Protein 3LYB (pdb70)

Radius of gyration: 28.48 Å; Cα contacts (8 Å, |Δi|>4): 962; chains: 4; bounding box: 72×68×69 Å

Foldseek 3Di:
DQWDDDPQKIWGDKDWAAPPVVRHHQAFPVSDDDVVCVLLPPDPDDPVRNVLGGLLVGLCRQLVVVQVVQVVVVHALQFAEKEKEFQDCVNVVSSVSVLCVRPVDRDHHYDYDYDNPPPHRSTGMIMITMGRHD/DDQWDDDVQKIWGDWFWQADPPPRDHQAFDVPDDVVVCVVLPPDPDDVVRNVLGGLLRGLLSQLVVVQVVCVVVPDHVQFAEKEKEFLDCVSVVSNVSNQCVRCVDDHHHYHYDYDNPPPHRSTGMIMITMGRGD/DWDDDPQKIWDDWFFQADCVRDHQAFPVVDDPVCCVVLVNDPDDVVRNVLGRLLSGLLSRVVVVQVVQVVVPDGVQFAEKEKEFCDCVNVVSNVSSQCVRVVDDHHHYHYDYDHPVPHRSTGMIMITMGGGD/DDQWDDDPQKIWGDKFWQFDVRDRQAFPVVDDPVVCVVLPPDPDDVVRNVLGRLLRGLLRQLVSVQVSQVVVPDHVQWAEKEKEFCDCVSVVSSVSNQCVRPVDDDHHYHYDYDHDVPHRSTGMIMITMGRGD

Solvent-accessible surface area: 26318 Å² total

Secondary structure (DSSP, 8-state):
--EEEETTEEEEPPB--EETTTTEE--SGGGS-HHHHHHHT--S-HHHHHHHHHHHHHHHHHHHHHHHHHHTTT----EEEEEEEES-GGGHHHHHHHHHHH-SS-PPEEEEEE------TT--EEEEEEEE--/--SEEEETTEEEEPPB-SB-TTT-PBP-SGGGS-HHHHHHHT--S-HHHHHHHHHHHHHHHHHHHHHHHHHHTTT----EEEEEEEES-GGGHHHHHHHHHTT-SSSPPEEEEEE------TT--EEEEEEEE--/-EEEETTEEEEPPB-SB-----B--SGGGS-HHHHHHHT--S-HHHHHHHHHHHHHHHHHHHHHHHHHHTTT----EEEEEEEES-GGGHHHHHHHHHHH-SSSPPEEEEEE------TT--EEEEEEEE--/--SEEEETTEEEEPPB-SB----B--SGGGS-HHHHHHHT--S-HHHHHHHHHHHHHHHHHHHHHHHHHHTTT----EEEEEEEES-GGGHHHHHHHHHTT-SSSPPEEEEEE------TT--EEEEEEEE--

Structure (mmCIF, N/CA/C/O backbone):
data_3LYB
#
_entry.id   3LYB
#
_cell.length_a   166.557
_cell.length_b   166.557
_cell.length_c   166.557
_cell.angle_alpha   90.000
_cell.angle_beta   90.000
_cell.angle_gamma   90.000
#
_symmetry.space_group_name_H-M   'I 2 3'
#
loop_
_entity.id
_entity.type
_entity.pdbx_description
1 polymer 'Putative endoribonuclease'
2 non-polymer 'CALCIUM ION'
3 water water
#
loop_
_atom_site.group_PDB
_atom_site.id
_atom_site.type_symbol
_atom_site.label_atom_id
_atom_site.label_alt_id
_atom_site.label_comp_id
_atom_site.label_asym_id
_atom_site.label_entity_id
_atom_site.label_seq_id
_atom_site.pdbx_PDB_ins_code
_atom_site.Cartn_x
_atom_site.Cartn_y
_atom_site.Cartn_z
_atom_site.occupancy
_atom_site.B_iso_or_equiv
_atom_site.auth_seq_id
_atom_site.auth_comp_id
_atom_site.auth_asym_id
_atom_site.auth_atom_id
_atom_site.pdbx_PDB_model_num
ATOM 1 N N . ALA A 1 15 ? 52.421 18.219 15.587 1.00 60.79 15 ALA A N 1
ATOM 2 C CA . ALA A 1 15 ? 52.902 16.832 15.872 1.00 61.11 15 ALA A CA 1
ATOM 3 C C . ALA A 1 15 ? 52.583 16.422 17.308 1.00 60.96 15 ALA A C 1
ATOM 4 O O . ALA A 1 15 ? 53.046 17.051 18.256 1.00 61.21 15 ALA A O 1
ATOM 6 N N . ALA A 1 16 ? 51.779 15.368 17.442 1.00 60.80 16 ALA A N 1
ATOM 7 C CA . ALA A 1 16 ? 51.300 14.866 18.734 1.00 60.61 16 ALA A CA 1
ATOM 8 C C . ALA A 1 16 ? 52.308 13.930 19.406 1.00 60.24 16 ALA A C 1
ATOM 9 O O . ALA A 1 16 ? 52.281 13.767 20.643 1.00 60.05 16 ALA A O 1
ATOM 11 N N . TRP A 1 17 ? 53.153 13.298 18.581 1.00 59.57 17 TRP A N 1
ATOM 12 C CA . TRP A 1 17 ? 54.324 12.543 19.043 1.00 59.22 17 TRP A CA 1
ATOM 13 C C . TRP A 1 17 ? 55.408 12.354 17.999 1.00 58.28 17 TRP A C 1
ATOM 14 O O . TRP A 1 17 ? 55.168 12.453 16.805 1.00 58.26 17 TRP A O 1
ATOM 25 N N . ARG A 1 18 ? 56.612 12.084 18.481 1.00 57.49 18 ARG A N 1
ATOM 26 C CA . ARG A 1 18 ? 57.779 11.941 17.641 1.00 56.75 18 ARG A CA 1
ATOM 27 C C . ARG A 1 18 ? 58.751 10.987 18.314 1.00 55.65 18 ARG A C 1
ATOM 28 O O . ARG A 1 18 ? 59.093 11.172 19.491 1.00 55.30 18 ARG A O 1
ATOM 36 N N . ARG A 1 19 ? 59.165 9.947 17.579 1.00 54.72 19 ARG A N 1
ATOM 37 C CA . ARG A 1 19 ? 60.229 9.041 18.044 1.00 53.34 19 ARG A CA 1
ATOM 38 C C . ARG A 1 19 ? 61.601 9.631 17.743 1.00 52.65 19 ARG A C 1
ATOM 39 O O . ARG A 1 19 ? 61.857 10.069 16.628 1.00 52.82 19 ARG A O 1
ATOM 47 N N . ALA A 1 20 ? 62.467 9.653 18.746 1.00 51.68 20 ALA A N 1
ATOM 48 C CA . ALA A 1 20 ? 63.865 9.955 18.549 1.00 51.00 20 ALA A CA 1
ATOM 49 C C . ALA A 1 20 ? 64.601 8.856 19.271 1.00 50.75 20 ALA A C 1
ATOM 50 O O . ALA A 1 20 ? 64.535 8.764 20.501 1.00 51.17 20 ALA A O 1
ATOM 52 N N . GLY A 1 21 ? 65.271 7.998 18.512 1.00 50.11 21 GLY A N 1
ATOM 53 C CA . GLY A 1 21 ? 65.983 6.859 19.082 1.00 49.27 21 GLY A CA 1
ATOM 54 C C . GLY A 1 21 ? 65.037 5.929 19.808 1.00 48.93 21 GLY A C 1
ATOM 55 O O . GLY A 1 21 ? 64.069 5.430 19.226 1.00 48.76 21 GLY A O 1
ATOM 56 N N . ASP A 1 22 ? 65.317 5.722 21.094 1.00 48.78 22 ASP A N 1
ATOM 57 C CA . ASP A 1 22 ? 64.513 4.861 21.957 1.00 48.08 22 ASP A CA 1
ATOM 58 C C . ASP A 1 22 ? 63.346 5.618 22.594 1.00 47.09 22 ASP A C 1
ATOM 59 O O . ASP A 1 22 ? 62.345 5.017 23.007 1.00 46.63 22 ASP A O 1
ATOM 64 N N . PHE A 1 23 ? 63.478 6.939 22.690 1.00 45.81 23 PHE A N 1
ATOM 65 C CA . PHE A 1 23 ? 62.427 7.739 23.299 1.00 44.61 23 PHE A CA 1
ATOM 66 C C . PHE A 1 23 ? 61.370 8.145 22.293 1.00 44.16 23 PHE A C 1
ATOM 67 O O . PHE A 1 23 ? 61.660 8.371 21.115 1.00 44.12 23 PHE A O 1
ATOM 75 N N . ILE A 1 24 ? 60.133 8.209 22.769 1.00 43.40 24 ILE A N 1
ATOM 76 C CA . ILE A 1 24 ? 59.069 8.899 22.055 1.00 42.94 24 ILE A CA 1
ATOM 77 C C . ILE A 1 24 ? 58.616 10.111 22.875 1.00 42.13 24 ILE A C 1
ATOM 78 O O . ILE A 1 24 ? 58.453 10.040 24.107 1.00 41.85 24 ILE A O 1
ATOM 83 N N . PHE A 1 25 ? 58.452 11.232 22.187 1.00 41.09 25 PHE A N 1
ATOM 84 C CA . PHE A 1 25 ? 58.059 12.479 22.854 1.00 40.00 25 PHE A CA 1
ATOM 85 C C . PHE A 1 25 ? 56.665 12.856 22.449 1.00 38.42 25 PHE A C 1
ATOM 86 O O . PHE A 1 25 ? 56.339 12.863 21.263 1.00 37.65 25 PHE A O 1
ATOM 94 N N . LEU A 1 26 ? 55.843 13.150 23.452 1.00 37.33 26 LEU A N 1
ATOM 95 C CA . LEU A 1 26 ? 54.470 13.607 23.238 1.00 35.79 26 LEU A CA 1
ATOM 96 C C . LEU A 1 26 ? 54.338 15.116 23.461 1.00 34.83 26 LEU A C 1
ATOM 97 O O . LEU A 1 26 ? 54.901 15.673 24.404 1.00 34.21 26 LEU A O 1
ATOM 102 N N . SER A 1 27 ? 53.619 15.775 22.556 1.00 33.94 27 SER A N 1
ATOM 103 C CA . SER A 1 27 ? 53.101 17.114 22.802 1.00 32.79 27 SER A CA 1
ATOM 104 C C . SER A 1 27 ? 52.312 17.095 24.099 1.00 31.87 27 SER A C 1
ATOM 105 O O . SER A 1 27 ? 51.763 16.044 24.473 1.00 31.39 27 SER A O 1
ATOM 108 N N . GLY A 1 28 ? 52.278 18.238 24.796 1.00 30.85 28 GLY A N 1
ATOM 109 C CA . GLY A 1 28 ? 51.454 18.373 25.991 1.00 29.77 28 GLY A CA 1
ATOM 110 C C . GLY A 1 28 ? 50.011 18.023 25.662 1.00 29.33 28 GLY A C 1
ATOM 111 O O . GLY A 1 28 ? 49.518 18.338 24.575 1.00 28.09 28 GLY A O 1
ATOM 112 N N . ILE A 1 29 ? 49.325 17.337 26.569 1.00 29.19 29 ILE A N 1
ATOM 113 C CA . ILE A 1 29 ? 47.964 16.934 26.245 1.00 29.05 29 ILE A CA 1
ATOM 114 C C . ILE A 1 29 ? 46.916 17.608 27.111 1.00 29.17 29 ILE A C 1
ATOM 115 O O . ILE A 1 29 ? 47.010 17.613 28.342 1.00 28.60 29 ILE A O 1
ATOM 120 N N . ILE A 1 30 ? 45.907 18.156 26.446 1.00 30.09 30 ILE A N 1
ATOM 121 C CA . ILE A 1 30 ? 44.791 18.829 27.121 1.00 31.24 30 ILE A CA 1
ATOM 122 C C . ILE A 1 30 ? 43.486 18.016 27.011 1.00 32.54 30 ILE A C 1
ATOM 123 O O . ILE A 1 30 ? 43.392 17.133 26.187 1.00 32.54 30 ILE A O 1
ATOM 128 N N . PRO A 1 31 ? 42.469 18.310 27.847 1.00 34.46 31 PRO A N 1
ATOM 129 C CA . PRO A 1 31 ? 41.193 17.586 27.753 1.00 35.71 31 PRO A CA 1
ATOM 130 C C . PRO A 1 31 ? 40.181 18.119 26.737 1.00 38.40 31 PRO A C 1
ATOM 131 O O . PRO A 1 31 ? 39.250 18.823 27.107 1.00 38.56 31 PRO A O 1
ATOM 135 N N . VAL A 1 32 ? 40.343 17.750 25.473 1.00 41.88 32 VAL A N 1
ATOM 136 C CA . VAL A 1 32 ? 39.417 18.142 24.416 1.00 45.69 32 VAL A CA 1
ATOM 137 C C . VAL A 1 32 ? 38.558 16.976 24.007 1.00 48.11 32 VAL A C 1
ATOM 138 O O . VAL A 1 32 ? 39.074 15.902 23.730 1.00 48.66 32 VAL A O 1
ATOM 142 N N . ASN A 1 33 ? 37.245 17.185 23.955 1.00 51.48 33 ASN A N 1
ATOM 143 C CA . ASN A 1 33 ? 36.354 16.203 23.349 1.00 54.49 33 ASN A CA 1
ATOM 144 C C . ASN A 1 33 ? 36.689 16.168 21.860 1.00 56.18 33 ASN A C 1
ATOM 145 O O . ASN A 1 33 ? 36.333 17.103 21.120 1.00 56.35 33 ASN A O 1
ATOM 150 N N . PRO A 1 34 ? 37.398 15.098 21.427 1.00 57.79 34 PRO A N 1
ATOM 151 C CA . PRO A 1 34 ? 38.139 15.107 20.156 1.00 58.84 34 PRO A CA 1
ATOM 152 C C . PRO A 1 34 ? 37.180 15.000 18.995 1.00 59.84 34 PRO A C 1
ATOM 153 O O . PRO A 1 34 ? 37.549 15.332 17.856 1.00 60.28 34 PRO A O 1
ATOM 157 N N . LEU A 1 35 ? 35.957 14.558 19.308 1.00 60.24 35 LEU A N 1
ATOM 158 C CA . LEU A 1 35 ? 34.889 14.448 18.329 1.00 60.77 35 LEU A CA 1
ATOM 159 C C . LEU A 1 35 ? 33.819 15.575 18.384 1.00 60.60 35 LEU A C 1
ATOM 160 O O . LEU A 1 35 ? 32.969 15.661 17.482 1.00 61.32 35 LEU A O 1
ATOM 165 N N . THR A 1 36 ? 33.859 16.453 19.395 1.00 59.74 36 THR A N 1
ATOM 166 C CA . THR A 1 36 ? 33.036 17.698 19.337 1.00 58.51 36 THR A CA 1
ATOM 167 C C . THR A 1 36 ? 33.847 19.016 19.409 1.00 57.36 36 THR A C 1
ATOM 168 O O . THR A 1 36 ? 33.270 20.111 19.420 1.00 57.40 36 THR A O 1
ATOM 172 N N . GLY A 1 37 ? 35.177 18.897 19.452 1.00 55.82 37 GLY A N 1
ATOM 173 C CA . GLY A 1 37 ? 36.073 20.054 19.529 1.00 53.23 37 GLY A CA 1
ATOM 174 C C . GLY A 1 37 ? 35.926 20.939 20.760 1.00 51.57 37 GLY A C 1
ATOM 175 O O . GLY A 1 37 ? 36.362 22.080 20.738 1.00 51.73 37 GLY A O 1
ATOM 176 N N . THR A 1 38 ? 35.313 20.438 21.835 1.00 49.43 38 THR A N 1
ATOM 177 C CA . THR A 1 38 ? 35.130 21.251 23.049 1.00 46.92 38 THR A CA 1
ATOM 178 C C . THR A 1 38 ? 35.791 20.679 24.291 1.00 44.46 38 THR A C 1
ATOM 179 O O . THR A 1 38 ? 36.195 19.523 24.327 1.00 43.51 38 THR A O 1
ATOM 183 N N . ILE A 1 39 ? 35.890 21.511 25.312 1.00 42.16 39 ILE A N 1
ATOM 184 C CA . ILE A 1 39 ? 36.608 21.149 26.502 1.00 40.42 39 ILE A CA 1
ATOM 185 C C . ILE A 1 39 ? 35.740 20.307 27.424 1.00 40.27 39 ILE A C 1
ATOM 186 O O . ILE A 1 39 ? 34.597 20.642 27.749 1.00 40.49 39 ILE A O 1
ATOM 191 N N . VAL A 1 40 ? 36.305 19.181 27.821 1.00 39.44 40 VAL A N 1
ATOM 192 C CA . VAL A 1 40 ? 35.668 18.284 28.745 1.00 38.46 40 VAL A CA 1
ATOM 193 C C . VAL A 1 40 ? 35.315 19.059 29.993 1.00 38.23 40 VAL A C 1
ATOM 194 O O . VAL A 1 40 ? 36.107 19.862 30.483 1.00 37.85 40 VAL A O 1
ATOM 198 N N . ASN A 1 41 ? 34.114 18.845 30.500 1.00 38.40 41 ASN A N 1
ATOM 199 C CA . ASN A 1 41 ? 33.631 19.719 31.560 1.00 39.01 41 ASN A CA 1
ATOM 200 C C . ASN A 1 41 ? 32.982 19.045 32.747 1.00 38.11 41 ASN A C 1
ATOM 201 O O . ASN A 1 41 ? 32.708 19.692 33.768 1.00 37.79 41 ASN A O 1
ATOM 206 N N . GLY A 1 42 ? 32.772 17.736 32.636 1.00 37.32 42 GLY A N 1
ATOM 207 C CA . GLY A 1 42 ? 32.274 16.990 33.768 1.00 36.51 42 GLY A CA 1
ATOM 208 C C . GLY A 1 42 ? 32.009 15.544 33.482 1.00 36.21 42 GLY A C 1
ATOM 209 O O . GLY A 1 42 ? 32.318 15.052 32.406 1.00 35.96 42 GLY A O 1
ATOM 210 N N . PHE A 1 43 ? 31.419 14.875 34.466 1.00 36.32 43 PHE A N 1
ATOM 211 C CA . PHE A 1 43 ? 31.116 13.455 34.386 1.00 37.08 43 PHE A CA 1
ATOM 212 C C . PHE A 1 43 ? 30.290 13.062 33.167 1.00 38.15 43 PHE A C 1
ATOM 213 O O . PHE A 1 43 ? 30.410 11.944 32.681 1.00 38.85 43 PHE A O 1
ATOM 221 N N . GLN A 1 44 ? 29.450 13.961 32.678 1.00 39.18 44 GLN A N 1
ATOM 222 C CA . GLN A 1 44 ? 28.684 13.670 31.480 1.00 41.21 44 GLN A CA 1
ATOM 223 C C . GLN A 1 44 ? 29.580 13.330 30.274 1.00 41.87 44 GLN A C 1
ATOM 224 O O . GLN A 1 44 ? 29.153 12.594 29.383 1.00 42.26 44 GLN A O 1
ATOM 230 N N . ASP A 1 45 ? 30.812 13.852 30.252 1.00 42.42 45 ASP A N 1
ATOM 231 C CA . ASP A 1 45 ? 31.749 13.569 29.160 1.00 42.81 45 ASP A CA 1
ATOM 232 C C . ASP A 1 45 ? 32.422 12.188 29.290 1.00 42.85 45 ASP A C 1
ATOM 233 O O . ASP A 1 45 ? 33.203 11.805 28.417 1.00 42.58 45 ASP A O 1
ATOM 238 N N . VAL A 1 46 ? 32.150 11.450 30.365 1.00 43.08 46 VAL A N 1
ATOM 239 C CA . VAL A 1 46 ? 32.743 10.114 30.506 1.00 44.02 46 VAL A CA 1
ATOM 240 C C . VAL A 1 46 ? 31.696 9.017 30.597 1.00 44.72 46 VAL A C 1
ATOM 241 O O . VAL A 1 46 ? 30.573 9.270 31.052 1.00 44.95 46 VAL A O 1
ATOM 245 N N . PRO A 1 47 ? 32.055 7.793 30.151 1.00 45.14 47 PRO A N 1
ATOM 246 C CA . PRO A 1 47 ? 31.116 6.683 30.181 1.00 44.97 47 PRO A CA 1
ATOM 247 C C . PRO A 1 47 ? 30.746 6.358 31.608 1.00 45.42 47 PRO A C 1
ATOM 248 O O . PRO A 1 47 ? 31.564 6.527 32.529 1.00 45.67 47 PRO A O 1
ATOM 252 N N . GLU A 1 48 ? 29.519 5.880 31.769 1.00 45.63 48 GLU A N 1
ATOM 253 C CA . GLU A 1 48 ? 28.888 5.685 33.066 1.00 46.11 48 GLU A CA 1
ATOM 254 C C . GLU A 1 48 ? 29.720 4.825 34.027 1.00 45.33 48 GLU A C 1
ATOM 255 O O . GLU A 1 48 ? 29.856 5.168 35.216 1.00 44.91 48 GLU A O 1
ATOM 261 N N . PRO A 1 49 ? 30.283 3.694 33.536 1.00 44.96 49 PRO A N 1
ATOM 262 C CA . PRO A 1 49 ? 31.031 2.898 34.539 1.00 44.08 49 PRO A CA 1
ATOM 263 C C . PRO A 1 49 ? 32.374 3.541 34.956 1.00 43.35 49 PRO A C 1
ATOM 264 O O . PRO A 1 49 ? 32.871 3.260 36.059 1.00 43.65 49 PRO A O 1
ATOM 268 N N . VAL A 1 50 ? 32.925 4.414 34.104 1.00 41.88 50 VAL A N 1
ATOM 269 C CA . VAL A 1 50 ? 34.145 5.139 34.428 1.00 40.72 50 VAL A CA 1
ATOM 270 C C . VAL A 1 50 ? 33.900 6.199 35.506 1.00 40.50 50 VAL A C 1
ATOM 271 O O . VAL A 1 50 ? 34.790 6.488 36.311 1.00 39.69 50 VAL A O 1
ATOM 275 N N . ARG A 1 51 ? 32.688 6.758 35.519 1.00 40.37 51 ARG A N 1
ATOM 276 C CA . ARG A 1 51 ? 32.263 7.707 36.549 1.00 40.50 51 ARG A CA 1
ATOM 277 C C . ARG A 1 51 ? 32.388 7.132 37.966 1.00 41.04 51 ARG A C 1
ATOM 278 O O . ARG A 1 51 ? 32.926 7.794 38.875 1.00 41.00 51 ARG A O 1
ATOM 286 N N . GLU A 1 52 ? 31.881 5.911 38.162 1.00 41.40 52 GLU A N 1
ATOM 287 C CA . GLU A 1 52 ? 32.027 5.240 39.452 1.00 41.95 52 GLU A CA 1
ATOM 288 C C . GLU A 1 52 ? 33.533 5.146 39.786 1.00 40.46 52 GLU A C 1
ATOM 289 O O . GLU A 1 52 ? 33.953 5.483 40.893 1.00 39.45 52 GLU A O 1
ATOM 295 N N . LEU A 1 53 ? 34.333 4.750 38.792 1.00 39.30 53 LEU A N 1
ATOM 296 C CA . LEU A 1 53 ? 35.776 4.582 38.980 1.00 38.40 53 LEU A CA 1
ATOM 297 C C . LEU A 1 53 ? 36.474 5.869 39.420 1.00 37.71 53 LEU A C 1
ATOM 298 O O . LEU A 1 53 ? 37.336 5.832 40.301 1.00 37.41 53 LEU A O 1
ATOM 303 N N . LEU A 1 54 ? 36.097 6.990 38.798 1.00 36.36 54 LEU A N 1
ATOM 304 C CA . LEU A 1 54 ? 36.627 8.295 39.148 1.00 35.30 54 LEU A CA 1
ATOM 305 C C . LEU A 1 54 ? 36.177 8.801 40.531 1.00 35.32 54 LEU A C 1
ATOM 306 O O . LEU A 1 54 ? 36.768 9.736 41.088 1.00 35.35 54 LEU A O 1
ATOM 311 N N . GLY A 1 55 ? 35.120 8.209 41.077 1.00 35.24 55 GLY A N 1
ATOM 312 C CA . GLY A 1 55 ? 34.667 8.559 42.417 1.00 34.92 55 GLY A CA 1
ATOM 313 C C . GLY A 1 55 ? 33.370 9.344 42.483 1.00 35.34 55 GLY A C 1
ATOM 314 O O . GLY A 1 55 ? 33.057 9.918 43.517 1.00 35.19 55 GLY A O 1
ATOM 315 N N . ALA A 1 56 ? 32.607 9.370 41.395 1.00 35.55 56 ALA A N 1
ATOM 316 C CA . ALA A 1 56 ? 31.280 10.009 41.408 1.00 36.68 56 ALA A CA 1
ATOM 317 C C . ALA A 1 56 ? 30.415 9.479 42.557 1.00 37.32 56 ALA A C 1
ATOM 318 O O . ALA A 1 56 ? 30.445 8.281 42.852 1.00 37.50 56 ALA A O 1
ATOM 320 N N . THR A 1 57 ? 29.670 10.369 43.214 1.00 37.78 57 THR A N 1
ATOM 321 C CA . THR A 1 57 ? 28.942 9.993 44.422 1.00 38.31 57 THR A CA 1
ATOM 322 C C . THR A 1 57 ? 27.436 9.973 44.230 1.00 38.49 57 THR A C 1
ATOM 323 O O . THR A 1 57 ? 26.721 9.443 45.074 1.00 38.46 57 THR A O 1
ATOM 327 N N . GLY A 1 58 ? 26.945 10.568 43.150 1.00 39.06 58 GLY A N 1
ATOM 328 C CA . GLY A 1 58 ? 25.495 10.676 42.932 1.00 40.02 58 GLY A CA 1
ATOM 329 C C . GLY A 1 58 ? 24.815 11.921 43.495 1.00 40.93 58 GLY A C 1
ATOM 330 O O . GLY A 1 58 ? 23.694 12.250 43.097 1.00 40.98 58 GLY A O 1
ATOM 331 N N . GLU A 1 59 ? 25.491 12.612 44.418 1.00 41.43 59 GLU A N 1
ATOM 332 C CA . GLU A 1 59 ? 24.997 13.848 45.013 1.00 41.79 59 GLU A CA 1
ATOM 333 C C . GLU A 1 59 ? 25.315 15.008 44.078 1.00 41.09 59 GLU A C 1
ATOM 334 O O . GLU A 1 59 ? 26.469 15.232 43.696 1.00 41.56 59 GLU A O 1
ATOM 340 N N . PHE A 1 60 ? 24.281 15.743 43.710 1.00 39.90 60 PHE A N 1
ATOM 341 C CA . PHE A 1 60 ? 24.399 16.873 42.818 1.00 38.54 60 PHE A CA 1
ATOM 342 C C . PHE A 1 60 ? 25.655 17.763 43.018 1.00 38.08 60 PHE A C 1
ATOM 343 O O . PHE A 1 60 ? 26.418 17.977 42.072 1.00 38.22 60 PHE A O 1
ATOM 351 N N . SER A 1 61 ? 25.866 18.288 44.225 1.00 37.06 61 SER A N 1
ATOM 352 C CA . SER A 1 61 ? 26.894 19.314 44.426 1.00 36.06 61 SER A CA 1
ATOM 353 C C . SER A 1 61 ? 28.321 18.787 44.497 1.00 35.73 61 SER A C 1
ATOM 354 O O . SER A 1 61 ? 29.243 19.438 43.983 1.00 35.20 61 SER A O 1
ATOM 357 N N . THR A 1 62 ? 28.496 17.625 45.138 1.00 34.81 62 THR A N 1
ATOM 358 C CA . THR A 1 62 ? 29.775 16.952 45.164 1.00 34.47 62 THR A CA 1
ATOM 359 C C . THR A 1 62 ? 30.245 16.702 43.732 1.00 34.43 62 THR A C 1
ATOM 360 O O . THR A 1 62 ? 31.413 16.936 43.385 1.00 34.58 62 THR A O 1
ATOM 364 N N . ASP A 1 63 ? 29.318 16.268 42.891 1.00 33.70 63 ASP A N 1
ATOM 365 C CA . ASP A 1 63 ? 29.660 15.896 41.535 1.00 33.26 63 ASP A CA 1
ATOM 366 C C . ASP A 1 63 ? 29.895 17.102 40.629 1.00 32.54 63 ASP A C 1
ATOM 367 O O . ASP A 1 63 ? 30.828 17.112 39.815 1.00 32.10 63 ASP A O 1
ATOM 372 N N . ALA A 1 64 ? 29.061 18.121 40.786 1.00 31.65 64 ALA A N 1
ATOM 373 C CA . ALA A 1 64 ? 29.292 19.378 40.117 1.00 30.95 64 ALA A CA 1
ATOM 374 C C . ALA A 1 64 ? 30.724 19.856 40.389 1.00 30.61 64 ALA A C 1
ATOM 375 O O . ALA A 1 64 ? 31.375 20.305 39.469 1.00 30.26 64 ALA A O 1
ATOM 377 N N . LYS A 1 65 ? 31.210 19.712 41.630 1.00 30.02 65 LYS A N 1
ATOM 378 C CA . LYS A 1 65 ? 32.538 20.203 42.040 1.00 29.98 65 LYS A CA 1
ATOM 379 C C . LYS A 1 65 ? 33.727 19.316 41.642 1.00 29.94 65 LYS A C 1
ATOM 380 O O . LYS A 1 65 ? 34.805 19.843 41.349 1.00 30.11 65 LYS A O 1
ATOM 386 N N . GLN A 1 66 ? 33.579 17.988 41.672 1.00 28.93 66 GLN A N 1
ATOM 387 C CA . GLN A 1 66 ? 34.714 17.143 41.330 1.00 28.12 66 GLN A CA 1
ATOM 388 C C . GLN A 1 66 ? 34.717 16.746 39.894 1.00 27.75 66 GLN A C 1
ATOM 389 O O . GLN A 1 66 ? 35.764 16.446 39.316 1.00 28.34 66 GLN A O 1
ATOM 395 N N . GLY A 1 67 ? 33.541 16.744 39.295 1.00 26.96 67 GLY A N 1
ATOM 396 C CA . GLY A 1 67 ? 33.421 16.233 37.937 1.00 25.78 67 GLY A CA 1
ATOM 397 C C . GLY A 1 67 ? 34.379 16.813 36.926 1.00 25.14 67 GLY A C 1
ATOM 398 O O . GLY A 1 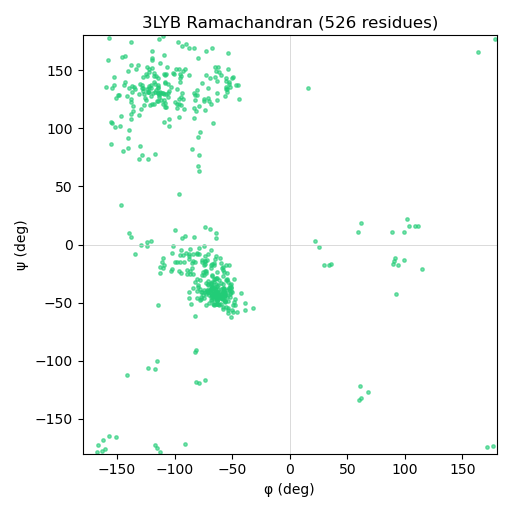67 ? 34.933 16.067 36.120 1.00 25.29 67 GLY A O 1
ATOM 399 N N . PRO A 1 68 ? 34.550 18.156 36.922 1.00 24.75 68 PRO A N 1
ATOM 400 C CA . PRO A 1 68 ? 35.440 18.715 35.894 1.00 24.05 68 PRO A CA 1
ATOM 401 C C . PRO A 1 68 ? 36.879 18.208 35.984 1.00 24.18 68 PRO A C 1
ATOM 402 O O . PRO A 1 68 ? 37.419 17.743 34.986 1.00 24.77 68 PRO A O 1
ATOM 406 N N . ILE A 1 69 ? 37.501 18.277 37.156 1.00 24.19 69 ILE A N 1
ATOM 407 C CA . ILE A 1 69 ? 38.902 17.902 37.238 1.00 23.64 69 ILE A CA 1
ATOM 408 C C . ILE A 1 69 ? 39.038 16.397 37.000 1.00 24.11 69 ILE A C 1
ATOM 409 O O . ILE A 1 69 ? 39.973 15.956 36.293 1.00 24.49 69 ILE A O 1
ATOM 414 N N . LEU A 1 70 ? 38.102 15.611 37.542 1.00 23.43 70 LEU A N 1
ATOM 415 C CA . LEU A 1 70 ? 38.216 14.164 37.378 1.00 23.26 70 LEU A CA 1
ATOM 416 C C . LEU A 1 70 ? 38.040 13.773 35.933 1.00 23.35 70 LEU A C 1
ATOM 417 O O . LEU A 1 70 ? 38.822 12.977 35.403 1.00 24.25 70 LEU A O 1
ATOM 422 N N . ALA A 1 71 ? 37.064 14.365 35.269 1.00 23.21 71 ALA A N 1
ATOM 423 C CA . ALA A 1 71 ? 36.817 14.019 33.880 1.00 23.74 71 ALA A CA 1
ATOM 424 C C . ALA A 1 71 ? 37.974 14.500 33.015 1.00 24.18 71 ALA A C 1
ATOM 425 O O . ALA A 1 71 ? 38.379 13.805 32.061 1.00 24.32 71 ALA A O 1
ATOM 427 N N . GLN A 1 72 ? 38.510 15.679 33.341 1.00 24.48 72 GLN A N 1
ATOM 428 C CA . GLN A 1 72 ? 39.598 16.240 32.538 1.00 25.43 72 GLN A CA 1
ATOM 429 C C . GLN A 1 72 ? 40.826 15.378 32.740 1.00 26.11 72 GLN A C 1
ATOM 430 O O . GLN A 1 72 ? 41.549 15.093 31.788 1.00 25.79 72 GLN A O 1
ATOM 436 N N . SER A 1 73 ? 41.020 14.900 33.967 1.00 27.16 73 SER A N 1
ATOM 437 C CA . SER A 1 73 ? 42.181 14.077 34.228 1.00 28.52 73 SER A CA 1
ATOM 438 C C . SER A 1 73 ? 42.082 12.770 33.467 1.00 29.07 73 SER A C 1
ATOM 439 O O . SER A 1 73 ? 43.085 12.302 32.935 1.00 29.01 73 SER A O 1
ATOM 442 N N . TRP A 1 74 ? 40.874 12.211 33.372 1.00 29.87 74 TRP A N 1
ATOM 443 C CA . TRP A 1 74 ? 40.679 10.957 32.660 1.00 30.88 74 TRP A CA 1
ATOM 444 C C . TRP A 1 74 ? 40.993 11.138 31.193 1.00 31.33 74 TRP A C 1
ATOM 445 O O . TRP A 1 74 ? 41.673 10.304 30.607 1.00 31.95 74 TRP A O 1
ATOM 456 N N . TYR A 1 75 ? 40.522 12.226 30.589 1.00 31.11 75 TYR A N 1
ATOM 457 C CA . TYR A 1 75 ? 40.757 12.412 29.152 1.00 30.99 75 TYR A CA 1
ATOM 458 C C . TYR A 1 75 ? 42.216 12.568 28.777 1.00 30.36 75 TYR A C 1
ATOM 459 O O . TYR A 1 75 ? 42.626 12.180 27.692 1.00 30.90 75 TYR A O 1
ATOM 468 N N . VAL A 1 76 ? 42.976 13.188 29.661 1.00 29.17 76 VAL A N 1
ATOM 469 C CA . VAL A 1 76 ? 44.366 13.456 29.420 1.00 28.28 76 VAL A CA 1
ATOM 470 C C . VAL A 1 76 ? 45.148 12.154 29.526 1.00 28.55 76 VAL A C 1
ATOM 471 O O . VAL A 1 76 ? 45.918 11.782 28.623 1.00 28.24 76 VAL A O 1
ATOM 475 N N . LEU A 1 77 ? 44.942 11.460 30.638 1.00 28.46 77 LEU A N 1
ATOM 476 C CA . LEU A 1 77 ? 45.664 10.244 30.897 1.00 28.31 77 LEU A CA 1
ATOM 477 C C . LEU A 1 77 ? 45.292 9.139 29.918 1.00 28.56 77 LEU A C 1
ATOM 478 O O . LEU A 1 77 ? 46.165 8.398 29.475 1.00 28.11 77 LEU A O 1
ATOM 483 N N . GLU A 1 78 ? 44.013 9.055 29.564 1.00 28.94 78 GLU A N 1
ATOM 484 C CA . GLU A 1 78 ? 43.545 8.052 28.617 1.00 30.34 78 GLU A CA 1
ATOM 485 C C . GLU A 1 78 ? 43.993 8.402 27.198 1.00 31.20 78 GLU A C 1
ATOM 486 O O . GLU A 1 78 ? 44.144 7.514 26.342 1.00 31.69 78 GLU A O 1
ATOM 492 N N . SER A 1 79 ? 44.236 9.686 26.946 1.00 31.57 79 SER A N 1
ATOM 493 C CA . SER A 1 79 ? 44.783 10.075 25.653 1.00 31.92 79 SER A CA 1
ATOM 494 C C . SER A 1 79 ? 46.207 9.599 25.547 1.00 32.41 79 SER A C 1
ATOM 495 O O . SER A 1 79 ? 46.623 9.109 24.486 1.00 32.72 79 SER A O 1
ATOM 498 N N . ILE A 1 80 ? 46.937 9.734 26.653 1.00 32.61 80 ILE A N 1
ATOM 499 C CA . ILE A 1 80 ? 48.328 9.320 26.721 1.00 33.00 80 ILE A CA 1
ATOM 500 C C . ILE A 1 80 ? 48.408 7.798 26.585 1.00 34.35 80 ILE A C 1
ATOM 501 O O . ILE A 1 80 ? 49.212 7.294 25.802 1.00 34.79 80 ILE A O 1
ATOM 506 N N . ARG A 1 81 ? 47.564 7.079 27.329 1.00 35.09 81 ARG A N 1
ATOM 507 C CA . ARG A 1 81 ? 47.545 5.633 27.269 1.00 36.01 81 ARG A CA 1
ATOM 508 C C . ARG A 1 81 ? 47.317 5.141 25.859 1.00 37.30 81 ARG A C 1
ATOM 509 O O . ARG A 1 81 ? 48.052 4.273 25.393 1.00 38.03 81 ARG A O 1
ATOM 517 N N . ARG A 1 82 ? 46.314 5.697 25.188 1.00 38.48 82 ARG A N 1
ATOM 518 C CA . ARG A 1 82 ? 45.982 5.302 23.827 1.00 40.17 82 ARG A CA 1
ATOM 519 C C . ARG A 1 82 ? 47.066 5.701 22.851 1.00 41.00 82 ARG A C 1
ATOM 520 O O . ARG A 1 82 ? 47.320 5.000 21.876 1.00 41.12 82 ARG A O 1
ATOM 528 N N . THR A 1 83 ? 47.691 6.842 23.084 1.00 42.18 83 THR A N 1
ATOM 529 C CA . THR A 1 83 ? 48.708 7.275 22.150 1.00 43.79 83 THR A CA 1
ATOM 530 C C . THR A 1 83 ? 49.881 6.296 22.243 1.00 44.98 83 THR A C 1
ATOM 531 O O . THR A 1 83 ? 50.391 5.846 21.212 1.00 45.29 83 THR A O 1
ATOM 535 N N . VAL A 1 84 ? 50.239 5.920 23.474 1.00 46.08 84 VAL A N 1
ATOM 536 C CA . VAL A 1 84 ? 51.311 4.963 23.736 1.00 47.33 84 VAL A CA 1
ATOM 537 C C . VAL A 1 84 ? 50.951 3.523 23.334 1.00 48.75 84 VAL A C 1
ATOM 538 O O . VAL A 1 84 ? 51.811 2.804 22.801 1.00 49.27 84 VAL A O 1
ATOM 542 N N . ALA A 1 85 ? 49.702 3.104 23.574 1.00 49.88 85 ALA A N 1
ATOM 543 C CA . ALA A 1 85 ? 49.239 1.755 23.184 1.00 50.94 85 ALA A CA 1
ATOM 544 C C . ALA A 1 85 ? 49.421 1.519 21.681 1.00 52.10 85 ALA A C 1
ATOM 545 O O . ALA A 1 85 ? 49.889 0.451 21.249 1.00 52.47 85 ALA A O 1
ATOM 547 N N . SER A 1 86 ? 49.074 2.543 20.902 1.00 52.95 86 SER A N 1
ATOM 548 C CA . SER A 1 86 ? 49.062 2.491 19.441 1.00 53.72 86 SER A CA 1
ATOM 549 C C . SER A 1 86 ? 50.471 2.373 18.857 1.00 53.85 86 SER A C 1
ATOM 550 O O . SER A 1 86 ? 50.638 1.949 17.706 1.00 54.22 86 SER A O 1
ATOM 553 N N . ALA A 1 87 ? 51.468 2.756 19.655 1.00 53.61 87 ALA A N 1
ATOM 554 C CA . ALA A 1 87 ? 52.864 2.699 19.247 1.00 53.06 87 ALA A CA 1
ATOM 555 C C . ALA A 1 87 ? 53.562 1.447 19.813 1.00 53.00 87 ALA A C 1
ATOM 556 O O . ALA A 1 87 ? 54.787 1.341 19.763 1.00 53.08 87 ALA A O 1
ATOM 558 N N . GLY A 1 88 ? 52.780 0.502 20.342 1.00 52.84 88 GLY A N 1
ATOM 559 C CA . GLY A 1 88 ? 53.321 -0.747 20.898 1.00 52.06 88 GLY A CA 1
ATOM 560 C C . GLY A 1 88 ? 53.640 -0.722 22.385 1.00 51.82 88 GLY A C 1
ATOM 561 O O . GLY A 1 88 ? 53.886 -1.764 22.987 1.00 51.94 88 GLY A O 1
ATOM 562 N N . GLY A 1 89 ? 53.626 0.459 22.993 1.00 51.63 89 GLY A N 1
ATOM 563 C CA . GLY A 1 89 ? 54.065 0.612 24.392 1.00 50.97 89 GLY A CA 1
ATOM 564 C C . GLY A 1 89 ? 53.000 0.483 25.468 1.00 50.32 89 GLY A C 1
ATOM 565 O O . GLY A 1 89 ? 51.866 0.141 25.197 1.00 50.95 89 GLY A O 1
ATOM 566 N N . GLN A 1 90 ? 53.373 0.782 26.702 1.00 49.65 90 GLN A N 1
ATOM 567 C CA . GLN A 1 90 ? 52.459 0.694 27.840 1.00 48.73 90 GLN A CA 1
ATOM 568 C C . GLN A 1 90 ? 52.682 1.846 28.833 1.00 47.42 90 GLN A C 1
ATOM 569 O O . GLN A 1 90 ? 53.668 2.583 28.708 1.00 46.49 90 GLN A O 1
ATOM 583 N N . SER A 1 92 ? 53.791 1.690 31.744 1.00 43.93 92 SER A N 1
ATOM 584 C CA . SER A 1 92 ? 55.099 1.511 32.395 1.00 43.60 92 SER A CA 1
ATOM 585 C C . SER A 1 92 ? 56.269 2.051 31.562 1.00 42.60 92 SER A C 1
ATOM 586 O O . SER A 1 92 ? 57.366 2.282 32.084 1.00 42.92 92 SER A O 1
ATOM 589 N N . ASP A 1 93 ? 56.021 2.260 30.277 1.00 41.32 93 ASP A N 1
ATOM 590 C CA . ASP A 1 93 ? 57.004 2.830 29.375 1.00 40.56 93 ASP A CA 1
ATOM 591 C C . ASP A 1 93 ? 56.994 4.361 29.428 1.00 40.01 93 ASP A C 1
ATOM 592 O O . ASP A 1 93 ? 57.963 5.031 29.024 1.00 39.53 93 ASP A O 1
ATOM 597 N N . VAL A 1 94 ? 55.882 4.910 29.913 1.00 39.25 94 VAL A N 1
ATOM 598 C CA . VAL A 1 94 ? 55.757 6.339 30.085 1.00 38.69 94 VAL A CA 1
ATOM 599 C C . VAL A 1 94 ? 56.480 6.669 31.380 1.00 37.95 94 VAL A C 1
ATOM 600 O O . VAL A 1 94 ? 55.899 6.608 32.454 1.00 38.29 94 VAL A O 1
ATOM 604 N N . ILE A 1 95 ? 57.751 7.015 31.263 1.00 37.09 95 ILE A N 1
ATOM 605 C CA . ILE A 1 95 ? 58.619 7.160 32.418 1.00 36.85 95 ILE A CA 1
ATOM 606 C C . ILE A 1 95 ? 58.492 8.496 33.179 1.00 36.15 95 ILE A C 1
ATOM 607 O O . ILE A 1 95 ? 58.690 8.528 34.407 1.00 35.73 95 ILE A O 1
ATOM 612 N N . LYS A 1 96 ? 58.136 9.566 32.450 1.00 34.50 96 LYS A N 1
ATOM 613 C CA . LYS A 1 96 ? 58.160 10.941 32.963 1.00 32.62 96 LYS A CA 1
ATOM 614 C C . LYS A 1 96 ? 56.906 11.752 32.620 1.00 31.32 96 LYS A C 1
ATOM 615 O O . LYS A 1 96 ? 56.428 11.776 31.464 1.00 30.78 96 LYS A O 1
ATOM 621 N N . LEU A 1 97 ? 56.382 12.439 33.625 1.00 28.95 97 LEU A N 1
ATOM 622 C CA . LEU A 1 97 ? 55.243 13.298 33.392 1.00 26.81 97 LEU A CA 1
ATOM 623 C C . LEU A 1 97 ? 55.535 14.690 33.917 1.00 25.98 97 LEU A C 1
ATOM 624 O O . LEU A 1 97 ? 56.097 14.852 35.017 1.00 25.32 97 LEU A O 1
ATOM 629 N N . VAL A 1 98 ? 55.197 15.695 33.113 1.00 24.99 98 VAL A N 1
ATOM 630 C CA . VAL A 1 98 ? 55.185 17.069 33.610 1.00 25.02 98 VAL A CA 1
ATOM 631 C C . VAL A 1 98 ? 53.726 17.497 33.587 1.00 25.18 98 VAL A C 1
ATOM 632 O O . VAL A 1 98 ? 53.013 17.287 32.587 1.00 25.26 98 VAL A O 1
ATOM 636 N N . GLN A 1 99 ? 53.268 18.008 34.724 1.00 24.95 99 GLN A N 1
ATOM 637 C CA . GLN A 1 99 ? 51.838 18.195 34.986 1.00 25.15 99 GLN A CA 1
ATOM 638 C C . GLN A 1 99 ? 51.571 19.618 35.461 1.00 25.40 99 GLN A C 1
ATOM 639 O O . GLN A 1 99 ? 52.083 20.048 36.530 1.00 25.69 99 GLN A O 1
ATOM 645 N N . TYR A 1 100 ? 50.799 20.339 34.646 1.00 24.92 100 TYR A N 1
ATOM 646 C CA . TYR A 1 100 ? 50.490 21.752 34.851 1.00 24.73 100 TYR A CA 1
ATOM 647 C C . TYR A 1 100 ? 49.050 21.920 35.248 1.00 24.68 100 TYR A C 1
ATOM 648 O O . TYR A 1 100 ? 48.158 21.408 34.574 1.00 24.49 100 TYR A O 1
ATOM 657 N N . PHE A 1 101 ? 48.842 22.665 36.335 1.00 24.90 101 PHE A N 1
ATOM 658 C CA . PHE A 1 101 ? 47.532 22.893 36.928 1.00 24.31 101 PHE A CA 1
ATOM 659 C C . PHE A 1 101 ? 47.261 24.373 36.984 1.00 24.77 101 PHE A C 1
ATOM 660 O O . PHE A 1 101 ? 48.213 25.168 37.110 1.00 24.53 101 PHE A O 1
ATOM 668 N N . ARG A 1 102 ? 45.981 24.748 36.911 1.00 24.28 102 ARG A N 1
ATOM 669 C CA . ARG A 1 102 ? 45.581 26.116 37.230 1.00 24.78 102 ARG A CA 1
ATOM 670 C C . ARG A 1 102 ? 45.429 26.284 38.743 1.00 25.17 102 ARG A C 1
ATOM 671 O O . ARG A 1 102 ? 45.708 27.347 39.303 1.00 25.21 102 ARG A O 1
ATOM 679 N N . ASN A 1 103 ? 45.014 25.211 39.400 1.00 25.53 103 ASN A N 1
ATOM 680 C CA . ASN A 1 103 ? 44.798 25.217 40.823 1.00 25.99 103 ASN A CA 1
ATOM 681 C C . ASN A 1 103 ? 45.332 23.922 41.483 1.00 26.44 103 ASN A C 1
ATOM 682 O O . ASN A 1 103 ? 44.739 22.841 41.351 1.00 25.96 103 ASN A O 1
ATOM 687 N N . LEU A 1 104 ? 46.436 24.035 42.213 1.00 26.61 104 LEU A N 1
ATOM 688 C CA . LEU A 1 104 ? 46.995 22.866 42.839 1.00 27.59 104 LEU A CA 1
ATOM 689 C C . LEU A 1 104 ? 46.010 22.181 43.775 1.00 28.68 104 LEU A C 1
ATOM 690 O O . LEU A 1 104 ? 46.147 20.992 44.078 1.00 28.91 104 LEU A O 1
ATOM 695 N N . ASP A 1 105 ? 44.982 22.900 44.205 1.00 30.07 105 ASP A N 1
ATOM 696 C CA . ASP A 1 105 ? 43.946 22.244 45.022 1.00 31.38 105 ASP A CA 1
ATOM 697 C C . ASP A 1 105 ? 43.255 21.095 44.262 1.00 30.73 105 ASP A C 1
ATOM 698 O O . ASP A 1 105 ? 42.549 20.293 44.857 1.00 31.63 105 ASP A O 1
ATOM 703 N N . HIS A 1 106 ? 43.487 21.000 42.958 1.00 29.45 106 HIS A N 1
ATOM 704 C CA . HIS A 1 106 ? 42.915 19.934 42.178 1.00 28.25 106 HIS A CA 1
ATOM 705 C C . HIS A 1 106 ? 43.807 18.713 42.192 1.00 27.60 106 HIS A C 1
ATOM 706 O O . HIS A 1 106 ? 43.409 17.651 41.708 1.00 27.46 106 HIS A O 1
ATOM 713 N N . PHE A 1 107 ? 45.022 18.865 42.719 1.00 26.88 107 PHE A N 1
ATOM 714 C CA . PHE A 1 107 ? 45.975 17.757 42.748 1.00 26.08 107 PHE A CA 1
ATOM 715 C C . PHE A 1 107 ? 45.411 16.420 43.311 1.00 25.74 107 PHE A C 1
ATOM 716 O O . PHE A 1 107 ? 45.529 15.395 42.647 1.00 25.01 107 PHE A O 1
ATOM 724 N N . PRO A 1 108 ? 44.783 16.431 44.514 1.00 25.87 108 PRO A N 1
ATOM 725 C CA . PRO A 1 108 ? 44.245 15.156 45.032 1.00 26.11 108 PRO A CA 1
ATOM 726 C C . PRO A 1 108 ? 43.331 14.456 44.030 1.00 26.71 108 PRO A C 1
ATOM 727 O O . PRO A 1 108 ? 43.380 13.224 43.900 1.00 27.52 108 PRO A O 1
ATOM 731 N N . TYR A 1 109 ? 42.536 15.229 43.300 1.00 26.64 109 TYR A N 1
ATOM 732 C CA . TYR A 1 109 ? 41.666 14.633 42.308 1.00 26.88 109 TYR A CA 1
ATOM 733 C C . TYR A 1 109 ? 42.479 14.019 41.188 1.00 26.92 109 TYR A C 1
ATOM 734 O O . TYR A 1 109 ? 42.284 12.832 40.853 1.00 27.13 109 TYR A O 1
ATOM 743 N N . TYR A 1 110 ? 43.395 14.819 40.632 1.00 26.23 110 TYR A N 1
ATOM 744 C CA . TYR A 1 110 ? 44.227 14.343 39.568 1.00 26.28 110 TYR A CA 1
ATOM 745 C C . TYR A 1 110 ? 45.000 13.086 40.001 1.00 27.01 110 TYR A C 1
ATOM 746 O O . TYR A 1 110 ? 45.159 12.145 39.228 1.00 26.39 110 TYR A O 1
ATOM 755 N N . SER A 1 111 ? 45.479 13.086 41.238 1.00 27.95 111 SER A N 1
ATOM 756 C CA . SER A 1 111 ? 46.334 12.024 41.725 1.00 28.78 111 SER A CA 1
ATOM 757 C C . SER A 1 111 ? 45.543 10.729 41.928 1.00 29.34 111 SER A C 1
ATOM 758 O O . SER A 1 111 ? 46.064 9.637 41.712 1.00 29.56 111 SER A O 1
ATOM 761 N N . ARG A 1 112 ? 44.280 10.858 42.326 1.00 29.16 112 ARG A N 1
ATOM 762 C CA . ARG A 1 112 ? 43.382 9.718 42.338 1.00 28.75 112 ARG A CA 1
ATOM 763 C C . ARG A 1 112 ? 43.296 9.088 40.932 1.00 28.95 112 ARG A C 1
ATOM 764 O O . ARG A 1 112 ? 43.333 7.854 40.818 1.00 29.53 112 ARG A O 1
ATOM 772 N N . VAL A 1 113 ? 43.177 9.902 39.877 1.00 27.86 113 VAL A N 1
ATOM 773 C CA . VAL A 1 113 ? 43.087 9.339 38.530 1.00 27.75 113 VAL A CA 1
ATOM 774 C C . VAL A 1 113 ? 44.431 8.751 38.020 1.00 28.47 113 VAL A C 1
ATOM 775 O O . VAL A 1 113 ? 44.466 7.684 37.401 1.00 28.34 113 VAL A O 1
ATOM 779 N N . ARG A 1 114 ? 45.533 9.439 38.291 1.00 29.55 114 ARG A N 1
ATOM 780 C CA . ARG A 1 114 ? 46.848 8.984 37.836 1.00 30.98 114 ARG A CA 1
ATOM 781 C C . ARG A 1 114 ? 47.188 7.596 38.392 1.00 31.94 114 ARG A C 1
ATOM 782 O O . ARG A 1 114 ? 47.823 6.804 37.694 1.00 32.11 114 ARG A O 1
ATOM 790 N N . LYS A 1 115 ? 46.724 7.300 39.612 1.00 33.06 115 LYS A N 1
ATOM 791 C CA . LYS A 1 115 ? 46.922 5.992 40.263 1.00 34.77 115 LYS A CA 1
ATOM 792 C C . LYS A 1 115 ? 46.318 4.869 39.454 1.00 34.97 115 LYS A C 1
ATOM 793 O O . LYS A 1 115 ? 46.899 3.803 39.338 1.00 35.39 115 LYS A O 1
ATOM 799 N N . LEU A 1 116 ? 45.127 5.118 38.933 1.00 35.53 116 LEU A N 1
ATOM 800 C CA . LEU A 1 116 ? 44.484 4.246 37.976 1.00 36.19 116 LEU A CA 1
ATOM 801 C C . LEU A 1 116 ? 45.390 3.905 36.782 1.00 36.18 116 LEU A C 1
ATOM 802 O O . LEU A 1 116 ? 45.312 2.818 36.251 1.00 37.42 116 LEU A O 1
ATOM 807 N N . PHE A 1 117 ? 46.225 4.812 36.318 1.00 36.05 117 PHE A N 1
ATOM 808 C CA . PHE A 1 117 ? 46.942 4.503 35.076 1.00 36.56 117 PHE A CA 1
ATOM 809 C C . PHE A 1 117 ? 48.294 3.840 35.300 1.00 37.59 117 PHE A C 1
ATOM 810 O O . PHE A 1 117 ? 48.869 3.270 34.392 1.00 37.16 117 PHE A O 1
ATOM 818 N N . TYR A 1 118 ? 48.776 3.905 36.532 1.00 39.80 118 TYR A N 1
ATOM 819 C CA . TYR A 1 118 ? 50.084 3.388 36.891 1.00 42.18 118 TYR A CA 1
ATOM 820 C C . TYR A 1 118 ? 50.041 2.348 38.015 1.00 43.53 118 TYR A C 1
ATOM 821 O O . TYR A 1 118 ? 50.431 2.641 39.140 1.00 43.75 118 TYR A O 1
ATOM 830 N N . PRO A 1 119 ? 49.575 1.121 37.710 1.00 45.69 119 PRO A N 1
ATOM 831 C CA . PRO A 1 119 ? 49.396 0.087 38.779 1.00 46.77 119 PRO A CA 1
ATOM 832 C C . PRO A 1 119 ? 50.702 -0.528 39.324 1.00 47.61 119 PRO A C 1
ATOM 833 O O . PRO A 1 119 ? 50.766 -0.835 40.520 1.00 48.01 119 PRO A O 1
ATOM 837 N N . ASP A 1 120 ? 51.723 -0.664 38.465 1.00 48.67 120 ASP A N 1
ATOM 838 C CA . ASP A 1 120 ? 53.014 -1.318 38.826 1.00 49.91 120 ASP A CA 1
ATOM 839 C C . ASP A 1 120 ? 54.264 -0.393 38.820 1.00 50.01 120 ASP A C 1
ATOM 840 O O . ASP A 1 120 ? 55.001 -0.373 39.800 1.00 50.15 120 ASP A O 1
ATOM 845 N N . GLN A 1 121 ? 54.499 0.346 37.727 1.00 50.17 121 GLN A N 1
ATOM 846 C CA . GLN A 1 121 ? 55.699 1.221 37.583 1.00 50.41 121 GLN A CA 1
ATOM 847 C C . GLN A 1 121 ? 55.389 2.729 37.439 1.00 49.20 121 GLN A C 1
ATOM 848 O O . GLN A 1 121 ? 55.439 3.253 36.333 1.00 49.23 121 GLN A O 1
ATOM 854 N N . PRO A 1 122 ? 55.067 3.431 38.553 1.00 48.38 122 PRO A N 1
ATOM 855 C CA . PRO A 1 122 ? 54.901 4.911 38.519 1.00 47.02 122 PRO A CA 1
ATOM 856 C C . PRO A 1 122 ? 56.045 5.709 37.848 1.00 45.42 122 PRO A C 1
ATOM 857 O O . PRO A 1 122 ? 57.225 5.346 37.993 1.00 45.13 122 PRO A O 1
ATOM 861 N N . PRO A 1 123 ? 55.687 6.803 37.122 1.00 43.93 123 PRO A N 1
ATOM 862 C CA . PRO A 1 123 ? 56.673 7.611 36.406 1.00 41.93 123 PRO A CA 1
ATOM 863 C C . PRO A 1 123 ? 57.334 8.630 37.328 1.00 40.24 123 PRO A C 1
ATOM 864 O O . PRO A 1 123 ? 56.896 8.829 38.471 1.00 40.56 123 PRO A O 1
ATOM 868 N N . VAL A 1 124 ? 58.394 9.249 36.837 1.00 37.93 124 VAL A N 1
ATOM 869 C CA . VAL A 1 124 ? 58.999 10.389 37.477 1.00 36.11 124 VAL A CA 1
ATOM 870 C C . VAL A 1 124 ? 58.062 11.591 37.263 1.00 34.85 124 VAL A C 1
ATOM 871 O O . VAL A 1 124 ? 57.395 11.685 36.239 1.00 34.12 124 VAL A O 1
ATOM 875 N N . SER A 1 125 ? 57.989 12.491 38.240 1.00 33.75 125 SER A N 1
ATOM 876 C CA . SER A 1 125 ? 56.919 13.491 38.271 1.00 32.92 125 SER A CA 1
ATOM 877 C C . SER A 1 125 ? 57.355 14.934 38.600 1.00 31.98 125 SER A C 1
ATOM 878 O O . SER A 1 125 ? 58.141 15.163 39.509 1.00 31.87 125 SER A O 1
ATOM 881 N N . THR A 1 126 ? 56.834 15.899 37.851 1.00 30.75 126 THR A N 1
ATOM 882 C CA . THR A 1 126 ? 56.954 17.319 38.203 1.00 29.58 126 THR A CA 1
ATOM 883 C C . THR A 1 126 ? 55.562 17.911 38.127 1.00 28.25 126 THR A C 1
ATOM 884 O O . THR A 1 126 ? 54.821 17.617 37.210 1.00 28.57 126 THR A O 1
ATOM 888 N N . VAL A 1 127 ? 55.222 18.749 39.085 1.00 27.42 127 VAL A N 1
ATOM 889 C CA . VAL A 1 127 ? 53.895 19.304 39.228 1.00 27.35 127 VAL A CA 1
ATOM 890 C C . VAL A 1 127 ? 54.003 20.786 39.584 1.00 28.03 127 VAL A C 1
ATOM 891 O O . VAL A 1 127 ? 54.617 21.158 40.597 1.00 28.56 127 VAL A O 1
ATOM 895 N N . VAL A 1 128 ? 53.391 21.632 38.766 1.00 27.99 128 VAL A N 1
ATOM 896 C CA . VAL A 1 128 ? 53.364 23.063 39.031 1.00 27.79 128 VAL A CA 1
ATOM 897 C C . VAL A 1 128 ? 52.012 23.663 38.754 1.00 27.42 128 VAL A C 1
ATOM 898 O O . VAL A 1 128 ? 51.243 23.144 37.943 1.00 27.37 128 VAL A O 1
ATOM 902 N N . GLN A 1 129 ? 51.745 24.771 39.438 1.00 27.14 129 GLN A N 1
ATOM 903 C CA . GLN A 1 129 ? 50.612 25.612 39.130 1.00 26.63 129 GLN A CA 1
ATOM 904 C C . GLN A 1 129 ? 51.091 26.727 38.238 1.00 26.59 129 GLN A C 1
ATOM 905 O O . GLN A 1 129 ? 51.982 27.484 38.605 1.00 27.57 129 GLN A O 1
ATOM 911 N N . VAL A 1 130 ? 50.513 26.809 37.051 1.00 26.66 130 VAL A N 1
ATOM 912 C CA . VAL A 1 130 ? 50.756 27.917 36.121 1.00 26.44 130 VAL A CA 1
ATOM 913 C C . VAL A 1 130 ? 49.453 28.726 35.995 1.00 26.33 130 VAL A C 1
ATOM 914 O O . VAL A 1 130 ? 48.455 28.383 36.627 1.00 26.33 130 VAL A O 1
ATOM 918 N N . SER A 1 131 ? 49.431 29.769 35.174 1.00 26.84 131 SER A N 1
ATOM 919 C CA . SER A 1 131 ? 48.237 30.631 35.097 1.00 27.23 131 SER A CA 1
ATOM 920 C C . SER A 1 131 ? 47.180 30.032 34.220 1.00 27.71 131 SER A C 1
ATOM 921 O O . SER A 1 131 ? 45.984 30.100 34.512 1.00 28.45 131 SER A O 1
ATOM 924 N N . GLU A 1 132 ? 47.621 29.452 33.118 1.00 28.43 132 GLU A N 1
ATOM 925 C CA . GLU A 1 132 ? 46.699 29.117 32.053 1.00 28.66 132 GLU A CA 1
ATOM 926 C C . GLU A 1 132 ? 47.346 28.182 31.055 1.00 27.92 132 GLU A C 1
ATOM 927 O O . GLU A 1 132 ? 48.570 28.136 30.929 1.00 27.45 132 GLU A O 1
ATOM 941 N N . LEU A 1 134 ? 46.244 26.380 26.848 1.00 27.80 134 LEU A N 1
ATOM 942 C CA . LEU A 1 134 ? 45.414 26.429 25.661 1.00 28.01 134 LEU A CA 1
ATOM 943 C C . LEU A 1 134 ? 44.251 25.468 25.774 1.00 28.84 134 LEU A C 1
ATOM 944 O O . LEU A 1 134 ? 44.392 24.421 26.406 1.00 29.62 134 LEU A O 1
ATOM 949 N N . PRO A 1 135 ? 43.118 25.769 25.117 1.00 29.41 135 PRO A N 1
ATOM 950 C CA . PRO A 1 135 ? 42.848 26.948 24.295 1.00 29.89 135 PRO A CA 1
ATOM 951 C C . PRO A 1 135 ? 42.320 28.119 25.125 1.00 30.76 135 PRO A C 1
ATOM 952 O O . PRO A 1 135 ? 42.280 29.241 24.609 1.00 31.44 135 PRO A O 1
ATOM 956 N N . ASP A 1 136 ? 41.927 27.865 26.382 1.00 30.77 136 ASP A N 1
ATOM 957 C CA . ASP A 1 136 ? 41.375 28.908 27.279 1.00 30.75 136 ASP A CA 1
ATOM 958 C C . ASP A 1 136 ? 41.456 28.497 28.748 1.00 29.96 136 ASP A C 1
ATOM 959 O O . ASP A 1 136 ? 41.953 27.413 29.062 1.00 29.88 136 ASP A O 1
ATOM 964 N N . ALA A 1 137 ? 40.909 29.337 29.621 1.00 28.82 137 ALA A N 1
ATOM 965 C CA . ALA A 1 137 ? 41.058 29.159 31.057 1.00 28.54 137 ALA A CA 1
ATOM 966 C C . ALA A 1 137 ? 40.225 28.029 31.653 1.00 28.05 137 ALA A C 1
ATOM 967 O O . ALA A 1 137 ? 40.326 27.782 32.864 1.00 28.28 137 ALA A O 1
ATOM 969 N N . THR A 1 138 ? 39.423 27.332 30.851 1.00 26.98 138 THR A N 1
ATOM 970 C CA . THR A 1 138 ? 38.644 26.215 31.424 1.00 27.07 138 THR A CA 1
ATOM 971 C C . THR A 1 138 ? 39.385 24.878 31.433 1.00 26.52 138 THR A C 1
ATOM 972 O O . THR A 1 138 ? 38.864 23.893 31.963 1.00 26.38 138 THR A O 1
ATOM 976 N N . VAL A 1 139 ? 40.553 24.833 30.788 1.00 24.84 139 VAL A N 1
ATOM 977 C CA . VAL A 1 139 ? 41.433 23.714 30.900 1.00 23.30 139 VAL A CA 1
ATOM 978 C C . VAL A 1 139 ? 42.097 23.784 32.269 1.00 23.58 139 VAL A C 1
ATOM 979 O O . VAL A 1 139 ? 42.744 24.783 32.593 1.00 22.97 139 VAL A O 1
ATOM 983 N N . LEU A 1 140 ? 41.952 22.708 33.051 1.00 23.51 140 LEU A N 1
ATOM 984 C CA . LEU A 1 140 ? 42.386 22.684 34.445 1.00 23.56 140 LEU A CA 1
ATOM 985 C C . LEU A 1 140 ? 43.674 21.939 34.647 1.00 24.23 140 LEU A C 1
ATOM 986 O O . LEU A 1 140 ? 44.370 22.174 35.632 1.00 24.85 140 LEU A O 1
ATOM 991 N N . ILE A 1 141 ? 43.980 21.043 33.713 1.00 24.62 141 ILE A N 1
ATOM 992 C CA . ILE A 1 141 ? 45.066 20.091 33.848 1.00 24.78 141 ILE A CA 1
ATOM 993 C C . ILE A 1 141 ? 45.705 19.907 32.456 1.00 25.46 141 ILE A C 1
ATOM 994 O O . ILE A 1 141 ? 44.992 19.847 31.442 1.00 25.26 141 ILE A O 1
ATOM 999 N N . GLU A 1 142 ? 47.036 19.878 32.399 1.00 25.87 142 GLU A N 1
ATOM 1000 C CA . GLU A 1 142 ? 47.738 19.510 31.163 1.00 27.13 142 GLU A CA 1
ATOM 1001 C C . GLU A 1 142 ? 48.919 18.636 31.500 1.00 26.66 142 GLU A C 1
ATOM 1002 O O . GLU A 1 142 ? 49.653 18.937 32.423 1.00 27.23 142 GLU A O 1
ATOM 1008 N N . VAL A 1 143 ? 49.104 17.558 30.761 1.00 26.79 143 VAL A N 1
ATOM 1009 C CA . VAL A 1 143 ? 50.193 16.630 31.055 1.00 27.53 143 VAL A CA 1
ATOM 1010 C C . VAL A 1 143 ? 51.092 16.395 29.855 1.00 27.94 143 VAL A C 1
ATOM 1011 O O . VAL A 1 143 ? 50.585 16.020 28.793 1.00 28.68 143 VAL A O 1
ATOM 1015 N N . GLU A 1 144 ? 52.396 16.631 30.022 1.00 28.06 144 GLU A N 1
ATOM 1016 C CA . GLU A 1 144 ? 53.413 16.320 29.008 1.00 29.03 144 GLU A CA 1
ATOM 1017 C C . GLU A 1 144 ? 54.042 14.987 29.366 1.00 29.69 144 GLU A C 1
ATOM 1018 O O . GLU A 1 144 ? 54.606 14.839 30.446 1.00 29.51 144 GLU A O 1
ATOM 1024 N N . ALA A 1 145 ? 53.951 14.024 28.452 1.00 30.75 145 ALA A N 1
ATOM 1025 C CA . ALA A 1 145 ? 54.450 12.693 28.713 1.00 32.30 145 ALA A CA 1
ATOM 1026 C C . ALA A 1 145 ? 55.728 12.386 27.916 1.00 33.73 145 ALA A C 1
ATOM 1027 O O . ALA A 1 145 ? 55.868 12.772 26.750 1.00 34.15 145 ALA A O 1
ATOM 1029 N N . THR A 1 146 ? 56.666 11.710 28.566 1.00 35.09 146 THR A N 1
ATOM 1030 C CA . THR A 1 146 ? 57.860 11.195 27.895 1.00 36.91 146 THR A CA 1
ATOM 1031 C C . THR A 1 146 ? 57.959 9.648 28.018 1.00 37.28 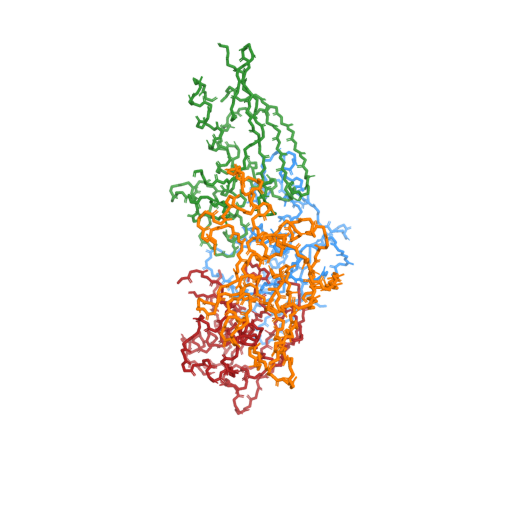146 THR A C 1
ATOM 1032 O O . THR A 1 146 ? 57.895 9.087 29.130 1.00 36.73 146 THR A O 1
ATOM 1036 N N . VAL A 1 147 ? 58.127 8.995 26.864 1.00 38.40 147 VAL A N 1
ATOM 1037 C CA . VAL A 1 147 ? 58.126 7.522 26.754 1.00 39.72 147 VAL A CA 1
ATOM 1038 C C . VAL A 1 147 ? 59.505 6.971 26.359 1.00 40.48 147 VAL A C 1
ATOM 1039 O O . VAL A 1 147 ? 60.120 7.461 25.404 1.00 40.44 147 VAL A O 1
ATOM 1043 N N . TRP A 1 148 ? 59.983 5.973 27.099 1.00 41.37 148 TRP A N 1
ATOM 1044 C CA . TRP A 1 148 ? 61.139 5.168 26.671 1.00 43.15 148 TRP A CA 1
ATOM 1045 C C . TRP A 1 148 ? 60.681 3.790 26.171 1.00 43.24 148 TRP A C 1
ATOM 1046 O O . TRP A 1 148 ? 60.259 2.938 26.961 1.00 42.64 148 TRP A O 1
ATOM 1057 N N . LEU A 1 149 ? 60.758 3.600 24.854 1.00 43.87 149 LEU A N 1
ATOM 1058 C CA . LEU A 1 149 ? 60.298 2.371 24.203 1.00 44.51 149 LEU A CA 1
ATOM 1059 C C . LEU A 1 149 ? 61.226 1.915 23.051 1.00 45.32 149 LEU A C 1
ATOM 1060 O O . LEU A 1 149 ? 60.962 2.209 21.864 1.00 44.93 149 LEU A O 1
ATOM 1065 N N . PRO A 1 150 ? 62.327 1.204 23.395 1.00 46.28 150 PRO A N 1
ATOM 1066 C CA . PRO A 1 150 ? 63.241 0.546 22.388 1.00 46.68 150 PRO A CA 1
ATOM 1067 C C . PRO A 1 150 ? 62.557 -0.488 21.472 1.00 46.52 150 PRO A C 1
ATOM 1068 O O . PRO A 1 150 ? 62.242 -0.182 20.312 1.00 46.92 150 PRO A O 1
ATOM 1072 N N . TYR B 1 14 ? 73.232 48.402 63.181 1.00 68.94 14 TYR B N 1
ATOM 1073 C CA . TYR B 1 14 ? 72.259 49.199 63.981 1.00 68.72 14 TYR B CA 1
ATOM 1074 C C . TYR B 1 14 ? 72.791 49.439 65.400 1.00 68.40 14 TYR B C 1
ATOM 1075 O O . TYR B 1 14 ? 73.399 48.547 66.012 1.00 68.52 14 TYR B O 1
ATOM 1077 N N . ALA B 1 15 ? 72.572 50.656 65.897 1.00 67.48 15 ALA B N 1
ATOM 1078 C CA . ALA B 1 15 ? 72.859 51.016 67.282 1.00 66.51 15 ALA B CA 1
ATOM 1079 C C . ALA B 1 15 ? 71.542 51.199 68.059 1.00 65.74 15 ALA B C 1
ATOM 1080 O O . ALA B 1 15 ? 70.708 52.036 67.684 1.00 65.67 15 ALA B O 1
ATOM 1082 N N . ALA B 1 16 ? 71.355 50.429 69.133 1.00 64.56 16 ALA B N 1
ATOM 1083 C CA . ALA B 1 16 ? 70.121 50.499 69.920 1.00 63.58 16 ALA B CA 1
ATOM 1084 C C . ALA B 1 16 ? 69.722 51.957 70.190 1.00 62.87 16 ALA B C 1
ATOM 1085 O O . ALA B 1 16 ? 68.624 52.380 69.815 1.00 62.69 16 ALA B O 1
ATOM 1087 N N . TRP B 1 17 ? 70.630 52.708 70.828 1.00 62.25 17 TRP B N 1
ATOM 1088 C CA . TRP B 1 17 ? 70.510 54.164 71.023 1.00 61.38 17 TRP B CA 1
ATOM 1089 C C . TRP B 1 17 ? 71.822 54.910 70.784 1.00 60.73 17 TRP B C 1
ATOM 1090 O O . TRP B 1 17 ? 72.871 54.310 70.567 1.00 60.44 17 TRP B O 1
ATOM 1101 N N . ARG B 1 18 ? 71.738 56.234 70.824 1.00 60.31 18 ARG B N 1
ATOM 1102 C CA . ARG B 1 18 ? 72.866 57.114 70.540 1.00 59.76 18 ARG B CA 1
ATOM 1103 C C . ARG B 1 18 ? 72.605 58.479 71.147 1.00 58.72 18 ARG B C 1
ATOM 1104 O O . ARG B 1 18 ? 71.492 59.009 71.034 1.00 58.22 18 ARG B O 1
ATOM 1112 N N . ARG B 1 19 ? 73.639 59.030 71.790 1.00 57.77 19 ARG B N 1
ATOM 1113 C CA . ARG B 1 19 ? 73.599 60.375 72.364 1.00 56.55 19 ARG B CA 1
ATOM 1114 C C . ARG B 1 19 ? 74.180 61.404 71.397 1.00 56.25 19 ARG B C 1
ATOM 1115 O O . ARG B 1 19 ? 75.117 61.113 70.653 1.00 55.91 19 ARG B O 1
ATOM 1123 N N . ALA B 1 20 ? 73.579 62.592 71.400 1.00 55.90 20 ALA B N 1
ATOM 1124 C CA . ALA B 1 20 ? 74.021 63.720 70.592 1.00 55.86 20 ALA B CA 1
ATOM 1125 C C . ALA B 1 20 ? 73.568 64.998 71.285 1.00 55.75 20 ALA B C 1
ATOM 1126 O O . ALA B 1 20 ? 72.375 65.350 71.253 1.00 55.58 20 ALA B O 1
ATOM 1128 N N . GLY B 1 21 ? 74.519 65.681 71.925 1.00 55.38 21 GLY B N 1
ATOM 1129 C CA . GLY B 1 21 ? 74.193 66.791 72.811 1.00 54.58 21 GLY B CA 1
ATOM 1130 C C . GLY B 1 21 ? 73.310 66.260 73.926 1.00 54.33 21 GLY B C 1
ATOM 1131 O O . GLY B 1 21 ? 73.578 65.192 74.498 1.00 54.11 21 GLY B O 1
ATOM 1132 N N . ASP B 1 22 ? 72.236 66.990 74.206 1.00 54.01 22 ASP B N 1
ATOM 1133 C CA . ASP B 1 22 ? 71.322 66.641 75.289 1.00 53.75 22 ASP B CA 1
ATOM 1134 C C . ASP B 1 22 ? 70.285 65.594 74.852 1.00 53.32 22 ASP B C 1
ATOM 1135 O O . ASP B 1 22 ? 69.355 65.238 75.609 1.00 53.49 22 ASP B O 1
ATOM 1140 N N . PHE B 1 23 ? 70.468 65.084 73.636 1.00 52.07 23 PHE B N 1
ATOM 1141 C CA . PHE B 1 23 ? 69.491 64.217 73.011 1.00 50.84 23 PHE B CA 1
ATOM 1142 C C . PHE B 1 23 ? 69.966 62.781 72.918 1.00 49.79 23 PHE B C 1
ATOM 1143 O O . PHE B 1 23 ? 71.153 62.509 72.733 1.00 49.93 23 PHE B O 1
ATOM 1151 N N . ILE B 1 24 ? 69.014 61.871 73.032 1.00 48.13 24 ILE B N 1
ATOM 1152 C CA . ILE B 1 24 ? 69.248 60.471 72.793 1.00 46.89 24 ILE B CA 1
ATOM 1153 C C . ILE B 1 24 ? 68.240 60.004 71.761 1.00 46.35 24 ILE B C 1
ATOM 1154 O O . ILE B 1 24 ? 67.027 60.208 71.919 1.00 45.86 24 ILE B O 1
ATOM 1159 N N . PHE B 1 25 ? 68.759 59.396 70.698 1.00 45.45 25 PHE B N 1
ATOM 1160 C CA . PHE B 1 25 ? 67.944 58.886 69.611 1.00 44.82 25 PHE B CA 1
ATOM 1161 C C . PHE B 1 25 ? 67.869 57.375 69.662 1.00 43.85 25 PHE B C 1
ATOM 1162 O O . PHE B 1 25 ? 68.893 56.712 69.716 1.00 43.67 25 PHE B O 1
ATOM 1170 N N . LEU B 1 26 ? 66.655 56.832 69.661 1.00 43.24 26 LEU B N 1
ATOM 1171 C CA . LEU B 1 26 ? 66.490 55.383 69.567 1.00 42.39 26 LEU B CA 1
ATOM 1172 C C . LEU B 1 26 ? 66.285 54.963 68.132 1.00 42.14 26 LEU B C 1
ATOM 1173 O O . LEU B 1 26 ? 65.690 55.681 67.345 1.00 42.65 26 LEU B O 1
ATOM 1178 N N . SER B 1 27 ? 66.815 53.801 67.790 1.00 41.67 27 SER B N 1
ATOM 1179 C CA . SER B 1 27 ? 66.381 53.100 66.603 1.00 41.18 27 SER B CA 1
ATOM 1180 C C . SER B 1 27 ? 64.903 52.774 66.744 1.00 40.50 27 SER B C 1
ATOM 1181 O O . SER B 1 27 ? 64.427 52.565 67.869 1.00 40.59 27 SER B O 1
ATOM 1184 N N . GLY B 1 28 ? 64.176 52.744 65.618 1.00 39.60 28 GLY B N 1
ATOM 1185 C CA . GLY B 1 28 ? 62.767 52.294 65.615 1.00 37.65 28 GLY B CA 1
ATOM 1186 C C . GLY B 1 28 ? 62.704 50.920 66.235 1.00 36.49 28 GLY B C 1
ATOM 1187 O O . GLY B 1 28 ? 63.530 50.059 65.945 1.00 36.44 28 GLY B O 1
ATOM 1188 N N . ILE B 1 29 ? 61.764 50.714 67.137 1.00 36.06 29 ILE B N 1
ATOM 1189 C CA . ILE B 1 29 ? 61.697 49.427 67.842 1.00 35.44 29 ILE B CA 1
ATOM 1190 C C . ILE B 1 29 ? 60.500 48.585 67.398 1.00 34.96 29 ILE B C 1
ATOM 1191 O O . ILE B 1 29 ? 59.413 49.095 67.177 1.00 33.94 29 ILE B O 1
ATOM 1196 N N . ILE B 1 30 ? 60.737 47.294 67.243 1.00 35.59 30 ILE B N 1
ATOM 1197 C CA . ILE B 1 30 ? 59.703 46.357 66.854 1.00 37.06 30 ILE B CA 1
ATOM 1198 C C . ILE B 1 30 ? 59.504 45.281 67.939 1.00 38.40 30 ILE B C 1
ATOM 1199 O O . ILE B 1 30 ? 60.397 45.041 68.745 1.00 38.48 30 ILE B O 1
ATOM 1204 N N . PRO B 1 31 ? 58.334 44.616 67.963 1.00 40.06 31 PRO B N 1
ATOM 1205 C CA . PRO B 1 31 ? 58.073 43.643 69.036 1.00 41.26 31 PRO B CA 1
ATOM 1206 C C . PRO B 1 31 ? 58.734 42.278 68.826 1.00 43.20 31 PRO B C 1
ATOM 1207 O O . PRO B 1 31 ? 58.045 41.283 68.614 1.00 43.00 31 PRO B O 1
ATOM 1211 N N . VAL B 1 32 ? 60.062 42.236 68.884 1.00 45.70 32 VAL B N 1
ATOM 1212 C CA . VAL B 1 32 ? 60.778 40.980 68.799 1.00 48.96 32 VAL B CA 1
ATOM 1213 C C . VAL B 1 32 ? 61.488 40.685 70.096 1.00 51.51 32 VAL B C 1
ATOM 1214 O O . VAL B 1 32 ? 62.013 41.596 70.757 1.00 51.61 32 VAL B O 1
ATOM 1218 N N . ASN B 1 33 ? 61.514 39.402 70.453 1.00 54.72 33 ASN B N 1
ATOM 1219 C CA . ASN B 1 33 ? 62.311 38.953 71.583 1.00 57.62 33 ASN B CA 1
ATOM 1220 C C . ASN B 1 33 ? 63.800 39.091 71.238 1.00 59.16 33 ASN B C 1
ATOM 1221 O O . ASN B 1 33 ? 64.247 38.522 70.237 1.00 59.58 33 ASN B O 1
ATOM 1226 N N . PRO B 1 34 ? 64.567 39.877 72.031 1.00 60.54 34 PRO B N 1
ATOM 1227 C CA . PRO B 1 34 ? 66.020 39.897 71.765 1.00 61.45 34 PRO B CA 1
ATOM 1228 C C . PRO B 1 34 ? 66.637 38.510 71.992 1.00 62.06 34 PRO B C 1
ATOM 1229 O O . PRO B 1 34 ? 67.672 38.186 71.412 1.00 61.76 34 PRO B O 1
ATOM 1233 N N . LEU B 1 35 ? 65.970 37.702 72.820 1.00 62.97 35 LEU B N 1
ATOM 1234 C CA . LEU B 1 35 ? 66.406 36.332 73.108 1.00 63.56 35 LEU B CA 1
ATOM 1235 C C . LEU B 1 35 ? 65.949 35.385 71.995 1.00 63.49 35 LEU B C 1
ATOM 1236 O O . LEU B 1 35 ? 66.653 35.214 70.992 1.00 63.80 35 LEU B O 1
ATOM 1238 N N . THR B 1 36 ? 64.761 34.805 72.165 1.00 63.16 36 THR B N 1
ATOM 1239 C CA . THR B 1 36 ? 64.210 33.819 71.228 1.00 62.46 36 THR B CA 1
ATOM 1240 C C . THR B 1 36 ? 64.412 34.186 69.753 1.00 61.90 36 THR B C 1
ATOM 1241 O O . THR B 1 36 ? 64.781 33.338 68.936 1.00 62.37 36 THR B O 1
ATOM 1243 N N . GLY B 1 37 ? 64.214 35.461 69.427 1.00 60.98 37 GLY B N 1
ATOM 1244 C CA . GLY B 1 37 ? 64.101 35.896 68.032 1.00 59.10 37 GLY B CA 1
ATOM 1245 C C . GLY B 1 37 ? 62.641 35.814 67.603 1.00 57.77 37 GLY B C 1
ATOM 1246 O O . GLY B 1 37 ? 62.324 35.946 66.416 1.00 57.69 37 GLY B O 1
ATOM 1247 N N . THR B 1 38 ? 61.760 35.600 68.585 1.00 56.16 38 THR B N 1
ATOM 1248 C CA . THR B 1 38 ? 60.325 35.486 68.355 1.00 54.42 38 THR B CA 1
ATOM 1249 C C . THR B 1 38 ? 59.695 36.860 68.120 1.00 52.71 38 THR B C 1
ATOM 1250 O O . THR B 1 38 ? 60.063 37.838 68.777 1.00 52.07 38 THR B O 1
ATOM 1254 N N . ILE B 1 39 ? 58.767 36.910 67.160 1.00 50.71 39 ILE B N 1
ATOM 1255 C CA . ILE B 1 39 ? 57.842 38.016 66.987 1.00 48.77 39 ILE B CA 1
ATOM 1256 C C . ILE B 1 39 ? 56.720 37.806 67.988 1.00 47.42 39 ILE B C 1
ATOM 1257 O O . ILE B 1 39 ? 56.130 36.730 68.032 1.00 47.77 39 ILE B O 1
ATOM 1262 N N . VAL B 1 40 ? 56.421 38.839 68.768 1.00 45.39 40 VAL B N 1
ATOM 1263 C CA . VAL B 1 40 ? 55.317 38.837 69.718 1.00 43.73 40 VAL B CA 1
ATOM 1264 C C . VAL B 1 40 ? 53.985 38.699 68.991 1.00 42.91 40 VAL B C 1
ATOM 1265 O O . VAL B 1 40 ? 53.686 39.493 68.109 1.00 43.09 40 VAL B O 1
ATOM 1269 N N . ASN B 1 41 ? 53.181 37.706 69.347 1.00 41.83 41 ASN B N 1
ATOM 1270 C CA . ASN B 1 41 ? 51.972 37.444 68.545 1.00 41.83 41 ASN B CA 1
ATOM 1271 C C . ASN B 1 41 ? 50.626 37.456 69.272 1.00 40.44 41 ASN B C 1
ATOM 1272 O O . ASN B 1 41 ? 49.577 37.304 68.654 1.00 40.23 41 ASN B O 1
ATOM 1277 N N . GLY B 1 42 ? 50.653 37.672 70.576 1.00 39.29 42 GLY B N 1
ATOM 1278 C CA . GLY B 1 42 ? 49.425 37.718 71.346 1.00 38.13 42 GLY B CA 1
ATOM 1279 C C . GLY B 1 42 ? 49.729 37.755 72.821 1.00 37.40 42 GLY B C 1
ATOM 1280 O O . GLY B 1 42 ? 50.900 37.855 73.207 1.00 36.54 42 GLY B O 1
ATOM 1281 N N . PHE B 1 43 ? 48.669 37.674 73.627 1.00 36.93 43 PHE B N 1
ATOM 1282 C CA . PHE B 1 43 ? 48.751 37.760 75.099 1.00 37.25 43 PHE B CA 1
ATOM 1283 C C . PHE B 1 43 ? 49.740 36.809 75.776 1.00 38.08 43 PHE B C 1
ATOM 1284 O O . PHE B 1 43 ? 50.423 37.186 76.743 1.00 38.17 43 PHE B O 1
ATOM 1292 N N . GLN B 1 44 ? 49.804 35.585 75.263 1.00 38.75 44 GLN B N 1
ATOM 1293 C CA . GLN B 1 44 ? 50.709 34.571 75.781 1.00 39.66 44 GLN B CA 1
ATOM 1294 C C . GLN B 1 44 ? 52.170 35.019 75.814 1.00 39.58 44 GLN B C 1
ATOM 1295 O O . GLN B 1 44 ? 52.977 34.449 76.541 1.00 40.05 44 GLN B O 1
ATOM 1301 N N . ASP B 1 45 ? 52.513 36.062 75.073 1.00 39.70 45 ASP B N 1
ATOM 1302 C CA . ASP B 1 45 ? 53.898 36.558 75.091 1.00 40.13 45 ASP B CA 1
ATOM 1303 C C . ASP B 1 45 ? 54.146 37.691 76.091 1.00 39.97 45 ASP B C 1
ATOM 1304 O O . ASP B 1 45 ? 55.233 38.256 76.139 1.00 40.52 45 ASP B O 1
ATOM 1309 N N . VAL B 1 46 ? 53.148 38.026 76.890 1.00 39.81 46 VAL B N 1
ATOM 1310 C CA . VAL B 1 46 ? 53.336 39.078 77.868 1.00 40.05 46 VAL B CA 1
ATOM 1311 C C . VAL B 1 46 ? 53.030 38.626 79.296 1.00 40.12 46 VAL B C 1
ATOM 1312 O O . VAL B 1 46 ? 52.248 37.686 79.515 1.00 40.04 46 VAL B O 1
ATOM 1316 N N . PRO B 1 47 ? 53.675 39.278 80.275 1.00 40.19 47 PRO B N 1
ATOM 1317 C CA . PRO B 1 47 ? 53.425 39.004 81.686 1.00 40.02 47 PRO B CA 1
ATOM 1318 C C . PRO B 1 47 ? 51.934 38.896 81.989 1.00 39.09 47 PRO B C 1
ATOM 1319 O O . PRO B 1 47 ? 51.131 39.697 81.486 1.00 39.51 47 PRO B O 1
ATOM 1323 N N . GLU B 1 48 ? 51.571 37.908 82.797 1.00 37.71 48 GLU B N 1
ATOM 1324 C CA . GLU B 1 48 ? 50.167 37.615 83.052 1.00 36.43 48 GLU B CA 1
ATOM 1325 C C . GLU B 1 48 ? 49.332 38.817 83.533 1.00 36.09 48 GLU B C 1
ATOM 1326 O O . GLU B 1 48 ? 48.268 39.077 82.988 1.00 35.81 48 GLU B O 1
ATOM 1332 N N . PRO B 1 49 ? 49.816 39.573 84.535 1.00 35.66 49 PRO B N 1
ATOM 1333 C CA . PRO B 1 49 ? 48.908 40.627 84.949 1.00 35.38 49 PRO B CA 1
ATOM 1334 C C . PRO B 1 49 ? 48.893 41.781 83.962 1.00 35.75 49 PRO B C 1
ATOM 1335 O O . PRO B 1 49 ? 47.965 42.615 84.004 1.00 35.78 49 PRO B O 1
ATOM 1339 N N . VAL B 1 50 ? 49.888 41.826 83.069 1.00 36.10 50 VAL B N 1
ATOM 1340 C CA . VAL B 1 50 ? 49.895 42.836 82.001 1.00 36.68 50 VAL B CA 1
ATOM 1341 C C . VAL B 1 50 ? 48.751 42.575 81.006 1.00 37.27 50 VAL B C 1
ATOM 1342 O O . VAL B 1 50 ? 48.218 43.493 80.410 1.00 37.29 50 VAL B O 1
ATOM 1346 N N . ARG B 1 51 ? 48.328 41.328 80.886 1.00 37.64 51 ARG B N 1
ATOM 1347 C CA . ARG B 1 51 ? 47.220 41.023 80.016 1.00 38.14 51 ARG B CA 1
ATOM 1348 C C . ARG B 1 51 ? 45.956 41.775 80.381 1.00 38.74 51 ARG B C 1
ATOM 1349 O O . ARG B 1 51 ? 45.385 42.481 79.521 1.00 38.24 51 ARG B O 1
ATOM 1357 N N . GLU B 1 52 ? 45.500 41.635 81.634 1.00 39.60 52 GLU B N 1
ATOM 1358 C CA . GLU B 1 52 ? 44.218 42.298 81.999 1.00 40.16 52 GLU B CA 1
ATOM 1359 C C . GLU B 1 52 ? 44.468 43.798 82.113 1.00 39.10 52 GLU B C 1
ATOM 1360 O O . GLU B 1 52 ? 43.563 44.589 81.961 1.00 39.41 52 GLU B O 1
ATOM 1366 N N . LEU B 1 53 ? 45.729 44.177 82.231 1.00 38.82 53 LEU B N 1
ATOM 1367 C CA . LEU B 1 53 ? 46.10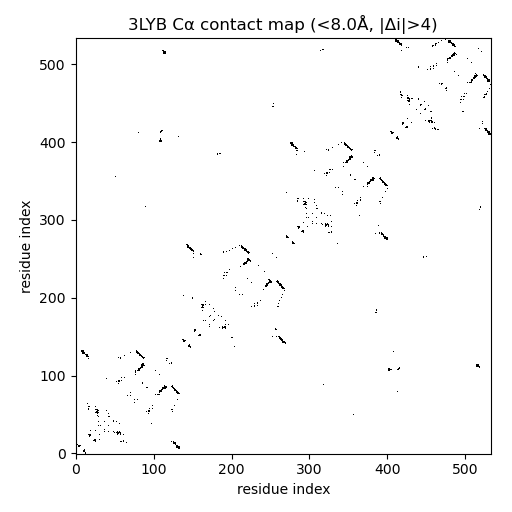7 45.588 82.133 1.00 39.07 53 LEU B CA 1
ATOM 1368 C C . LEU B 1 53 ? 46.055 46.161 80.700 1.00 39.14 53 LEU B C 1
ATOM 1369 O O . LEU B 1 53 ? 45.966 47.385 80.520 1.00 39.35 53 LEU B O 1
ATOM 1374 N N . LEU B 1 54 ? 46.142 45.294 79.689 1.00 38.49 54 LEU B N 1
ATOM 1375 C CA . LEU B 1 54 ? 45.933 45.727 78.306 1.00 37.72 54 LEU B CA 1
ATOM 1376 C C . LEU B 1 54 ? 44.455 45.605 77.922 1.00 37.83 54 LEU B C 1
ATOM 1377 O O . LEU B 1 54 ? 44.052 46.052 76.859 1.00 38.09 54 LEU B O 1
ATOM 1382 N N . GLY B 1 55 ? 43.651 45.014 78.795 1.00 37.70 55 GLY B N 1
ATOM 1383 C CA . GLY B 1 55 ? 42.217 44.944 78.565 1.00 37.84 55 GLY B CA 1
ATOM 1384 C C . GLY B 1 55 ? 41.756 43.586 78.069 1.00 38.32 55 GLY B C 1
ATOM 1385 O O . GLY B 1 55 ? 40.692 43.479 77.454 1.00 37.94 55 GLY B O 1
ATOM 1386 N N . ALA B 1 56 ? 42.545 42.543 78.326 1.00 38.57 56 ALA B N 1
ATOM 1387 C CA . ALA B 1 56 ? 42.103 41.185 78.019 1.00 39.28 56 ALA B CA 1
ATOM 1388 C C . ALA B 1 56 ? 40.761 40.891 78.702 1.00 40.14 56 ALA B C 1
ATOM 1389 O O . ALA B 1 56 ? 40.508 41.348 79.818 1.00 40.41 56 ALA B O 1
ATOM 1391 N N . THR B 1 57 ? 39.883 40.149 78.032 1.00 41.28 57 THR B N 1
ATOM 1392 C CA . THR B 1 57 ? 38.535 39.926 78.568 1.00 41.70 57 THR B CA 1
ATOM 1393 C C . THR B 1 57 ? 38.346 38.492 79.038 1.00 42.47 57 THR B C 1
ATOM 1394 O O . THR B 1 57 ? 37.405 38.198 79.767 1.00 42.78 57 THR B O 1
ATOM 1398 N N . GLY B 1 58 ? 39.223 37.598 78.594 1.00 43.25 58 GLY B N 1
ATOM 1399 C CA . GLY B 1 58 ? 39.099 36.191 78.930 1.00 43.87 58 GLY B CA 1
ATOM 1400 C C . GLY B 1 58 ? 38.348 35.425 77.874 1.00 44.63 58 GLY B C 1
ATOM 1401 O O . GLY B 1 58 ? 38.417 34.195 77.848 1.00 44.75 58 GLY B O 1
ATOM 1402 N N . GLU B 1 59 ? 37.618 36.152 77.016 1.00 45.43 59 GLU B N 1
ATOM 1403 C CA . GLU B 1 59 ? 36.896 35.568 75.869 1.00 45.84 59 GLU B CA 1
ATOM 1404 C C . GLU B 1 59 ? 37.885 35.126 74.823 1.00 44.94 59 GLU B C 1
ATOM 1405 O O . GLU B 1 59 ? 38.793 35.869 74.458 1.00 45.36 59 GLU B O 1
ATOM 1411 N N . PHE B 1 60 ? 37.688 33.933 74.302 1.00 43.78 60 PHE B N 1
ATOM 1412 C CA . PHE B 1 60 ? 38.644 33.384 73.384 1.00 42.95 60 PHE B CA 1
ATOM 1413 C C . PHE B 1 60 ? 38.786 34.236 72.111 1.00 42.39 60 PHE B C 1
ATOM 1414 O O . PHE B 1 60 ? 39.894 34.611 71.730 1.00 42.60 60 PHE B O 1
ATOM 1422 N N . SER B 1 61 ? 37.657 34.534 71.476 1.00 41.46 61 SER B N 1
ATOM 1423 C CA . SER B 1 61 ? 37.621 35.175 70.179 1.00 40.29 61 SER B CA 1
ATOM 1424 C C . SER B 1 61 ? 38.022 36.627 70.244 1.00 39.71 61 SER B C 1
ATOM 1425 O O . SER B 1 61 ? 38.704 37.122 69.345 1.00 39.54 61 SER B O 1
ATOM 1428 N N . THR B 1 62 ? 37.586 37.314 71.298 1.00 38.69 62 THR B N 1
ATOM 1429 C CA . THR B 1 62 ? 37.942 38.712 71.483 1.00 37.50 62 THR B CA 1
ATOM 1430 C C . THR B 1 62 ? 39.450 38.821 71.702 1.00 36.51 62 THR B C 1
ATOM 1431 O O . THR B 1 62 ? 40.121 39.681 71.101 1.00 35.51 62 THR B O 1
ATOM 1435 N N . ASP B 1 63 ? 39.972 37.925 72.542 1.00 35.23 63 ASP B N 1
ATOM 1436 C CA . ASP B 1 63 ? 41.374 37.979 72.916 1.00 34.52 63 ASP B CA 1
ATOM 1437 C C . ASP B 1 63 ? 42.257 37.628 71.729 1.00 33.45 63 ASP B C 1
ATOM 1438 O O . ASP B 1 63 ? 43.332 38.198 71.569 1.00 32.92 63 ASP B O 1
ATOM 1443 N N . ALA B 1 64 ? 41.791 36.723 70.877 1.00 32.48 64 ALA B N 1
ATOM 1444 C CA . ALA B 1 64 ? 42.516 36.411 69.644 1.00 32.16 64 ALA B CA 1
ATOM 1445 C C . ALA B 1 64 ? 42.616 37.618 68.719 1.00 32.06 64 ALA B C 1
ATOM 1446 O O . ALA B 1 64 ? 43.660 37.852 68.136 1.00 32.40 64 ALA B O 1
ATOM 1448 N N . LYS B 1 65 ? 41.531 38.382 68.600 1.00 31.74 65 LYS B N 1
ATOM 1449 C CA . LYS B 1 65 ? 41.506 39.587 67.774 1.00 31.78 65 LYS B CA 1
ATOM 1450 C C . LYS B 1 65 ? 42.290 40.783 68.342 1.00 31.97 65 LYS B C 1
ATOM 1451 O O . LYS B 1 65 ? 42.999 41.448 67.582 1.00 32.33 65 LYS B O 1
ATOM 1457 N N . GLN B 1 66 ? 42.179 41.053 69.652 1.00 31.21 66 GLN B N 1
ATOM 1458 C CA . GLN B 1 66 ? 42.874 42.199 70.270 1.00 30.11 66 GLN B CA 1
ATOM 1459 C C . GLN B 1 66 ? 44.282 41.890 70.776 1.00 29.14 66 GLN B C 1
ATOM 1460 O O . GLN B 1 66 ? 45.145 42.775 70.856 1.00 28.56 66 GLN B O 1
ATOM 1466 N N . GLY B 1 67 ? 44.516 40.623 71.086 1.00 28.55 67 GLY B N 1
ATOM 1467 C CA . GLY B 1 67 ? 45.788 40.174 71.645 1.00 27.45 67 GLY B CA 1
ATOM 1468 C C . GLY B 1 67 ? 47.022 40.648 70.919 1.00 27.32 67 GLY B C 1
ATOM 1469 O O . GLY B 1 67 ? 47.959 41.149 71.557 1.00 28.17 67 GLY B O 1
ATOM 1470 N N . PRO B 1 68 ? 47.058 40.495 69.581 1.00 26.91 68 PRO B N 1
ATOM 1471 C CA . PRO B 1 68 ? 48.356 40.755 68.933 1.00 26.32 68 PRO B CA 1
ATOM 1472 C C . PRO B 1 68 ? 48.798 42.227 68.923 1.00 26.39 68 PRO B C 1
ATOM 1473 O O . PRO B 1 68 ? 49.976 42.528 69.209 1.00 26.72 68 PRO B O 1
ATOM 1477 N N . ILE B 1 69 ? 47.876 43.139 68.628 1.00 25.82 69 ILE B N 1
ATOM 1478 C CA . ILE B 1 69 ? 48.212 44.558 68.630 1.00 25.47 69 ILE B CA 1
ATOM 1479 C C . ILE B 1 69 ? 48.538 45.064 70.054 1.00 25.96 69 ILE B C 1
ATOM 1480 O O . ILE B 1 69 ? 49.468 45.871 70.228 1.00 26.12 69 ILE B O 1
ATOM 1485 N N . LEU B 1 70 ? 47.785 44.586 71.055 1.00 25.56 70 LEU B N 1
ATOM 1486 C CA . LEU B 1 70 ? 47.985 45.004 72.445 1.00 25.04 70 LEU B CA 1
ATOM 1487 C C . LEU B 1 70 ? 49.342 44.513 72.911 1.00 25.44 70 LEU B C 1
ATOM 1488 O O . LEU B 1 70 ? 50.175 45.289 73.371 1.00 25.51 70 LEU B O 1
ATOM 1493 N N . ALA B 1 71 ? 49.583 43.226 72.714 1.00 26.12 71 ALA B N 1
ATOM 1494 C CA . ALA B 1 71 ? 50.845 42.624 73.099 1.00 27.06 71 ALA B CA 1
ATOM 1495 C C . ALA B 1 71 ? 52.033 43.275 72.419 1.00 27.67 71 ALA B C 1
ATOM 1496 O O . ALA B 1 71 ? 53.018 43.571 73.072 1.00 28.49 71 ALA B O 1
ATOM 1498 N N . GLN B 1 72 ? 51.951 43.502 71.111 1.00 28.66 72 GLN B N 1
ATOM 1499 C CA . GLN B 1 72 ? 53.062 44.119 70.380 1.00 29.10 72 GLN B CA 1
ATOM 1500 C C . GLN B 1 72 ? 53.283 45.570 70.823 1.00 29.76 72 GLN B C 1
ATOM 1501 O O . GLN B 1 72 ? 54.428 46.020 70.982 1.00 29.95 72 GLN B O 1
ATOM 1507 N N . SER B 1 73 ? 52.200 46.300 71.053 1.00 29.94 73 SER B N 1
ATOM 1508 C CA . SER B 1 73 ? 52.348 47.674 71.473 1.00 30.95 73 SER B CA 1
ATOM 1509 C C . SER B 1 73 ? 53.047 47.705 72.816 1.00 31.83 73 SER B C 1
ATOM 1510 O O . SER B 1 73 ? 53.996 48.485 73.037 1.00 31.47 73 SER B O 1
ATOM 1513 N N . TRP B 1 74 ? 52.588 46.832 73.711 1.00 32.95 74 TRP B N 1
ATOM 1514 C CA . TRP B 1 74 ? 53.080 46.875 75.057 1.00 33.85 74 TRP B CA 1
ATOM 1515 C C . TRP B 1 74 ? 54.569 46.552 74.984 1.00 34.43 74 TRP B C 1
ATOM 1516 O O . TRP B 1 74 ? 55.414 47.304 75.485 1.00 34.99 74 TRP B O 1
ATOM 1527 N N . TYR B 1 75 ? 54.882 45.456 74.308 1.00 34.47 75 TYR B N 1
ATOM 1528 C CA . TYR B 1 75 ? 56.249 44.999 74.169 1.00 34.89 75 TYR B CA 1
ATOM 1529 C C . TYR B 1 75 ? 57.180 46.080 73.635 1.00 34.42 75 TYR B C 1
ATOM 1530 O O . TYR B 1 75 ? 58.325 46.184 74.035 1.00 34.55 75 TYR B O 1
ATOM 1539 N N . VAL B 1 76 ? 56.683 46.894 72.723 1.00 34.60 76 VAL B N 1
ATOM 1540 C CA . VAL B 1 76 ? 57.515 47.902 72.104 1.00 34.42 76 VAL B CA 1
ATOM 1541 C C . VAL B 1 76 ? 57.708 49.062 73.054 1.00 34.92 76 VAL B C 1
ATOM 1542 O O . VAL B 1 76 ? 58.823 49.563 73.219 1.00 34.27 76 VAL B O 1
ATOM 1546 N N . LEU B 1 77 ? 56.598 49.500 73.643 1.00 35.90 77 LEU B N 1
ATOM 1547 C CA . LEU B 1 77 ? 56.616 50.611 74.578 1.00 37.03 77 LEU B CA 1
ATOM 1548 C C . LEU B 1 77 ? 57.487 50.331 75.800 1.00 38.13 77 LEU B C 1
ATOM 1549 O O . LEU B 1 77 ? 58.295 51.174 76.192 1.00 38.53 77 LEU B O 1
ATOM 1554 N N . GLU B 1 78 ? 57.357 49.128 76.356 1.00 39.45 78 GLU B N 1
ATOM 1555 C CA . GLU B 1 78 ? 58.201 48.682 77.462 1.00 40.80 78 GLU B CA 1
ATOM 1556 C C . GLU B 1 78 ? 59.677 48.582 77.075 1.00 41.13 78 GLU B C 1
ATOM 1557 O O . GLU B 1 78 ? 60.546 48.872 77.895 1.00 41.84 78 GLU B O 1
ATOM 1563 N N . SER B 1 79 ? 59.965 48.182 75.840 1.00 41.52 79 SER B N 1
ATOM 1564 C CA . SER B 1 79 ? 61.346 48.189 75.344 1.00 41.98 79 SER B CA 1
ATOM 1565 C C . SER B 1 79 ? 61.913 49.591 75.412 1.00 42.11 79 SER B C 1
ATOM 1566 O O . SER B 1 79 ? 63.034 49.795 75.864 1.00 42.00 79 SER B O 1
ATOM 1569 N N . ILE B 1 80 ? 61.120 50.556 74.959 1.00 42.63 80 ILE B N 1
ATOM 1570 C CA . ILE B 1 80 ? 61.531 51.941 74.968 1.00 43.05 80 ILE B CA 1
ATOM 1571 C C . ILE B 1 80 ? 61.854 52.294 76.393 1.00 43.95 80 ILE B C 1
ATOM 1572 O O . ILE B 1 80 ? 62.964 52.714 76.667 1.00 44.44 80 ILE B O 1
ATOM 1577 N N . ARG B 1 81 ? 60.923 52.051 77.304 1.00 45.18 81 ARG B N 1
ATOM 1578 C CA . ARG B 1 81 ? 61.176 52.298 78.720 1.00 46.56 81 ARG B CA 1
ATOM 1579 C C . ARG B 1 81 ? 62.495 51.693 79.175 1.00 47.48 81 ARG B C 1
ATOM 1580 O O . ARG B 1 81 ? 63.368 52.418 79.634 1.00 48.30 81 ARG B O 1
ATOM 1588 N N . ARG B 1 82 ? 62.667 50.387 79.017 1.00 48.51 82 ARG B N 1
ATOM 1589 C CA . ARG B 1 82 ? 63.895 49.750 79.483 1.00 49.99 82 ARG B CA 1
ATOM 1590 C C . ARG B 1 82 ? 65.161 50.317 78.862 1.00 50.88 82 ARG B C 1
ATOM 1591 O O . ARG B 1 82 ? 66.183 50.434 79.537 1.00 51.48 82 ARG B O 1
ATOM 1599 N N . THR B 1 83 ? 65.096 50.663 77.580 1.00 51.86 83 THR B N 1
ATOM 1600 C CA . THR B 1 83 ? 66.231 51.248 76.885 1.00 52.43 83 THR B CA 1
ATOM 1601 C C . THR B 1 83 ? 66.524 52.614 77.497 1.00 53.26 83 THR B C 1
ATO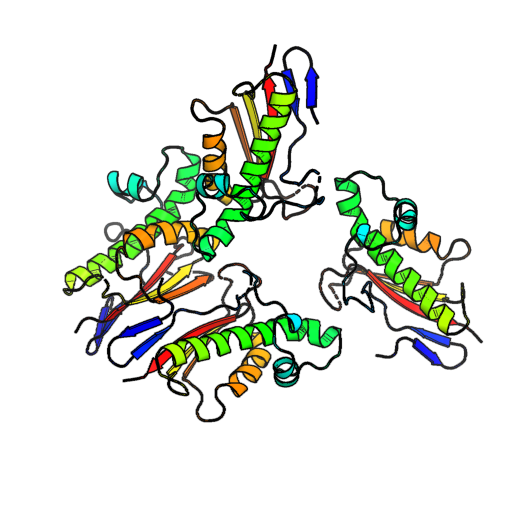M 1602 O O . THR B 1 83 ? 67.647 52.891 77.926 1.00 53.70 83 THR B O 1
ATOM 1606 N N . VAL B 1 84 ? 65.499 53.451 77.580 1.00 54.01 84 VAL B N 1
ATOM 1607 C CA . VAL B 1 84 ? 65.636 54.779 78.162 1.00 55.02 84 VAL B CA 1
ATOM 1608 C C . VAL B 1 84 ? 66.234 54.722 79.577 1.00 55.69 84 VAL B C 1
ATOM 1609 O O . VAL B 1 84 ? 66.928 55.641 80.008 1.00 55.74 84 VAL B O 1
ATOM 1613 N N . ALA B 1 85 ? 65.967 53.629 80.279 1.00 56.41 85 ALA B N 1
ATOM 1614 C CA . ALA B 1 85 ? 66.490 53.425 81.615 1.00 57.25 85 ALA B CA 1
ATOM 1615 C C . ALA B 1 85 ? 67.989 53.162 81.554 1.00 57.84 85 ALA B C 1
ATOM 1616 O O . ALA B 1 85 ? 68.738 53.702 82.355 1.00 57.98 85 ALA B O 1
ATOM 1618 N N . SER B 1 86 ? 68.426 52.372 80.576 1.00 58.83 86 SER B N 1
ATOM 1619 C CA . SER B 1 86 ? 69.843 52.009 80.423 1.00 59.88 86 SER B CA 1
ATOM 1620 C C . SER B 1 86 ? 70.721 53.201 79.987 1.00 60.68 86 SER B C 1
ATOM 1621 O O . SER B 1 86 ? 71.879 53.030 79.570 1.00 61.05 86 SER B O 1
ATOM 1624 N N . ALA B 1 87 ? 70.159 54.404 80.080 1.00 61.19 87 ALA B N 1
ATOM 1625 C CA . ALA B 1 87 ? 70.875 55.629 79.754 1.00 61.22 87 ALA B CA 1
ATOM 1626 C C . ALA B 1 87 ? 70.549 56.701 80.801 1.00 61.44 87 ALA B C 1
ATOM 1627 O O . ALA B 1 87 ? 70.944 57.868 80.667 1.00 61.68 87 ALA B O 1
ATOM 1629 N N . GLY B 1 88 ? 69.817 56.291 81.841 1.00 61.28 88 GLY B N 1
ATOM 1630 C CA . GLY B 1 88 ? 69.554 57.145 82.996 1.00 61.11 88 GLY B CA 1
ATOM 1631 C C . GLY B 1 88 ? 68.214 57.863 83.039 1.00 61.08 88 GLY B C 1
ATOM 1632 O O . GLY B 1 88 ? 67.838 58.390 84.090 1.00 61.12 88 GLY B O 1
ATOM 1633 N N . GLY B 1 89 ? 67.487 57.882 81.917 1.00 60.75 89 GLY B N 1
ATOM 1634 C CA . GLY B 1 89 ? 66.227 58.635 81.809 1.00 60.02 89 GLY B CA 1
ATOM 1635 C C . GLY B 1 89 ? 64.985 57.822 82.105 1.00 59.78 89 GLY B C 1
ATOM 1636 O O . GLY B 1 89 ? 65.066 56.600 82.234 1.00 60.17 89 GLY B O 1
ATOM 1637 N N . GLN B 1 90 ? 63.842 58.506 82.197 1.00 59.17 90 GLN B N 1
ATOM 1638 C CA . GLN B 1 90 ? 62.541 57.885 82.471 1.00 58.84 90 GLN B CA 1
ATOM 1639 C C . GLN B 1 90 ? 61.579 58.090 81.296 1.00 58.43 90 GLN B C 1
ATOM 1640 O O . GLN B 1 90 ? 61.863 58.875 80.380 1.00 58.40 90 GLN B O 1
ATOM 1654 N N . SER B 1 92 ? 59.137 59.864 80.899 1.00 54.39 92 SER B N 1
ATOM 1655 C CA . SER B 1 92 ? 58.731 61.254 80.667 1.00 53.08 92 SER B CA 1
ATOM 1656 C C . SER B 1 92 ? 59.786 62.144 79.990 1.00 51.98 92 SER B C 1
ATOM 1657 O O . SER B 1 92 ? 59.513 63.304 79.722 1.00 51.99 92 SER B O 1
ATOM 1660 N N . ASP B 1 93 ? 60.976 61.605 79.718 1.00 50.83 93 ASP B N 1
ATOM 1661 C CA . ASP B 1 93 ? 62.017 62.312 78.949 1.00 49.62 93 ASP B CA 1
ATOM 1662 C C . ASP B 1 93 ? 61.966 61.937 77.468 1.00 49.01 93 ASP B C 1
ATOM 1663 O O . ASP B 1 93 ? 62.661 62.529 76.638 1.00 48.92 93 ASP B O 1
ATOM 1668 N N . VAL B 1 94 ? 61.166 60.929 77.137 1.00 48.13 94 VAL B N 1
ATOM 1669 C CA . VAL B 1 94 ? 60.889 60.603 75.748 1.00 47.36 94 VAL B CA 1
ATOM 1670 C C . VAL B 1 94 ? 59.876 61.597 75.219 1.00 46.54 94 VAL B C 1
ATOM 1671 O O . VAL B 1 94 ? 58.682 61.406 75.432 1.00 47.33 94 VAL B O 1
ATOM 1675 N N . ILE B 1 95 ? 60.339 62.648 74.545 1.00 44.91 95 ILE B N 1
ATOM 1676 C CA . ILE B 1 95 ? 59.446 63.725 74.097 1.00 44.09 95 ILE B CA 1
ATOM 1677 C C . ILE B 1 95 ? 58.804 63.553 72.702 1.00 42.63 95 ILE B C 1
ATOM 1678 O O . ILE B 1 95 ? 57.775 64.177 72.401 1.00 42.79 95 ILE B O 1
ATOM 1683 N N . LYS B 1 96 ? 59.414 62.738 71.848 1.00 40.43 96 LYS B N 1
ATOM 1684 C CA . LYS B 1 96 ? 58.920 62.554 70.487 1.00 37.96 96 LYS B CA 1
ATOM 1685 C C . LYS B 1 96 ? 58.746 61.074 70.223 1.00 36.18 96 LYS B C 1
ATOM 1686 O O . LYS B 1 96 ? 59.622 60.261 70.534 1.00 35.55 96 LYS B O 1
ATOM 1692 N N . LEU B 1 97 ? 57.596 60.715 69.678 1.00 34.37 97 LEU B N 1
ATOM 1693 C CA . LEU B 1 97 ? 57.413 59.355 69.148 1.00 32.62 97 LEU B CA 1
ATOM 1694 C C . LEU B 1 97 ? 56.984 59.400 67.691 1.00 31.67 97 LEU B C 1
ATOM 1695 O O . LEU B 1 97 ? 56.093 60.184 67.319 1.00 31.56 97 LEU B O 1
ATOM 1700 N N . VAL B 1 98 ? 57.623 58.578 66.863 1.00 30.36 98 VAL B N 1
ATOM 1701 C CA . VAL B 1 98 ? 57.099 58.320 65.515 1.00 29.20 98 VAL B CA 1
ATOM 1702 C C . VAL B 1 98 ? 56.550 56.884 65.493 1.00 28.96 98 VAL B C 1
ATOM 1703 O O . VAL B 1 98 ? 57.285 55.928 65.741 1.00 28.41 98 VAL B O 1
ATOM 1707 N N . GLN B 1 99 ? 55.251 56.757 65.233 1.00 28.44 99 GLN B N 1
ATOM 1708 C CA . GLN B 1 99 ? 54.582 55.464 65.281 1.00 28.51 99 GLN B CA 1
ATOM 1709 C C . GLN B 1 99 ? 54.046 55.006 63.926 1.00 28.13 99 GLN B C 1
ATOM 1710 O O . GLN B 1 99 ? 53.240 55.686 63.302 1.00 28.61 99 GLN B O 1
ATOM 1716 N N . TYR B 1 100 ? 54.487 53.824 63.507 1.00 27.91 100 TYR B N 1
ATOM 1717 C CA . TYR B 1 100 ? 54.199 53.253 62.204 1.00 27.06 100 TYR B CA 1
ATOM 1718 C C . TYR B 1 100 ? 53.288 52.039 62.325 1.00 26.61 100 TYR B C 1
ATOM 1719 O O . TYR B 1 100 ? 53.610 51.085 63.021 1.00 26.04 100 TYR B O 1
ATOM 1728 N N . PHE B 1 101 ? 52.160 52.070 61.627 1.00 26.69 101 PHE B N 1
ATOM 1729 C CA . PHE B 1 101 ? 51.198 50.974 61.661 1.00 27.09 101 PHE B CA 1
ATOM 1730 C C . PHE B 1 101 ? 51.019 50.336 60.311 1.00 27.33 101 PHE B C 1
ATOM 1731 O O . PHE B 1 101 ? 51.064 51.018 59.284 1.00 28.26 101 PHE B O 1
ATOM 1739 N N . ARG B 1 102 ? 50.752 49.040 60.317 1.00 27.12 102 ARG B N 1
ATOM 1740 C CA . ARG B 1 102 ? 50.227 48.364 59.142 1.00 27.07 102 ARG B CA 1
ATOM 1741 C C . ARG B 1 102 ? 48.753 48.678 58.933 1.00 27.18 102 ARG B C 1
ATOM 1742 O O . ARG B 1 102 ? 48.246 48.563 57.831 1.00 27.66 102 ARG B O 1
ATOM 1750 N N . ASN B 1 103 ? 48.061 49.058 60.000 1.00 27.43 103 ASN B N 1
ATOM 1751 C CA . ASN B 1 103 ? 46.612 49.250 59.953 1.00 27.15 103 ASN B CA 1
ATOM 1752 C C . ASN B 1 103 ? 46.124 50.214 61.029 1.00 27.15 103 ASN B C 1
ATOM 1753 O O . ASN B 1 103 ? 46.032 49.840 62.202 1.00 26.36 103 ASN B O 1
ATOM 1758 N N . LEU B 1 104 ? 45.782 51.434 60.634 1.00 27.35 104 LEU B N 1
ATOM 1759 C CA . LEU B 1 104 ? 45.353 52.422 61.624 1.00 28.86 104 LEU B CA 1
ATOM 1760 C C . LEU B 1 104 ? 44.052 52.066 62.375 1.00 29.23 104 LEU B C 1
ATOM 1761 O O . LEU B 1 104 ? 43.705 52.726 63.366 1.00 29.39 104 LEU B O 1
ATOM 1766 N N . ASP B 1 105 ? 43.346 51.029 61.930 1.00 29.51 105 ASP B N 1
ATOM 1767 C CA . ASP B 1 105 ? 42.189 50.597 62.672 1.00 30.95 105 ASP B CA 1
ATOM 1768 C C . ASP B 1 105 ? 42.634 50.063 64.033 1.00 31.01 105 ASP B C 1
ATOM 1769 O O . ASP B 1 105 ? 41.830 49.957 64.953 1.00 32.00 105 ASP B O 1
ATOM 1774 N N . HIS B 1 106 ? 43.927 49.779 64.147 1.00 30.88 106 HIS B N 1
ATOM 1775 C CA . HIS B 1 106 ? 44.575 49.313 65.357 1.00 31.09 106 HIS B CA 1
ATOM 1776 C C . HIS B 1 106 ? 44.904 50.460 66.335 1.00 31.03 106 HIS B C 1
ATOM 1777 O O . HIS B 1 106 ? 45.360 50.228 67.456 1.00 29.87 106 HIS B O 1
ATOM 1784 N N . PHE B 1 107 ? 44.696 51.697 65.902 1.00 31.34 107 PHE B N 1
ATOM 1785 C CA . PHE B 1 107 ? 45.072 52.838 66.711 1.00 31.70 107 PHE B CA 1
ATOM 1786 C C . PHE B 1 107 ? 44.474 52.919 68.122 1.00 32.26 107 PHE B C 1
ATOM 1787 O O . PHE B 1 107 ? 45.209 53.158 69.081 1.00 31.92 107 PHE B O 1
ATOM 1795 N N . PRO B 1 108 ? 43.143 52.750 68.253 1.00 32.71 108 PRO B N 1
ATOM 1796 C CA . PRO B 1 108 ? 42.528 52.707 69.582 1.00 33.09 108 PRO B CA 1
ATOM 1797 C C . PRO B 1 108 ? 43.204 51.727 70.546 1.00 33.13 108 PRO B C 1
ATOM 1798 O O . PRO B 1 108 ? 43.298 52.011 71.734 1.00 34.00 108 PRO B O 1
ATOM 1802 N N . TYR B 1 109 ? 43.663 50.588 70.051 1.00 33.04 109 TYR B N 1
ATOM 1803 C CA . TYR B 1 109 ? 44.369 49.628 70.900 1.00 33.00 109 TYR B CA 1
ATOM 1804 C C . TYR B 1 109 ? 45.707 50.184 71.354 1.00 33.31 109 TYR B C 1
ATOM 1805 O O . TYR B 1 109 ? 46.053 50.115 72.538 1.00 34.30 109 TYR B O 1
ATOM 1814 N N . TYR B 1 110 ? 46.464 50.720 70.416 1.00 32.87 110 TYR B N 1
ATOM 1815 C CA . TYR B 1 110 ? 47.761 51.264 70.741 1.00 33.40 110 TYR B CA 1
ATOM 1816 C C . TYR B 1 110 ? 47.647 52.436 71.749 1.00 34.43 110 TYR B C 1
ATOM 1817 O O . TYR B 1 110 ? 48.404 52.532 72.723 1.00 34.58 110 TYR B O 1
ATOM 1826 N N . SE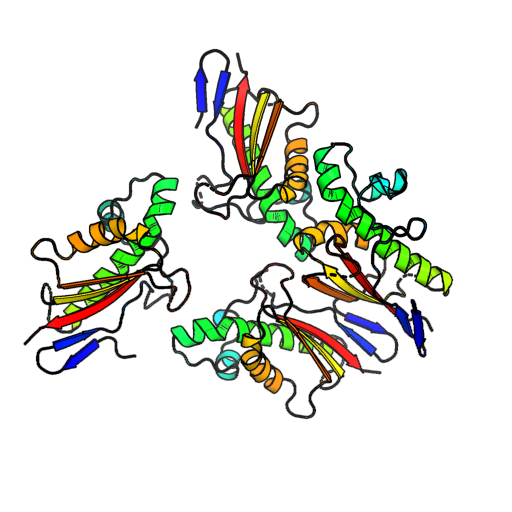R B 1 111 ? 46.692 53.321 71.475 1.00 35.14 111 SER B N 1
ATOM 1827 C CA . SER B 1 111 ? 46.383 54.467 72.307 1.00 35.72 111 SER B CA 1
ATOM 1828 C C . SER B 1 111 ? 46.032 54.062 73.746 1.00 35.74 111 SER B C 1
ATOM 1829 O O . SER B 1 111 ? 46.450 54.720 74.672 1.00 35.83 111 SER B O 1
ATOM 1832 N N . ARG B 1 112 ? 45.269 52.985 73.925 1.00 35.96 112 ARG B N 1
ATOM 1833 C CA . ARG B 1 112 ? 44.992 52.474 75.267 1.00 35.85 112 ARG B CA 1
ATOM 1834 C C . ARG B 1 112 ? 46.337 52.226 75.956 1.00 36.13 112 ARG B C 1
ATOM 1835 O O . ARG B 1 112 ? 46.605 52.772 77.032 1.00 36.30 112 ARG B O 1
ATOM 1843 N N . VAL B 1 113 ? 47.190 51.446 75.299 1.00 35.94 113 VAL B N 1
ATOM 1844 C CA . VAL B 1 113 ? 48.487 51.076 75.849 1.00 35.97 113 VAL B CA 1
ATOM 1845 C C . VAL B 1 113 ? 49.390 52.279 76.122 1.00 36.62 113 VAL B C 1
ATOM 1846 O O . VAL B 1 113 ? 50.066 52.333 77.158 1.00 36.44 113 VAL B O 1
ATOM 1850 N N . ARG B 1 114 ? 49.397 53.244 75.210 1.00 37.22 114 ARG B N 1
ATOM 1851 C CA . ARG B 1 114 ? 50.299 54.377 75.363 1.00 38.13 114 ARG B CA 1
ATOM 1852 C C . ARG B 1 114 ? 49.956 55.184 76.606 1.00 38.99 114 ARG B C 1
ATOM 1853 O O . ARG B 1 114 ? 50.850 55.640 77.302 1.00 39.33 114 ARG B O 1
ATOM 1861 N N . LYS B 1 115 ? 48.671 55.339 76.888 1.00 40.03 115 LYS B N 1
ATOM 1862 C CA . LYS B 1 115 ? 48.220 55.962 78.130 1.00 41.71 115 LYS B CA 1
ATOM 1863 C C . LYS B 1 115 ? 48.877 55.358 79.396 1.00 42.35 115 LYS B C 1
ATOM 1864 O O . LYS B 1 115 ? 49.252 56.093 80.321 1.00 42.48 115 LYS B O 1
ATOM 1870 N N . LEU B 1 116 ? 49.017 54.033 79.427 1.00 42.61 116 LEU B N 1
ATOM 1871 C CA . LEU B 1 116 ? 49.676 53.362 80.546 1.00 43.28 116 LEU B CA 1
ATOM 1872 C C . LEU B 1 116 ? 51.131 53.784 80.772 1.00 43.69 116 LEU B C 1
ATOM 1873 O O . LEU B 1 116 ? 51.683 53.497 81.82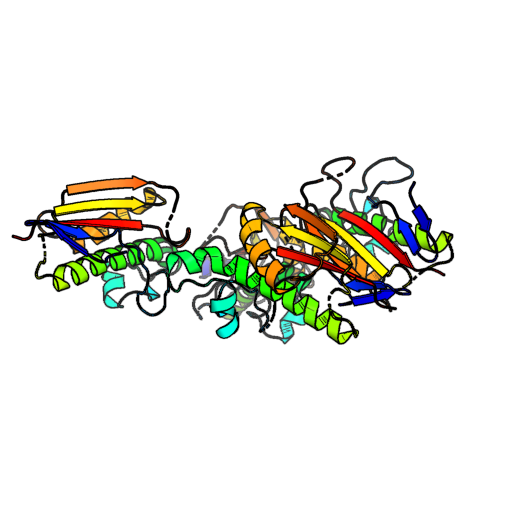0 1.00 43.79 116 LEU B O 1
ATOM 1878 N N . PHE B 1 117 ? 51.752 54.435 79.797 1.00 44.43 117 PHE B N 1
ATOM 1879 C CA . PHE B 1 117 ? 53.166 54.797 79.911 1.00 45.75 117 PHE B CA 1
ATOM 1880 C C . PHE B 1 117 ? 53.344 56.296 80.072 1.00 47.73 117 PHE B C 1
ATOM 1881 O O . PHE B 1 117 ? 54.400 56.760 80.511 1.00 48.44 117 PHE B O 1
ATOM 1889 N N . TYR B 1 118 ? 52.322 57.040 79.668 1.00 49.54 118 TYR B N 1
ATOM 1890 C CA . TYR B 1 118 ? 52.277 58.470 79.825 1.00 51.78 118 TYR B CA 1
ATOM 1891 C C . TYR B 1 118 ? 50.950 58.790 80.492 1.00 54.20 118 TYR B C 1
ATOM 1892 O O . TYR B 1 118 ? 49.992 59.225 79.811 1.00 54.37 118 TYR B O 1
ATOM 1901 N N . PRO B 1 119 ? 50.872 58.556 81.824 1.00 56.14 119 PRO B N 1
ATOM 1902 C CA . PRO B 1 119 ? 49.629 58.827 82.542 1.00 57.29 119 PRO B CA 1
ATOM 1903 C C . PRO B 1 119 ? 49.463 60.341 82.683 1.00 58.64 119 PRO B C 1
ATOM 1904 O O . PRO B 1 119 ? 48.350 60.868 82.489 1.00 58.98 119 PRO B O 1
ATOM 1908 N N . ASP B 1 120 ? 50.577 61.025 82.968 1.00 59.46 120 ASP B N 1
ATOM 1909 C CA . ASP B 1 120 ? 50.601 62.481 83.024 1.00 60.47 120 ASP B CA 1
ATOM 1910 C C . ASP B 1 120 ? 50.539 63.095 81.613 1.00 60.23 120 ASP B C 1
ATOM 1911 O O . ASP B 1 120 ? 49.530 62.894 80.918 1.00 60.28 120 ASP B O 1
ATOM 1916 N N . GLN B 1 121 ? 51.581 63.822 81.190 1.00 59.70 121 GLN B N 1
ATOM 1917 C CA . GLN B 1 121 ? 51.550 64.540 79.883 1.00 59.24 121 GLN B CA 1
ATOM 1918 C C . GLN B 1 121 ? 52.210 63.779 78.678 1.00 57.92 121 GLN B C 1
ATOM 1919 O O . GLN B 1 121 ? 53.456 63.644 78.611 1.00 58.02 121 GLN B O 1
ATOM 1925 N N . PRO B 1 122 ? 51.375 63.303 77.716 1.00 56.17 122 PRO B N 1
ATOM 1926 C CA . PRO B 1 122 ? 51.819 62.505 76.539 1.00 54.66 122 PRO B CA 1
ATOM 1927 C C . PRO B 1 122 ? 52.948 63.174 75.704 1.00 52.82 122 PRO B C 1
ATOM 1928 O O . PRO B 1 122 ? 53.198 64.371 75.868 1.00 53.41 122 PRO B O 1
ATOM 1932 N N . PRO B 1 123 ? 53.627 62.419 74.811 1.00 50.54 123 PRO B N 1
ATOM 1933 C CA . PRO B 1 123 ? 54.666 63.069 74.010 1.00 48.51 123 PRO B CA 1
ATOM 1934 C C . PRO B 1 123 ? 54.160 63.658 72.686 1.00 46.27 123 PRO B C 1
ATOM 1935 O O . PRO B 1 123 ? 52.991 63.477 72.327 1.00 45.79 123 PRO B O 1
ATOM 1939 N N . VAL B 1 124 ? 55.038 64.386 71.997 1.00 43.61 124 VAL B N 1
ATOM 1940 C CA . VAL B 1 124 ? 54.825 64.745 70.597 1.00 41.48 124 VAL B CA 1
ATOM 1941 C C . VAL B 1 124 ? 54.702 63.470 69.769 1.00 39.72 124 VAL B C 1
ATOM 1942 O O . VAL B 1 124 ? 55.321 62.446 70.089 1.00 39.03 124 VAL B O 1
ATOM 1946 N N . SER B 1 125 ? 53.875 63.518 68.729 1.00 38.03 125 SER B N 1
ATOM 1947 C CA . SER B 1 125 ? 53.402 62.274 68.110 1.00 36.70 125 SER B CA 1
ATOM 1948 C C . SER B 1 125 ? 53.131 62.341 66.601 1.00 35.27 125 SER B C 1
ATOM 1949 O O . SER B 1 125 ? 52.433 63.219 66.094 1.00 35.14 125 SER B O 1
ATOM 1952 N N . THR B 1 126 ? 53.718 61.396 65.896 1.00 33.19 126 THR B N 1
ATOM 1953 C CA . THR B 1 126 ? 53.384 61.160 64.515 1.00 32.01 126 THR B CA 1
ATOM 1954 C C . THR B 1 126 ? 52.891 59.725 64.366 1.00 31.10 126 THR B C 1
ATOM 1955 O O . THR B 1 126 ? 53.465 58.784 64.933 1.00 31.03 126 THR B O 1
ATOM 1959 N N . VAL B 1 127 ? 51.829 59.569 63.596 1.00 30.32 127 VAL B N 1
ATOM 1960 C CA . VAL B 1 127 ? 51.174 58.283 63.426 1.00 29.71 127 VAL B CA 1
ATOM 1961 C C . VAL B 1 127 ? 50.854 58.111 61.955 1.00 29.38 127 VAL B C 1
ATOM 1962 O O . VAL B 1 127 ? 50.042 58.863 61.411 1.00 29.18 127 VAL B O 1
ATOM 1966 N N . VAL B 1 128 ? 51.481 57.131 61.307 1.00 28.95 128 VAL B N 1
ATOM 1967 C CA . VAL B 1 128 ? 51.148 56.811 59.914 1.00 27.80 128 VAL B CA 1
ATOM 1968 C C . VAL B 1 128 ? 50.967 55.316 59.644 1.00 28.11 128 VAL B C 1
ATOM 1969 O O . VAL B 1 128 ? 51.591 54.463 60.290 1.00 27.42 128 VAL B O 1
ATOM 1973 N N . GLN B 1 129 ? 50.118 55.017 58.658 1.00 28.23 129 GLN B N 1
ATOM 1974 C CA . GLN B 1 129 ? 49.957 53.658 58.169 1.00 27.88 129 GLN B CA 1
ATOM 1975 C C . GLN B 1 129 ? 50.908 53.433 57.009 1.00 28.05 129 GLN B C 1
ATOM 1976 O O . GLN B 1 129 ? 50.792 54.067 55.941 1.00 28.87 129 GLN B O 1
ATOM 1982 N N . VAL B 1 130 ? 51.838 52.513 57.215 1.00 27.26 130 VAL B N 1
ATOM 1983 C CA . VAL B 1 130 ? 52.748 52.105 56.148 1.00 26.41 130 VAL B CA 1
ATOM 1984 C C . VAL B 1 130 ? 52.411 50.681 55.707 1.00 25.99 130 VAL B C 1
ATOM 1985 O O . VAL B 1 130 ? 51.506 50.080 56.247 1.00 25.46 130 VAL B O 1
ATOM 1989 N N . SER B 1 131 ? 53.134 50.144 54.731 1.00 26.62 131 SER B N 1
ATOM 1990 C CA . SER B 1 131 ? 52.835 48.814 54.214 1.00 26.60 131 SER B CA 1
ATOM 1991 C C . SER B 1 131 ? 53.400 47.748 55.112 1.00 26.73 131 SER B C 1
ATOM 1992 O O . SER B 1 131 ? 52.726 46.787 55.423 1.00 27.73 131 SER B O 1
ATOM 1995 N N . GLU B 1 132 ? 54.643 47.896 55.538 1.00 26.55 132 GLU B N 1
ATOM 1996 C CA . GLU B 1 132 ? 55.286 46.802 56.217 1.00 26.47 132 GLU B CA 1
ATOM 1997 C C . GLU B 1 132 ? 56.425 47.309 57.087 1.00 26.75 132 GLU B C 1
ATOM 1998 O O . GLU B 1 132 ? 56.969 48.371 56.816 1.00 26.48 132 GLU B O 1
ATOM 2012 N N . LEU B 1 134 ? 60.075 45.577 59.292 1.00 28.12 134 LEU B N 1
ATOM 2013 C CA . LEU B 1 134 ? 60.948 44.427 59.476 1.00 28.54 134 LEU B CA 1
ATOM 2014 C C . LEU B 1 134 ? 60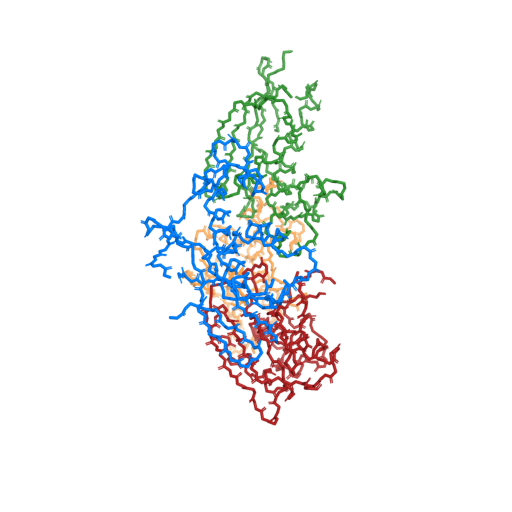.516 43.662 60.711 1.00 29.17 134 LEU B C 1
ATOM 2015 O O . LEU B 1 134 ? 59.971 44.258 61.647 1.00 29.48 134 LEU B O 1
ATOM 2020 N N . PRO B 1 135 ? 60.757 42.342 60.739 1.00 29.58 135 PRO B N 1
ATOM 2021 C CA . PRO B 1 135 ? 61.376 41.516 59.721 1.00 29.99 135 PRO B CA 1
ATOM 2022 C C . PRO B 1 135 ? 60.390 40.872 58.777 1.00 30.87 135 PRO B C 1
ATOM 2023 O O . PRO B 1 135 ? 60.825 40.248 57.826 1.00 31.31 135 PRO B O 1
ATOM 2027 N N . ASP B 1 136 ? 59.089 40.962 59.080 1.00 31.85 136 ASP B N 1
ATOM 2028 C CA . ASP B 1 136 ? 58.009 40.458 58.224 1.00 31.97 136 ASP B CA 1
ATOM 2029 C C . ASP B 1 136 ? 56.653 41.163 58.494 1.00 31.42 136 ASP B C 1
ATOM 2030 O O . ASP B 1 136 ? 56.541 42.016 59.400 1.00 30.95 136 ASP B O 1
ATOM 2035 N N . ALA B 1 137 ? 55.641 40.773 57.711 1.00 30.49 137 ALA B N 1
ATOM 2036 C CA . ALA B 1 137 ? 54.314 41.365 57.749 1.00 30.37 137 ALA B CA 1
ATOM 2037 C C . ALA B 1 137 ? 53.534 41.150 59.032 1.00 30.18 137 ALA B C 1
ATOM 2038 O O . ALA B 1 137 ? 52.579 41.860 59.258 1.00 30.89 137 ALA B O 1
ATOM 2040 N N . THR B 1 138 ? 53.913 40.197 59.869 1.00 30.14 138 THR B N 1
ATOM 2041 C CA . THR B 1 138 ? 53.234 40.022 61.170 1.00 30.55 138 THR B CA 1
ATOM 2042 C C . THR B 1 138 ? 53.532 41.139 62.214 1.00 30.35 138 THR B C 1
ATOM 2043 O O . THR B 1 138 ? 52.898 41.179 63.300 1.00 31.27 138 THR B O 1
ATOM 2047 N N . VAL B 1 139 ? 54.478 42.024 61.910 1.00 28.26 139 VAL B N 1
ATOM 2048 C CA . VAL B 1 139 ? 54.746 43.136 62.797 1.00 27.54 139 VAL B CA 1
ATOM 2049 C C . VAL B 1 139 ? 53.751 44.271 62.511 1.00 27.57 139 VAL B C 1
ATOM 2050 O O . VAL B 1 139 ? 53.733 44.830 61.427 1.00 28.30 139 VAL B O 1
ATOM 2054 N N . LEU B 1 140 ? 52.932 44.605 63.496 1.00 27.34 140 LEU B N 1
ATOM 2055 C CA . LEU B 1 140 ? 51.796 45.511 63.322 1.00 27.50 140 LEU B CA 1
ATOM 2056 C C . LEU B 1 140 ? 52.041 46.965 63.731 1.00 27.44 140 LEU B C 1
ATOM 2057 O O . LEU B 1 140 ? 51.270 47.863 63.361 1.00 27.52 140 LEU B O 1
ATOM 2062 N N . ILE B 1 141 ? 53.117 47.193 64.474 1.00 27.25 141 ILE B N 1
ATOM 2063 C CA . ILE B 1 141 ? 53.399 48.495 65.065 1.00 27.58 141 ILE B CA 1
ATOM 2064 C C . ILE B 1 141 ? 54.902 48.627 65.236 1.00 28.33 141 ILE B C 1
ATOM 2065 O O . ILE B 1 141 ? 55.567 47.686 65.617 1.00 29.42 141 ILE B O 1
ATOM 2070 N N . GLU B 1 142 ? 55.453 49.777 64.910 1.00 29.19 142 GLU B N 1
ATOM 2071 C CA . GLU B 1 142 ? 56.855 50.026 65.189 1.00 30.43 142 GLU B CA 1
ATOM 2072 C C . GLU B 1 142 ? 56.973 51.474 65.627 1.00 31.14 142 GLU B C 1
ATOM 2073 O O . GLU B 1 142 ? 56.465 52.365 64.927 1.00 31.35 142 GLU B O 1
ATOM 2079 N N . VAL B 1 143 ? 57.611 51.705 66.780 1.00 31.75 143 VAL B N 1
ATOM 2080 C CA . VAL B 1 143 ? 57.748 53.073 67.332 1.00 32.54 143 VAL B CA 1
ATOM 2081 C C . VAL B 1 143 ? 59.184 53.535 67.367 1.00 33.03 143 VAL B C 1
ATOM 2082 O O . VAL B 1 143 ? 60.069 52.774 67.710 1.00 33.37 143 VAL B O 1
ATOM 2086 N N . GLU B 1 144 ? 59.402 54.783 66.988 1.00 34.12 144 GLU B N 1
ATOM 2087 C CA . GLU B 1 144 ? 60.718 55.409 67.037 1.00 35.44 144 GLU B CA 1
ATOM 2088 C C . GLU B 1 144 ? 60.687 56.509 68.089 1.00 35.32 144 GLU B C 1
ATOM 2089 O O . GLU B 1 144 ? 59.788 57.330 68.102 1.00 35.08 144 GLU B O 1
ATOM 2095 N N . ALA B 1 145 ? 61.674 56.517 68.965 1.00 36.24 145 ALA B N 1
ATOM 2096 C CA . ALA B 1 145 ? 61.664 57.415 70.101 1.00 37.77 145 ALA B CA 1
ATOM 2097 C C . ALA B 1 145 ? 62.830 58.377 70.076 1.00 38.87 145 ALA B C 1
ATOM 2098 O O . ALA B 1 145 ? 63.960 58.016 69.740 1.00 39.67 145 ALA B O 1
ATOM 2100 N N . THR B 1 146 ? 62.548 59.613 70.437 1.00 40.34 146 THR B N 1
ATOM 2101 C CA . THR B 1 146 ? 63.603 60.572 70.670 1.00 42.44 146 THR B CA 1
ATOM 2102 C C . THR B 1 146 ? 63.550 61.114 72.116 1.00 43.53 146 THR B C 1
ATOM 2103 O O . THR B 1 146 ? 62.487 61.453 72.640 1.00 43.28 146 THR B O 1
ATOM 2107 N N . VAL B 1 147 ? 64.718 61.163 72.745 1.00 45.27 147 VAL B N 1
ATOM 2108 C CA . VAL B 1 147 ? 64.829 61.516 74.155 1.00 47.23 147 VAL B CA 1
ATOM 2109 C C . VAL B 1 147 ? 65.590 62.841 74.376 1.00 48.17 147 VAL B C 1
ATOM 2110 O O . VAL B 1 147 ? 66.622 63.090 73.741 1.00 48.03 147 VAL B O 1
ATOM 2114 N N . TRP B 1 148 ? 65.051 63.698 75.247 1.00 49.86 148 TRP B N 1
ATOM 2115 C CA . TRP B 1 148 ? 65.800 64.866 75.758 1.00 51.50 148 TRP B CA 1
ATOM 2116 C C . TRP B 1 148 ? 66.191 64.634 77.202 1.00 51.73 148 TRP B C 1
ATOM 2117 O O . TRP B 1 148 ? 65.343 64.482 78.080 1.00 51.19 148 TRP B O 1
ATOM 2128 N N . LEU B 1 149 ? 67.495 64.618 77.425 1.00 52.93 149 LEU B N 1
ATOM 2129 C CA . LEU B 1 149 ? 68.065 64.211 78.692 1.00 54.38 149 LEU B CA 1
ATOM 2130 C C . LEU B 1 149 ? 69.447 64.859 78.852 1.00 55.66 149 LEU B C 1
ATOM 2131 O O . LEU B 1 149 ? 70.460 64.237 78.478 1.00 55.38 149 LEU B O 1
ATOM 2136 N N . PRO B 1 150 ? 69.495 66.115 79.386 1.00 56.92 150 PRO B N 1
ATOM 2137 C CA . PRO B 1 150 ? 70.748 66.897 79.587 1.00 57.57 150 PRO B CA 1
ATOM 2138 C C . PRO B 1 150 ? 71.864 66.165 80.371 1.00 57.86 150 PRO B C 1
ATOM 2139 O O . PRO B 1 150 ? 72.981 65.983 79.847 1.00 58.06 150 PRO B O 1
ATOM 2143 N N . ALA C 1 16 ? 26.862 27.611 74.520 1.00 58.12 16 ALA C N 1
ATOM 2144 C CA . ALA C 1 16 ? 27.250 26.336 73.839 1.00 58.61 16 ALA C CA 1
ATOM 2145 C C . ALA C 1 16 ? 26.001 25.672 73.301 1.00 58.82 16 ALA C C 1
ATOM 2146 O O . ALA C 1 16 ? 25.900 25.472 72.086 1.00 59.16 16 ALA C O 1
ATOM 2148 N N . TRP C 1 17 ? 25.064 25.331 74.199 1.00 58.81 17 TRP C N 1
ATOM 2149 C CA . TRP C 1 17 ? 23.701 24.900 73.812 1.00 58.71 17 TRP C CA 1
ATOM 2150 C C . TRP C 1 17 ? 22.613 25.400 74.757 1.00 58.30 17 TRP C C 1
ATOM 2151 O O . TRP C 1 17 ? 22.904 25.806 75.865 1.00 58.27 17 T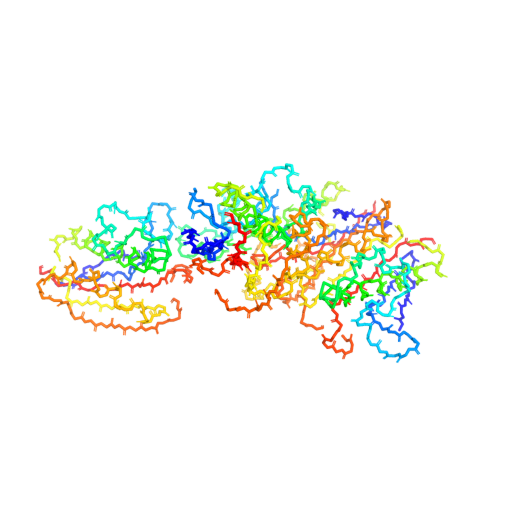RP C O 1
ATOM 2162 N N . ARG C 1 18 ? 21.363 25.372 74.304 1.00 57.78 18 ARG C N 1
ATOM 2163 C CA . ARG C 1 18 ? 20.239 25.833 75.107 1.00 57.23 18 ARG C CA 1
ATOM 2164 C C . ARG C 1 18 ? 18.989 25.108 74.695 1.00 56.40 18 ARG C C 1
ATOM 2165 O O . ARG C 1 18 ? 18.797 24.820 73.511 1.00 56.37 18 ARG C O 1
ATOM 2173 N N . ARG C 1 19 ? 18.147 24.822 75.683 1.00 55.27 19 ARG C N 1
ATOM 2174 C CA . ARG C 1 19 ? 16.874 24.181 75.458 1.00 54.29 19 ARG C CA 1
ATOM 2175 C C . ARG C 1 19 ? 15.789 25.231 75.361 1.00 54.46 19 ARG C C 1
ATOM 2176 O O . ARG C 1 19 ? 15.789 26.223 76.096 1.00 54.80 19 ARG C O 1
ATOM 2184 N N . ALA C 1 20 ? 14.868 25.025 74.433 1.00 54.16 20 ALA C N 1
ATOM 2185 C CA . ALA C 1 20 ? 13.715 25.883 74.323 1.00 54.15 20 ALA C CA 1
ATOM 2186 C C . ALA C 1 20 ? 12.622 24.965 73.847 1.00 54.43 20 ALA C C 1
ATOM 2187 O O . ALA C 1 20 ? 12.592 24.608 72.665 1.00 55.14 20 ALA C O 1
ATOM 2189 N N . GLY C 1 21 ? 11.749 24.547 74.769 1.00 54.18 21 GLY C N 1
ATOM 2190 C CA . GLY C 1 21 ? 10.778 23.488 74.489 1.00 53.30 21 GLY C CA 1
ATOM 2191 C C . GLY C 1 21 ? 11.503 22.198 74.152 1.00 53.09 21 GLY C C 1
ATOM 2192 O O . GLY C 1 21 ? 12.440 21.800 74.854 1.00 52.86 21 GLY C O 1
ATOM 2193 N N . ASP C 1 22 ? 11.087 21.559 73.059 1.00 53.04 22 ASP C N 1
ATOM 2194 C CA . ASP C 1 22 ? 11.680 20.282 72.601 1.00 52.58 22 ASP C CA 1
ATOM 2195 C C . ASP C 1 22 ? 12.954 20.425 71.757 1.00 51.82 22 ASP C C 1
ATOM 2196 O O . ASP C 1 22 ? 13.622 19.425 71.439 1.00 51.51 22 ASP C O 1
ATOM 2201 N N . PHE C 1 23 ? 13.287 21.663 71.392 1.00 50.92 23 PHE C N 1
ATOM 2202 C CA . PHE C 1 23 ? 14.472 21.912 70.579 1.00 50.28 23 PHE C CA 1
ATOM 2203 C C . PHE C 1 23 ? 15.701 22.173 71.434 1.00 49.65 23 PHE C C 1
ATOM 2204 O O . PHE C 1 23 ? 15.598 22.647 72.572 1.00 49.54 23 PHE C O 1
ATOM 2212 N N . ILE C 1 24 ? 16.863 21.825 70.889 1.00 48.78 24 ILE C N 1
ATOM 2213 C CA . ILE C 1 24 ? 18.125 22.316 71.423 1.00 47.92 24 ILE C CA 1
ATOM 2214 C C . ILE C 1 24 ? 18.844 23.041 70.304 1.00 46.89 24 ILE C C 1
ATOM 2215 O O . ILE C 1 24 ? 18.863 22.581 69.162 1.00 46.92 24 ILE C O 1
ATOM 2220 N N . PHE C 1 25 ? 19.394 24.193 70.662 1.00 45.69 25 PHE C N 1
ATOM 2221 C CA . PHE C 1 25 ? 20.109 25.077 69.766 1.00 44.23 25 PHE C CA 1
ATOM 2222 C C . PHE C 1 25 ? 21.557 25.151 70.178 1.00 43.37 25 PHE C C 1
ATOM 2223 O O . PHE C 1 25 ? 21.878 25.400 71.355 1.00 43.11 25 PHE C O 1
ATOM 2231 N N . LEU C 1 26 ? 22.432 24.966 69.199 1.00 42.45 26 LEU C N 1
ATOM 2232 C CA . LEU C 1 26 ? 23.875 25.030 69.432 1.00 41.64 26 LEU C CA 1
ATOM 2233 C C . LEU C 1 26 ? 24.533 26.281 68.869 1.00 40.71 26 LEU C C 1
ATOM 2234 O O . LEU C 1 26 ? 24.128 26.786 67.827 1.00 40.80 26 LEU C O 1
ATOM 2239 N N . SER C 1 27 ? 25.561 26.765 69.556 1.00 39.70 27 SER C N 1
ATOM 2240 C CA . SER C 1 27 ? 26.373 27.830 69.020 1.00 38.73 27 SER C CA 1
ATOM 2241 C C . SER C 1 27 ? 27.055 27.284 67.794 1.00 38.21 27 SER C C 1
ATOM 2242 O O . SER C 1 27 ? 27.233 26.067 67.684 1.00 38.35 27 SER C O 1
ATOM 2245 N N . GLY C 1 28 ? 27.393 28.158 66.845 1.00 37.35 28 GLY C N 1
ATOM 2246 C CA . GLY C 1 28 ? 28.165 27.709 65.697 1.00 35.69 28 GLY C CA 1
ATOM 2247 C C . GLY C 1 28 ? 29.432 27.079 66.247 1.00 35.09 28 GLY C C 1
ATOM 2248 O O . GLY C 1 28 ? 30.104 27.675 67.082 1.00 34.90 28 GLY C O 1
ATOM 2249 N N . ILE C 1 29 ? 29.741 25.860 65.832 1.00 34.30 29 ILE C N 1
ATOM 2250 C CA . ILE C 1 29 ? 30.997 25.255 66.244 1.00 33.79 29 ILE C CA 1
ATOM 2251 C C . ILE C 1 29 ? 32.116 25.367 65.212 1.00 34.02 29 ILE C C 1
ATOM 2252 O O . ILE C 1 29 ? 31.923 25.114 64.025 1.00 33.59 29 ILE C O 1
ATOM 2257 N N . ILE C 1 30 ? 33.287 25.746 65.702 1.00 34.69 30 ILE C N 1
ATOM 2258 C CA . ILE C 1 30 ? 34.485 25.888 64.892 1.00 35.61 30 ILE C CA 1
ATOM 2259 C C . ILE C 1 30 ? 35.517 24.824 65.273 1.00 37.27 30 ILE C C 1
ATOM 2260 O O . ILE C 1 30 ? 35.484 24.303 66.376 1.00 37.10 30 ILE C O 1
ATOM 2265 N N . PRO C 1 31 ? 36.440 24.478 64.357 1.00 39.16 31 PRO C N 1
ATOM 2266 C CA . PRO C 1 31 ? 37.405 23.397 64.651 1.00 40.95 31 PRO C CA 1
ATOM 2267 C C . PRO C 1 31 ? 38.588 23.805 65.562 1.00 43.19 31 PRO C C 1
ATOM 2268 O O . PRO C 1 31 ? 39.754 23.787 65.149 1.00 43.27 31 PRO C O 1
ATOM 2272 N N . VAL C 1 32 ? 38.283 24.181 66.795 1.00 46.12 32 VAL C N 1
ATOM 2273 C CA . VAL C 1 32 ? 39.310 24.587 67.756 1.00 48.95 32 VAL C CA 1
ATOM 2274 C C . VAL C 1 32 ? 39.345 23.648 68.952 1.00 51.13 32 VAL C C 1
ATOM 2275 O O . VAL C 1 32 ? 38.298 23.237 69.473 1.00 51.31 32 VAL C O 1
ATOM 2279 N N . ASN C 1 33 ? 40.564 23.319 69.370 1.00 54.05 33 ASN C N 1
ATOM 2280 C CA . ASN C 1 33 ? 40.815 22.505 70.563 1.00 56.69 33 ASN C CA 1
ATOM 2281 C C . ASN C 1 33 ? 40.460 23.291 71.855 1.00 58.11 33 ASN C C 1
ATOM 2282 O O . ASN C 1 33 ? 40.982 24.401 72.072 1.00 58.22 33 ASN C O 1
ATOM 2287 N N . PRO C 1 34 ? 39.561 22.721 72.704 1.00 59.39 34 PRO C N 1
ATOM 2288 C CA . PRO C 1 34 ? 39.050 23.444 73.879 1.00 59.85 34 PRO C CA 1
ATOM 2289 C C . PRO C 1 34 ? 39.822 23.108 75.166 1.00 60.07 34 PRO C C 1
ATOM 2290 O O . PRO C 1 34 ? 40.903 23.657 75.396 1.00 60.28 34 PRO C O 1
ATOM 2294 N N . THR C 1 36 ? 44.762 23.028 74.219 1.00 55.57 36 THR C N 1
ATOM 2295 C CA . THR C 1 36 ? 45.880 23.478 73.388 1.00 55.70 36 THR C CA 1
ATOM 2296 C C . THR C 1 36 ? 45.624 24.915 72.961 1.00 55.08 36 THR C C 1
ATOM 2297 O O . THR C 1 36 ? 46.543 25.609 72.526 1.00 55.03 36 THR C O 1
ATOM 2301 N N . GLY C 1 37 ? 44.363 25.342 73.091 1.00 54.57 37 GLY C N 1
ATOM 2302 C CA . GLY C 1 37 ? 43.855 26.599 72.532 1.00 53.48 37 GLY C CA 1
ATOM 2303 C C . GLY C 1 37 ? 43.966 26.756 71.014 1.00 52.95 37 GLY C C 1
ATOM 2304 O O . GLY C 1 37 ? 43.744 27.844 70.492 1.00 53.40 37 GLY C O 1
ATOM 2305 N N . THR C 1 38 ? 44.302 25.693 70.287 1.00 51.81 38 THR C N 1
ATOM 2306 C CA . THR C 1 38 ? 44.693 25.864 68.878 1.00 50.79 38 THR C CA 1
ATOM 2307 C C . THR C 1 38 ? 43.693 25.410 67.801 1.00 49.57 38 THR C C 1
ATOM 2308 O O . THR C 1 38 ? 42.874 24.510 68.020 1.00 48.79 38 THR C O 1
ATOM 2312 N N . ILE C 1 39 ? 43.787 26.050 66.635 1.00 48.13 39 ILE C N 1
ATOM 2313 C CA . ILE C 1 39 ? 43.001 25.677 65.468 1.00 46.84 39 ILE C CA 1
ATOM 2314 C C . ILE C 1 39 ? 43.520 24.395 64.822 1.00 45.81 39 ILE C C 1
ATOM 2315 O O . ILE C 1 39 ? 44.692 24.285 64.501 1.00 46.63 39 ILE C O 1
ATOM 2320 N N . VAL C 1 40 ? 42.635 23.425 64.669 1.00 44.59 40 VAL C N 1
ATOM 2321 C CA . VAL C 1 40 ? 42.940 22.167 64.019 1.00 43.79 40 VAL C CA 1
ATOM 2322 C C . VAL C 1 40 ? 43.295 22.416 62.562 1.00 44.07 40 VAL C C 1
ATOM 2323 O O . VAL C 1 40 ? 42.562 23.103 61.852 1.00 43.78 40 VAL C O 1
ATOM 2327 N N . ASN C 1 41 ? 44.403 21.855 62.093 1.00 44.25 41 ASN C N 1
ATOM 2328 C CA . ASN C 1 41 ? 44.798 22.138 60.729 1.00 44.36 41 ASN C CA 1
ATOM 2329 C C . ASN C 1 41 ? 45.498 21.022 59.982 1.00 43.73 41 ASN C C 1
ATOM 2330 O O . ASN C 1 41 ? 46.357 21.282 59.152 1.00 43.57 41 ASN C O 1
ATOM 2335 N N . GLY C 1 42 ? 45.130 19.780 60.244 1.00 42.96 42 GLY C N 1
ATOM 2336 C CA . GLY C 1 42 ? 45.741 18.709 59.496 1.00 42.82 42 GLY C CA 1
ATOM 2337 C C . GLY C 1 42 ? 45.509 17.401 60.172 1.00 43.00 42 GLY C C 1
ATOM 2338 O O . GLY C 1 42 ? 45.122 17.373 61.328 1.00 43.00 42 GLY C O 1
ATOM 2339 N N . PHE C 1 43 ? 45.757 16.316 59.452 1.00 43.42 43 PHE C N 1
ATOM 2340 C CA . PHE C 1 43 ? 45.574 14.966 59.987 1.00 44.07 43 PHE C CA 1
ATOM 2341 C C . PHE C 1 43 ? 46.245 14.709 61.328 1.00 45.21 43 PHE C C 1
ATOM 2342 O O . PHE C 1 43 ? 45.734 13.951 62.142 1.00 45.20 43 PHE C O 1
ATOM 2350 N N . GLN C 1 44 ? 47.394 15.322 61.549 1.00 46.49 44 GLN C N 1
ATOM 2351 C CA . GLN C 1 44 ? 48.098 15.155 62.802 1.00 48.90 44 GLN C CA 1
ATOM 2352 C C . GLN C 1 44 ? 47.258 15.601 64.024 1.00 49.73 44 GLN C C 1
ATOM 2353 O O . GLN C 1 44 ? 47.521 15.186 65.147 1.00 50.40 44 GLN C O 1
ATOM 2359 N N . ASP C 1 45 ? 46.242 16.429 63.818 1.00 50.54 45 ASP C N 1
ATOM 2360 C CA . ASP C 1 45 ? 45.477 16.929 64.945 1.00 51.38 45 ASP C CA 1
ATOM 2361 C C . ASP C 1 45 ? 44.288 16.021 65.236 1.00 51.89 45 ASP C C 1
ATOM 2362 O O . ASP C 1 45 ? 43.432 16.352 66.059 1.00 52.47 45 ASP C O 1
ATOM 2367 N N . VAL C 1 46 ? 44.226 14.882 64.549 1.00 52.58 46 VAL C N 1
ATOM 2368 C CA . VAL C 1 46 ? 43.166 13.889 64.767 1.00 53.15 46 VAL C CA 1
ATOM 2369 C C . VAL C 1 46 ? 43.775 12.505 65.015 1.00 54.06 46 VAL C C 1
ATOM 2370 O O . VAL C 1 46 ? 44.810 12.165 64.432 1.00 54.11 46 VAL C O 1
ATOM 2374 N N . PRO C 1 47 ? 43.140 11.709 65.894 1.00 54.98 47 PRO C N 1
ATOM 2375 C CA . PRO C 1 47 ? 43.584 10.354 66.246 1.00 55.54 47 PRO C CA 1
ATOM 2376 C C . PRO C 1 47 ? 43.742 9.413 65.059 1.00 56.25 47 PRO C C 1
ATOM 2377 O O . PRO C 1 47 ? 42.866 9.337 64.201 1.00 56.71 47 PRO C O 1
ATOM 2381 N N . GLU C 1 48 ? 44.862 8.697 65.047 1.00 56.92 48 GLU C N 1
ATOM 2382 C CA . GLU C 1 48 ? 45.202 7.675 64.043 1.00 57.74 48 GLU C CA 1
ATOM 2383 C C . GLU C 1 48 ? 44.035 6.865 63.413 1.00 57.37 48 GLU C C 1
ATOM 2384 O O . GLU C 1 48 ? 43.926 6.818 62.179 1.00 57.15 48 GLU C O 1
ATOM 2390 N N . PRO C 1 49 ? 43.180 6.206 64.241 1.00 57.31 49 PRO C N 1
ATOM 2391 C CA . PRO C 1 49 ? 42.068 5.446 63.645 1.00 57.04 49 PRO C CA 1
ATOM 2392 C C . PRO C 1 49 ? 41.212 6.241 62.639 1.00 56.87 49 PRO C C 1
ATOM 2393 O O . PRO C 1 49 ? 40.825 5.701 61.598 1.00 56.84 49 PRO C O 1
ATOM 2397 N N . VAL C 1 50 ? 40.942 7.513 62.934 1.00 56.69 50 VAL C N 1
ATOM 2398 C CA . VAL C 1 50 ? 40.024 8.318 62.111 1.00 56.47 50 VAL C CA 1
ATOM 2399 C C . VAL C 1 50 ? 40.632 8.835 60.799 1.00 55.99 50 VAL C C 1
ATOM 2400 O O . VAL C 1 50 ? 39.918 8.987 59.806 1.00 55.67 50 VAL C O 1
ATOM 2404 N N . ARG C 1 51 ? 41.941 9.088 60.797 1.00 55.69 51 ARG C N 1
ATOM 2405 C CA . ARG C 1 51 ? 42.673 9.443 59.573 1.00 55.62 51 ARG C CA 1
ATOM 2406 C C . ARG C 1 51 ? 42.350 8.503 58.424 1.00 55.82 51 ARG C C 1
ATOM 2407 O O . ARG C 1 51 ? 41.982 8.966 57.346 1.00 56.06 51 ARG C O 1
ATOM 2415 N N . GLU C 1 52 ? 42.472 7.194 58.660 1.00 55.79 52 GLU C N 1
ATOM 2416 C CA . GLU C 1 52 ? 42.144 6.198 57.650 1.00 56.01 52 GLU C CA 1
ATOM 2417 C C . GLU C 1 52 ? 40.694 6.439 57.209 1.00 55.07 52 GLU C C 1
ATOM 2418 O O . GLU C 1 52 ? 40.371 6.416 56.017 1.00 54.90 52 GLU C O 1
ATOM 2424 N N . LEU C 1 53 ? 39.832 6.730 58.176 1.00 53.95 53 LEU C N 1
ATOM 2425 C CA . LEU C 1 53 ? 38.411 6.932 57.900 1.00 52.71 53 LEU C CA 1
ATOM 2426 C C . LEU C 1 53 ? 38.092 8.183 57.083 1.00 51.69 53 LEU C C 1
ATOM 2427 O O . LEU C 1 53 ? 37.172 8.167 56.262 1.00 51.73 53 LEU C O 1
ATOM 2432 N N . LEU C 1 54 ? 38.824 9.274 57.311 1.00 49.81 54 LEU C N 1
ATOM 2433 C CA . LEU C 1 54 ? 38.536 10.498 56.576 1.00 48.11 54 LEU C CA 1
ATOM 2434 C C . LEU C 1 54 ? 39.005 10.416 55.126 1.00 47.64 54 LEU C C 1
ATOM 2435 O O . LEU C 1 54 ? 38.671 11.266 54.307 1.00 47.60 54 LEU C O 1
ATOM 2440 N N . GLY C 1 55 ? 39.764 9.373 54.811 1.00 47.11 55 GLY C N 1
ATOM 2441 C CA . GLY C 1 55 ? 40.257 9.152 53.467 1.00 46.25 55 GLY C CA 1
ATOM 2442 C C . GLY C 1 55 ? 41.714 9.521 53.336 1.00 45.85 55 GLY C C 1
ATOM 2443 O O . GLY C 1 55 ? 42.212 9.685 52.238 1.00 45.80 55 GLY C O 1
ATOM 2444 N N . ALA C 1 56 ? 42.409 9.666 54.455 1.00 46.00 56 ALA C N 1
ATOM 2445 C CA . ALA C 1 56 ? 43.849 9.885 54.407 1.00 46.36 56 ALA C CA 1
ATOM 2446 C C . ALA C 1 56 ? 44.504 8.860 53.495 1.00 46.66 56 ALA C C 1
ATOM 2447 O O . ALA C 1 56 ? 44.102 7.699 53.429 1.00 46.49 56 ALA C O 1
ATOM 2449 N N . THR C 1 57 ? 45.527 9.317 52.797 1.00 47.34 57 THR C N 1
ATOM 2450 C CA . THR C 1 57 ? 46.021 8.645 51.619 1.00 47.29 57 THR C CA 1
ATOM 2451 C C . THR C 1 57 ? 47.407 8.071 51.846 1.00 47.49 57 THR C C 1
ATOM 2452 O O . THR C 1 57 ? 47.798 7.112 51.169 1.00 47.36 57 THR C O 1
ATOM 2456 N N . GLY C 1 58 ? 48.136 8.657 52.801 1.00 47.55 58 GLY C N 1
ATOM 2457 C CA . GLY C 1 58 ? 49.538 8.303 53.061 1.00 48.11 58 GLY C CA 1
ATOM 2458 C C . GLY C 1 58 ? 50.549 9.152 52.297 1.00 48.22 58 GLY C C 1
ATOM 2459 O O . GLY C 1 58 ? 51.560 9.571 52.842 1.00 48.13 58 GLY C O 1
ATOM 2460 N N . GLU C 1 59 ? 50.265 9.396 51.025 1.00 48.47 59 GLU C N 1
ATOM 2461 C CA . GLU C 1 59 ? 51.067 10.262 50.178 1.00 48.95 59 GLU C CA 1
ATOM 2462 C C . GLU C 1 59 ? 50.968 11.717 50.592 1.00 48.23 59 GLU C C 1
ATOM 2463 O O . GLU C 1 59 ? 49.903 12.221 50.965 1.00 48.43 59 GLU C O 1
ATOM 2469 N N . PHE C 1 60 ? 52.101 12.393 50.474 1.00 47.67 60 PHE C N 1
ATOM 2470 C CA . PHE C 1 60 ? 52.376 13.625 51.220 1.00 46.91 60 PHE C CA 1
ATOM 2471 C C . PHE C 1 60 ? 51.689 14.879 50.672 1.00 45.81 60 PHE C C 1
ATOM 2472 O O . PHE C 1 60 ? 51.095 15.646 51.439 1.00 45.47 60 PHE C O 1
ATOM 2480 N N . SER C 1 61 ? 51.793 15.077 49.356 1.00 44.35 61 SER C N 1
ATOM 2481 C CA . SER C 1 61 ? 51.128 16.168 48.677 1.00 42.93 61 SER C CA 1
ATOM 2482 C C . SER C 1 61 ? 49.606 16.102 48.846 1.00 42.43 61 SER C C 1
ATOM 2483 O O . SER C 1 61 ? 48.976 17.125 49.170 1.00 42.36 61 SER C O 1
ATOM 2486 N N . THR C 1 62 ? 49.016 14.914 48.659 1.00 40.74 62 THR C N 1
ATOM 2487 C CA . THR C 1 62 ? 47.570 14.774 48.774 1.00 39.82 62 THR C CA 1
ATOM 2488 C C . THR C 1 62 ? 47.082 15.086 50.186 1.00 39.15 62 THR C C 1
ATOM 2489 O O . THR C 1 62 ? 46.171 15.887 50.384 1.00 38.99 62 THR C O 1
ATOM 2493 N N . ASP C 1 63 ? 47.699 14.453 51.171 1.00 38.58 63 ASP C N 1
ATOM 2494 C CA . ASP C 1 63 ? 47.258 14.614 52.542 1.00 38.04 63 ASP C CA 1
ATOM 2495 C C . ASP C 1 63 ? 47.519 16.035 53.059 1.00 37.08 63 ASP C C 1
ATOM 2496 O O . ASP C 1 63 ? 46.794 16.507 53.936 1.00 36.21 63 ASP C O 1
ATOM 2501 N N . ALA C 1 64 ? 48.520 16.719 52.490 1.00 36.18 64 ALA C N 1
ATOM 2502 C CA . ALA C 1 64 ? 48.740 18.142 52.790 1.00 36.00 64 ALA C CA 1
ATOM 2503 C C . ALA C 1 64 ? 47.567 19.017 52.338 1.00 35.80 64 ALA C C 1
ATOM 2504 O O . ALA C 1 64 ? 47.185 19.927 53.061 1.00 36.41 64 ALA C O 1
ATOM 2506 N N . LYS C 1 65 ? 47.009 18.741 51.158 1.00 35.08 65 LYS C N 1
ATOM 2507 C CA . LYS C 1 65 ? 45.838 19.465 50.646 1.00 35.15 65 LYS C CA 1
ATOM 2508 C C . LYS C 1 65 ? 44.481 19.052 51.277 1.00 35.34 65 LYS C C 1
ATOM 2509 O O . LYS C 1 65 ? 43.625 19.908 51.516 1.00 35.80 65 LYS C O 1
ATOM 2515 N N . GLN C 1 66 ? 44.249 17.760 51.510 1.00 34.36 66 GLN C N 1
ATOM 2516 C CA . GLN C 1 66 ? 42.931 17.374 52.004 1.00 33.68 66 GLN C CA 1
ATOM 2517 C C . GLN C 1 66 ? 42.819 17.448 53.512 1.00 32.61 66 GLN C C 1
ATOM 2518 O O . GLN C 1 66 ? 41.725 17.621 54.067 1.00 32.62 66 GLN C O 1
ATOM 2524 N N . GLY C 1 67 ? 43.959 17.327 54.163 1.00 31.26 67 GLY C N 1
ATOM 2525 C CA . GLY C 1 67 ? 43.982 17.098 55.590 1.00 30.47 67 GLY C CA 1
ATOM 2526 C C . GLY C 1 67 ? 43.398 18.203 56.438 1.00 29.52 67 GLY C C 1
ATOM 2527 O O . GLY C 1 67 ? 42.684 17.917 57.383 1.00 29.59 67 GLY C O 1
ATOM 2528 N N . PRO C 1 68 ? 43.721 19.470 56.130 1.00 29.16 68 PRO C N 1
ATOM 2529 C CA . PRO C 1 68 ? 43.107 20.559 56.903 1.00 29.12 68 PRO C CA 1
ATOM 2530 C C . PRO C 1 68 ? 41.563 20.505 56.954 1.00 28.95 68 PRO C C 1
ATOM 2531 O O . PRO C 1 68 ? 40.991 20.450 58.048 1.00 29.31 68 PRO C O 1
ATOM 2535 N N . ILE C 1 69 ? 40.909 20.454 55.801 1.00 28.46 69 ILE C N 1
ATOM 2536 C CA . ILE C 1 69 ? 39.455 20.445 55.757 1.00 28.65 69 ILE C CA 1
ATOM 2537 C C . ILE C 1 69 ? 38.831 19.161 56.340 1.00 29.17 69 ILE C C 1
ATOM 2538 O O . ILE C 1 69 ? 37.840 19.231 57.077 1.00 29.04 69 ILE C O 1
ATOM 2543 N N . LEU C 1 70 ? 39.398 17.999 56.026 1.00 29.37 70 LEU C N 1
ATOM 2544 C CA . LEU C 1 70 ? 38.819 16.752 56.539 1.00 29.30 70 LEU C CA 1
ATOM 2545 C C . LEU C 1 70 ? 38.899 16.758 58.057 1.00 30.01 70 LEU C C 1
ATOM 2546 O O . LEU C 1 70 ? 37.898 16.528 58.751 1.00 30.10 70 LEU C O 1
ATOM 2551 N N . ALA C 1 71 ? 40.081 17.091 58.562 1.00 30.21 71 ALA C N 1
ATOM 2552 C CA . ALA C 1 71 ? 40.313 17.164 59.991 1.00 30.76 71 ALA C CA 1
ATOM 2553 C C . ALA C 1 71 ? 39.405 18.180 60.653 1.00 31.40 71 ALA C C 1
ATOM 2554 O O . ALA C 1 71 ? 38.843 17.926 61.732 1.00 31.40 71 ALA C O 1
ATOM 2556 N N . GLN C 1 72 ? 39.306 19.354 60.021 1.00 32.30 72 GLN C N 1
ATOM 2557 C CA . GLN C 1 72 ? 38.490 20.437 60.555 1.00 32.51 72 GLN C CA 1
ATOM 2558 C C . GLN C 1 72 ? 37.031 20.019 60.564 1.00 33.00 72 GLN C C 1
ATOM 2559 O O . GLN C 1 72 ? 36.340 20.255 61.540 1.00 33.18 72 GLN C O 1
ATOM 2565 N N . SER C 1 73 ? 36.584 19.359 59.500 1.00 33.50 73 SER C N 1
ATOM 2566 C CA . SER C 1 73 ? 35.178 18.993 59.373 1.00 34.69 73 SER C CA 1
ATOM 2567 C C . SER C 1 73 ? 34.819 17.961 60.423 1.00 35.77 73 SER C C 1
ATOM 2568 O O . SER C 1 73 ? 33.763 18.050 61.083 1.00 35.67 73 SER C O 1
ATOM 2571 N N . TRP C 1 74 ? 35.712 16.981 60.563 1.00 37.07 74 TRP C N 1
ATOM 2572 C CA . TRP C 1 74 ? 35.522 15.890 61.499 1.00 38.33 74 TRP C CA 1
ATOM 2573 C C . TRP C 1 74 ? 35.532 16.427 62.899 1.00 38.44 74 TRP C C 1
ATOM 2574 O O . TRP C 1 74 ? 34.703 16.025 63.731 1.00 38.61 74 TRP C O 1
ATOM 2585 N N . TYR C 1 75 ? 36.464 17.341 63.159 1.00 38.32 75 TYR C N 1
ATOM 2586 C CA . TYR C 1 75 ? 36.546 17.941 64.471 1.00 38.40 75 TYR C CA 1
ATOM 2587 C C . TYR C 1 75 ? 35.253 18.622 64.847 1.00 37.30 75 TYR C C 1
ATOM 2588 O O . TYR C 1 75 ? 34.820 18.553 65.995 1.00 37.88 75 TYR C O 1
ATOM 2597 N N . VAL C 1 76 ? 34.624 19.261 63.872 1.00 35.62 76 VAL C N 1
ATOM 2598 C CA . VAL C 1 76 ? 33.449 20.069 64.136 1.00 34.04 76 VAL C CA 1
ATOM 2599 C C . VAL C 1 76 ? 32.234 19.181 64.326 1.00 34.29 76 VAL C C 1
ATOM 2600 O O . VAL C 1 76 ? 31.450 19.354 65.270 1.00 33.63 76 VAL C O 1
ATOM 2604 N N . LEU C 1 77 ? 32.101 18.205 63.437 1.00 34.58 77 LEU C N 1
ATOM 2605 C CA . LEU C 1 77 ? 31.009 17.264 63.521 1.00 34.50 77 LEU C CA 1
ATOM 2606 C C . LEU C 1 77 ? 31.083 16.428 64.793 1.00 35.09 77 LEU C C 1
ATOM 2607 O O . LEU C 1 77 ? 30.070 16.233 65.459 1.00 35.35 77 LEU C O 1
ATOM 2612 N N . GLU C 1 78 ? 32.276 15.972 65.158 1.00 35.88 78 GLU C N 1
ATOM 2613 C CA . GLU C 1 78 ? 32.399 15.190 66.356 1.00 37.09 78 GLU C CA 1
ATOM 2614 C C . GLU C 1 78 ? 32.057 16.060 67.548 1.00 37.87 78 GLU C C 1
ATOM 2615 O O . GLU C 1 78 ? 31.279 15.630 68.407 1.00 38.53 78 GLU C O 1
ATOM 2621 N N . SER C 1 79 ? 32.585 17.287 67.596 1.00 38.29 79 SER C N 1
ATOM 2622 C CA . SER C 1 79 ? 32.177 18.231 68.659 1.00 39.03 79 SER C CA 1
ATOM 2623 C C . SER C 1 79 ? 30.675 18.355 68.765 1.00 39.38 79 SER C C 1
ATOM 2624 O O . SER C 1 79 ? 30.141 18.471 69.872 1.00 39.75 79 SER C O 1
ATOM 2627 N N . ILE C 1 80 ? 29.994 18.323 67.622 1.00 39.55 80 ILE C N 1
ATOM 2628 C CA . ILE C 1 80 ? 28.555 18.422 67.632 1.00 40.06 80 ILE C CA 1
ATOM 2629 C C . ILE C 1 80 ? 27.979 17.148 68.258 1.00 41.33 80 ILE C C 1
ATOM 2630 O O . ILE C 1 80 ? 27.103 17.223 69.132 1.00 40.90 80 ILE C O 1
ATOM 2635 N N . ARG C 1 81 ? 28.503 15.991 67.844 1.00 42.89 81 ARG C N 1
ATOM 2636 C CA . ARG C 1 81 ? 28.031 14.702 68.364 1.00 44.12 81 ARG C CA 1
ATOM 2637 C C . ARG C 1 81 ? 28.108 14.724 69.891 1.00 45.09 81 ARG C C 1
ATOM 2638 O O . ARG C 1 81 ? 27.092 14.551 70.574 1.00 45.08 81 ARG C O 1
ATOM 2646 N N . ARG C 1 82 ? 29.295 14.999 70.416 1.00 45.99 82 ARG C N 1
ATOM 2647 C CA . ARG C 1 82 ? 29.500 14.953 71.847 1.00 47.95 82 ARG C CA 1
ATOM 2648 C C . ARG C 1 82 ? 28.536 15.884 72.584 1.00 48.99 82 ARG C C 1
ATOM 2649 O O . ARG C 1 82 ? 27.884 15.464 73.535 1.00 49.66 82 ARG C O 1
ATOM 2657 N N . THR C 1 83 ? 28.410 17.128 72.122 1.00 50.19 83 THR C N 1
ATOM 2658 C CA . THR C 1 83 ? 27.488 18.091 72.730 1.00 50.85 83 THR C CA 1
ATOM 2659 C C . THR C 1 83 ? 26.055 17.554 72.721 1.00 51.49 83 THR C C 1
ATOM 2660 O O . THR C 1 83 ? 25.289 17.798 73.650 1.00 52.26 83 THR C O 1
ATOM 2664 N N . VAL C 1 84 ? 25.705 16.796 71.695 1.00 51.90 84 VAL C N 1
ATOM 2665 C CA . VAL C 1 84 ? 24.349 16.267 71.601 1.00 52.64 84 VAL C CA 1
ATOM 2666 C C . VAL C 1 84 ? 24.187 15.032 72.504 1.00 53.54 84 VAL C C 1
ATOM 2667 O O . VAL C 1 84 ? 23.126 14.831 73.107 1.00 53.67 84 VAL C O 1
ATOM 2671 N N . ALA C 1 85 ? 25.245 14.234 72.618 1.00 54.38 85 ALA C N 1
ATOM 2672 C CA . ALA C 1 85 ? 25.276 13.136 73.582 1.00 55.16 85 ALA C CA 1
ATOM 2673 C C . ALA C 1 85 ? 25.111 13.675 75.006 1.00 55.79 85 ALA C C 1
ATOM 2674 O O . ALA C 1 85 ? 24.238 13.221 75.748 1.00 56.11 85 ALA C O 1
ATOM 2676 N N . SER C 1 86 ? 25.917 14.673 75.363 1.00 56.26 86 SER C N 1
ATOM 2677 C CA . SER C 1 86 ? 25.847 15.298 76.683 1.00 57.05 86 SER C CA 1
ATOM 2678 C C . SER C 1 86 ? 24.505 16.003 76.927 1.00 57.65 86 SER C C 1
ATOM 2679 O O . SER C 1 86 ? 24.352 16.755 77.899 1.00 58.29 86 SER C O 1
ATOM 2682 N N . ALA C 1 87 ? 23.538 15.787 76.049 1.00 57.73 87 ALA C N 1
ATOM 2683 C CA . ALA C 1 87 ? 22.224 16.351 76.276 1.00 57.87 87 ALA C CA 1
ATOM 2684 C C . ALA C 1 87 ? 21.125 15.290 76.141 1.00 58.10 87 ALA C C 1
ATOM 2685 O O . ALA C 1 87 ? 19.944 15.595 76.322 1.00 58.17 87 ALA C O 1
ATOM 2687 N N . GLY C 1 88 ? 21.523 14.050 75.844 1.00 58.00 88 GLY C N 1
ATOM 2688 C CA . GLY C 1 88 ? 20.597 12.927 75.806 1.00 58.37 88 GLY C CA 1
ATOM 2689 C C . GLY C 1 88 ? 20.397 12.293 74.438 1.00 58.97 88 GLY C C 1
ATOM 2690 O O . GLY C 1 88 ? 19.968 11.133 74.335 1.00 59.00 88 GLY C O 1
ATOM 2691 N N . GLY C 1 89 ? 20.705 13.043 73.379 1.00 59.12 89 GLY C N 1
ATOM 2692 C CA . GLY C 1 89 ? 20.458 12.576 72.012 1.00 59.03 89 GLY C CA 1
ATOM 2693 C C . GLY C 1 89 ? 21.644 11.953 71.302 1.00 59.04 89 GLY C C 1
ATOM 2694 O O . GLY C 1 89 ? 22.755 11.933 71.834 1.00 59.02 89 GLY C O 1
ATOM 2695 N N . GLN C 1 90 ? 21.393 11.415 70.108 1.00 58.99 90 GLN C N 1
ATOM 2696 C CA . GLN C 1 90 ? 22.470 11.134 69.148 1.00 59.01 90 GLN C CA 1
ATOM 2697 C C . GLN C 1 90 ? 22.326 11.998 67.886 1.00 58.12 90 GLN C C 1
ATOM 2698 O O . GLN C 1 90 ? 21.489 12.907 67.836 1.00 57.84 90 GLN C O 1
ATOM 2712 N N . SER C 1 92 ? 21.200 11.625 64.888 1.00 53.48 92 SER C N 1
ATOM 2713 C CA . SER C 1 92 ? 19.936 11.646 64.170 1.00 51.98 92 SER C CA 1
ATOM 2714 C C . SER C 1 92 ? 18.914 12.662 64.750 1.00 50.58 92 SER C C 1
ATOM 2715 O O . SER C 1 92 ? 17.969 13.053 64.063 1.00 50.00 92 SER C O 1
ATOM 2718 N N . ASP C 1 93 ? 19.124 13.106 65.989 1.00 49.16 93 ASP C N 1
ATOM 2719 C CA . ASP C 1 93 ? 18.293 14.175 66.560 1.00 48.60 93 ASP C CA 1
ATOM 2720 C C . ASP C 1 93 ? 18.691 15.580 66.080 1.00 47.58 93 ASP C C 1
ATOM 2721 O O . ASP C 1 93 ? 17.998 16.560 66.345 1.00 46.91 93 ASP C O 1
ATOM 2726 N N . VAL C 1 94 ? 19.815 15.658 65.369 1.00 46.84 94 VAL C N 1
ATOM 2727 C CA . VAL C 1 94 ? 20.237 16.871 64.704 1.00 45.72 94 VAL C CA 1
ATOM 2728 C C . VAL C 1 94 ? 19.506 16.928 63.371 1.00 45.70 94 VAL C C 1
ATOM 2729 O O . VAL C 1 94 ? 19.797 16.133 62.460 1.00 45.89 94 VAL C O 1
ATOM 2733 N N . ILE C 1 95 ? 18.551 17.855 63.256 1.00 44.60 95 ILE C N 1
ATOM 2734 C CA . ILE C 1 95 ? 17.703 17.918 62.062 1.00 43.68 95 ILE C CA 1
ATOM 2735 C C . ILE C 1 95 ? 18.064 19.016 61.041 1.00 42.50 95 ILE C C 1
ATOM 2736 O O . ILE C 1 95 ? 17.683 18.931 59.868 1.00 42.00 95 ILE C O 1
ATOM 2741 N N . LYS C 1 96 ? 18.776 20.045 61.497 1.00 41.05 96 LYS C N 1
ATOM 2742 C CA . LYS C 1 96 ? 19.160 21.169 60.641 1.00 39.35 96 LYS C CA 1
ATOM 2743 C C . LYS C 1 96 ? 20.593 21.548 60.926 1.00 37.63 96 LYS C C 1
ATOM 2744 O O . LYS C 1 96 ? 20.983 21.776 62.078 1.00 37.40 96 LYS C O 1
ATOM 2750 N N . LEU C 1 97 ? 21.385 21.552 59.865 1.00 35.36 97 LEU C N 1
ATOM 2751 C CA . LEU C 1 97 ? 22.736 22.096 59.891 1.00 32.82 97 LEU C CA 1
ATOM 2752 C C . LEU C 1 97 ? 22.836 23.336 59.010 1.00 31.33 97 LEU C C 1
ATOM 2753 O O . LEU C 1 97 ? 22.459 23.314 57.833 1.00 31.38 97 LEU C O 1
ATOM 2758 N N . VAL C 1 98 ? 23.324 24.421 59.585 1.00 29.27 98 VAL C N 1
ATOM 2759 C CA . VAL C 1 98 ? 23.766 25.551 58.787 1.00 27.83 98 VAL C CA 1
ATOM 2760 C C . VAL C 1 98 ? 25.305 25.449 58.693 1.00 27.01 98 VAL C C 1
ATOM 2761 O O . VAL C 1 98 ? 26.004 25.367 59.715 1.00 25.91 98 VAL C O 1
ATOM 2765 N N . GLN C 1 99 ? 25.812 25.399 57.460 1.00 26.43 99 GLN C N 1
ATOM 2766 C CA . GLN C 1 99 ? 27.242 25.123 57.195 1.00 26.23 99 GLN C CA 1
ATOM 2767 C C . GLN C 1 99 ? 27.945 26.245 56.422 1.00 26.50 99 GLN C C 1
ATOM 2768 O O . GLN C 1 99 ? 27.540 26.594 55.306 1.00 25.94 99 GLN C O 1
ATOM 2774 N N . TYR C 1 100 ? 28.977 26.821 57.048 1.00 26.85 100 TYR C N 1
ATOM 2775 C CA . TYR C 1 100 ? 29.694 27.990 56.525 1.00 26.69 100 TYR C CA 1
ATOM 2776 C C . TYR C 1 100 ? 31.085 27.614 56.082 1.00 26.41 100 TYR C C 1
ATOM 2777 O O . TYR C 1 100 ? 31.804 26.983 56.834 1.00 26.75 100 TYR C O 1
ATOM 2786 N N . PHE C 1 101 ? 31.472 28.012 54.872 1.00 26.17 101 PHE C N 1
ATOM 2787 C CA . PHE C 1 101 ? 32.769 27.624 54.305 1.00 25.45 101 PHE C CA 1
ATOM 2788 C C . PHE C 1 101 ? 33.547 28.862 53.913 1.00 25.56 101 PHE C C 1
ATOM 2789 O O . PHE C 1 101 ? 32.962 29.816 53.440 1.00 26.22 101 PHE C O 1
ATOM 2797 N N . ARG C 1 102 ? 34.863 28.846 54.059 1.00 25.58 102 ARG C N 1
ATOM 2798 C CA . ARG C 1 102 ? 35.672 29.847 53.367 1.00 26.22 102 ARG C CA 1
ATOM 2799 C C . ARG C 1 102 ? 35.793 29.554 51.847 1.00 26.30 102 ARG C C 1
ATOM 2800 O O . ARG C 1 102 ? 35.940 30.471 51.026 1.00 26.17 102 ARG C O 1
ATOM 2808 N N . ASN C 1 103 ? 35.667 28.283 51.474 1.00 25.73 103 ASN C N 1
ATOM 2809 C CA . ASN C 1 103 ? 35.778 27.910 50.086 1.00 24.55 103 ASN C CA 1
ATOM 2810 C C . ASN C 1 103 ? 34.877 26.724 49.723 1.00 24.12 103 ASN C C 1
ATOM 2811 O O . ASN C 1 103 ? 35.147 25.580 50.106 1.00 23.56 103 ASN C O 1
ATOM 2816 N N . LEU C 1 104 ? 33.837 26.978 48.936 1.00 23.75 104 LEU C N 1
ATOM 2817 C CA . LEU C 1 104 ? 32.957 25.883 48.543 1.00 24.32 104 LEU C CA 1
ATOM 2818 C C . LEU C 1 104 ? 33.653 24.747 47.806 1.00 25.32 104 LEU C C 1
ATOM 2819 O O . LEU C 1 104 ? 33.132 23.622 47.813 1.00 25.24 104 LEU C O 1
ATOM 2824 N N . ASP C 1 105 ? 34.821 25.013 47.205 1.00 26.30 105 ASP C N 1
ATOM 2825 C CA . ASP C 1 105 ? 35.621 23.898 46.646 1.00 27.76 105 ASP C CA 1
ATOM 2826 C C . ASP C 1 105 ? 35.906 22.826 47.698 1.00 28.48 105 ASP C C 1
ATOM 2827 O O . ASP C 1 105 ? 36.099 21.678 47.349 1.00 29.55 105 ASP C O 1
ATOM 2832 N N . HIS C 1 106 ? 35.893 23.177 48.983 1.00 28.90 106 HIS C N 1
ATOM 2833 C CA . HIS C 1 106 ? 36.069 22.167 50.016 1.00 29.04 106 HIS C CA 1
ATOM 2834 C C . HIS C 1 106 ? 34.864 21.263 50.220 1.00 29.46 106 HIS C C 1
ATOM 2835 O O . HIS C 1 106 ? 34.990 20.223 50.863 1.00 30.27 106 HIS C O 1
ATOM 2842 N N . PHE C 1 107 ? 33.705 21.638 49.676 1.00 29.10 107 PHE C N 1
ATOM 2843 C CA . PHE C 1 107 ? 32.466 20.943 50.023 1.00 28.50 107 PHE C CA 1
ATOM 2844 C C . PHE C 1 107 ? 32.514 19.429 49.870 1.00 28.21 107 PHE C C 1
ATOM 2845 O O . PHE C 1 107 ? 31.998 18.741 50.724 1.00 27.81 107 PHE C O 1
ATOM 2853 N N . PRO C 1 108 ? 33.107 18.907 48.770 1.00 28.64 108 PRO C N 1
ATOM 2854 C CA . PRO C 1 108 ? 33.186 17.448 48.559 1.00 28.74 108 PRO C CA 1
ATOM 2855 C C . PRO C 1 108 ? 33.852 16.688 49.722 1.00 29.33 108 PRO C C 1
ATOM 2856 O O . PRO C 1 108 ? 33.348 15.626 50.149 1.00 28.73 108 PRO C O 1
ATOM 2860 N N . TYR C 1 109 ? 34.956 17.245 50.233 1.00 29.59 109 TYR C N 1
ATOM 2861 C CA . TYR C 1 109 ? 35.601 16.715 51.423 1.00 29.98 109 TYR C CA 1
ATOM 2862 C C . TYR C 1 109 ? 34.652 16.720 52.588 1.00 30.42 109 TYR C C 1
ATOM 2863 O O . TYR C 1 109 ? 34.531 15.706 53.298 1.00 31.09 109 TYR C O 1
ATOM 2872 N N . TYR C 1 110 ? 33.970 17.850 52.784 1.00 30.07 110 TYR C N 1
ATOM 2873 C CA . TYR C 1 110 ? 33.080 17.996 53.926 1.00 30.20 110 TYR C CA 1
ATOM 2874 C C . TYR C 1 110 ? 31.917 17.000 53.868 1.00 30.89 110 TYR C C 1
ATOM 2875 O O . TYR C 1 110 ? 31.530 16.419 54.866 1.00 31.46 110 TYR C O 1
ATOM 2884 N N . SER C 1 111 ? 31.369 16.825 52.681 1.00 32.20 111 SER C N 1
ATOM 2885 C CA . SER C 1 111 ? 30.250 15.941 52.457 1.00 33.54 111 SER C CA 1
ATOM 2886 C C . SER C 1 111 ? 30.658 14.497 52.713 1.00 34.09 111 SER C C 1
ATOM 2887 O O . SER C 1 111 ? 29.847 13.705 53.152 1.00 35.05 111 SER C O 1
ATOM 2890 N N . ARG C 1 112 ? 31.909 14.159 52.432 1.00 34.48 112 ARG C N 1
ATOM 2891 C CA . ARG C 1 112 ? 32.425 12.835 52.744 1.00 34.76 112 ARG C CA 1
ATOM 2892 C C . ARG C 1 112 ? 32.446 12.623 54.261 1.00 35.02 112 ARG C C 1
ATOM 2893 O O . ARG C 1 112 ? 32.038 11.561 54.750 1.00 35.02 112 ARG C O 1
ATOM 2901 N N . VAL C 1 113 ? 32.917 13.629 55.000 1.00 34.59 113 VAL C N 1
ATOM 2902 C CA . VAL C 1 113 ? 33.034 13.480 56.439 1.00 34.70 113 VAL C CA 1
ATOM 2903 C C . VAL C 1 113 ? 31.642 13.396 57.033 1.00 36.02 113 VAL C C 1
ATOM 2904 O O . VAL C 1 113 ? 31.415 12.625 57.965 1.00 36.37 113 VAL C O 1
ATOM 2908 N N . ARG C 1 114 ? 30.701 14.164 56.481 1.00 36.88 114 ARG C N 1
ATOM 2909 C CA . ARG C 1 114 ? 29.379 14.235 57.071 1.00 37.62 114 ARG C CA 1
ATOM 2910 C C . ARG C 1 114 ? 28.585 12.937 56.880 1.00 38.52 114 ARG C C 1
ATOM 2911 O O . ARG C 1 114 ? 27.817 12.531 57.756 1.00 38.87 114 ARG C O 1
ATOM 2919 N N . LYS C 1 115 ? 28.785 12.296 55.738 1.00 39.31 115 LYS C N 1
ATOM 2920 C CA . LYS C 1 115 ? 28.239 10.984 55.452 1.00 40.58 115 LYS C CA 1
ATOM 2921 C C . LYS C 1 115 ? 28.685 9.950 56.494 1.00 40.83 115 LYS C C 1
ATOM 2922 O O . LYS C 1 115 ? 28.022 8.935 56.674 1.00 41.40 115 LYS C O 1
ATOM 2928 N N . LEU C 1 116 ? 29.809 10.193 57.166 1.00 40.77 116 LEU C N 1
ATOM 2929 C CA . LEU C 1 116 ? 30.202 9.348 58.290 1.00 40.87 116 LEU C CA 1
ATOM 2930 C C . LEU C 1 116 ? 29.297 9.496 59.492 1.00 41.23 116 LEU C C 1
ATOM 2931 O O . LEU C 1 116 ? 29.098 8.542 60.218 1.00 42.01 116 LEU C O 1
ATOM 2936 N N . PHE C 1 117 ? 28.767 10.689 59.720 1.00 41.53 117 PHE C N 1
ATOM 2937 C CA . PHE C 1 117 ? 27.960 10.945 60.911 1.00 41.91 117 PHE C CA 1
ATOM 2938 C C . PHE C 1 117 ? 26.472 10.792 60.658 1.00 42.88 117 PHE C C 1
ATOM 2939 O O . PHE C 1 117 ? 25.699 10.744 61.595 1.00 42.26 117 PHE C O 1
ATOM 2947 N N . TYR C 1 118 ? 26.083 10.765 59.382 1.00 44.87 118 TYR C N 1
ATOM 2948 C CA . TYR C 1 118 ? 24.700 10.540 58.971 1.00 46.45 118 TYR C CA 1
ATOM 2949 C C . TYR C 1 118 ? 24.700 9.475 57.913 1.00 48.09 118 TYR C C 1
ATOM 2950 O O . TYR C 1 118 ? 24.475 9.784 56.743 1.00 48.31 118 TYR C O 1
ATOM 2959 N N . PRO C 1 119 ? 24.934 8.210 58.306 1.00 49.86 119 PRO C N 1
ATOM 2960 C CA . PRO C 1 119 ? 25.095 7.201 57.245 1.00 51.26 119 PRO C CA 1
ATOM 2961 C C . PRO C 1 119 ? 23.796 6.955 56.472 1.00 52.81 119 PRO C C 1
ATOM 2962 O O . PRO C 1 119 ? 23.867 6.710 55.265 1.00 53.26 119 PRO C O 1
ATOM 2966 N N . ASP C 1 120 ? 22.638 7.070 57.150 1.00 54.40 120 ASP C N 1
ATOM 2967 C CA . ASP C 1 120 ? 21.299 6.858 56.536 1.00 55.75 120 ASP C CA 1
ATOM 2968 C C . ASP C 1 120 ? 20.760 8.082 55.775 1.00 56.20 120 ASP C C 1
ATOM 2969 O O . ASP C 1 120 ? 21.021 8.245 54.568 1.00 56.69 120 ASP C O 1
ATOM 2974 N N . GLN C 1 121 ? 19.995 8.919 56.483 1.00 55.87 121 GLN C N 1
ATOM 2975 C CA . GLN C 1 121 ? 19.374 10.106 55.900 1.00 55.52 121 GLN C CA 1
ATOM 2976 C C . GLN C 1 121 ? 19.952 11.397 56.505 1.00 53.81 121 GLN C C 1
ATOM 2977 O O . GLN C 1 121 ? 19.905 11.592 57.733 1.00 53.52 121 GLN C O 1
ATOM 2983 N N . PRO C 1 122 ? 20.480 12.292 55.640 1.00 52.11 122 PRO C N 1
ATOM 2984 C CA . PRO C 1 122 ? 21.127 13.517 56.105 1.00 50.19 122 PRO C CA 1
ATOM 2985 C C . PRO C 1 122 ? 20.092 14.444 56.736 1.00 47.72 122 PRO C C 1
ATOM 2986 O O . PRO C 1 122 ? 18.910 14.175 56.641 1.00 47.46 122 PRO C O 1
ATOM 2990 N N . PRO C 1 123 ? 20.535 15.504 57.420 1.00 45.69 123 PRO C N 1
ATOM 2991 C CA . PRO C 1 123 ? 19.573 16.486 57.896 1.00 43.81 123 PRO C CA 1
ATOM 2992 C C . PRO C 1 123 ? 19.301 17.556 56.858 1.00 41.40 123 PRO C C 1
ATOM 2993 O O . PRO C 1 123 ? 19.982 17.626 55.847 1.00 41.64 123 PRO C O 1
ATOM 2997 N N . VAL C 1 124 ? 18.282 18.354 57.109 1.00 39.07 124 VAL C N 1
ATOM 2998 C CA . VAL C 1 124 ? 18.044 19.600 56.402 1.00 37.02 124 VAL C CA 1
ATOM 2999 C C . VAL C 1 124 ? 19.319 20.458 56.442 1.00 36.21 124 VAL C C 1
ATOM 3000 O O . VAL C 1 124 ? 19.980 20.559 57.483 1.00 35.71 124 VAL C O 1
ATOM 3004 N N . SER C 1 125 ? 19.675 21.045 55.299 1.00 34.99 125 SER C N 1
ATOM 3005 C CA . SER C 1 125 ? 21.028 21.570 55.102 1.00 33.68 125 SER C CA 1
ATOM 3006 C C . SER C 1 125 ? 21.042 22.932 54.425 1.00 32.22 125 SER C C 1
ATOM 3007 O O . SER C 1 125 ? 20.307 23.161 53.486 1.00 32.82 125 SER C O 1
ATOM 3010 N N . THR C 1 126 ? 21.870 23.832 54.926 1.00 30.50 126 THR C N 1
ATOM 3011 C CA . THR C 1 126 ? 22.166 25.089 54.283 1.00 29.20 126 THR C CA 1
ATOM 3012 C C . THR C 1 126 ? 23.688 25.239 54.179 1.00 28.34 126 THR C C 1
ATOM 3013 O O . THR C 1 126 ? 24.433 24.955 55.140 1.00 27.29 126 THR C O 1
ATOM 3017 N N . VAL C 1 127 ? 24.127 25.669 52.990 1.00 27.32 127 VAL C N 1
ATOM 3018 C CA . VAL C 1 127 ? 25.536 25.742 52.623 1.00 25.98 127 VAL C CA 1
ATOM 3019 C C . VAL C 1 127 ? 25.832 27.024 51.877 1.00 25.50 127 VAL C C 1
ATOM 3020 O O . VAL C 1 127 ? 25.392 27.208 50.744 1.00 25.89 127 VAL C O 1
ATOM 3024 N N . VAL C 1 128 ? 26.606 27.889 52.504 1.00 25.54 128 VAL C N 1
ATOM 3025 C CA . VAL C 1 128 ? 27.102 29.104 51.871 1.00 25.89 128 VAL C CA 1
ATOM 3026 C C . VAL C 1 128 ? 28.593 29.285 52.098 1.00 26.28 128 VAL C C 1
ATOM 3027 O O . VAL C 1 128 ? 29.157 28.784 53.096 1.00 25.70 128 VAL C O 1
ATOM 3031 N N . GLN C 1 129 ? 29.211 30.019 51.162 1.00 26.12 129 GLN C N 1
ATOM 3032 C CA . GLN C 1 129 ? 30.578 30.458 51.297 1.00 25.69 129 GLN C CA 1
ATOM 3033 C C . GLN C 1 129 ? 30.530 31.880 51.844 1.00 25.67 129 GLN C C 1
ATOM 3034 O O . GLN C 1 129 ? 29.906 32.769 51.259 1.00 26.47 129 GLN C O 1
ATOM 3040 N N . VAL C 1 130 ? 31.213 32.090 52.950 1.00 25.09 130 VAL C N 1
ATOM 3041 C CA . VAL C 1 130 ? 31.309 33.386 53.603 1.00 25.31 130 VAL C CA 1
ATOM 3042 C C . VAL C 1 130 ? 32.783 33.805 53.525 1.00 25.95 130 VAL C C 1
ATOM 3043 O O . VAL C 1 130 ? 33.563 33.080 52.930 1.00 26.21 130 VAL C O 1
ATOM 3047 N N . SER C 1 131 ? 33.180 34.926 54.136 1.00 26.50 131 SER C N 1
ATOM 3048 C CA . SER C 1 131 ? 34.578 35.413 54.068 1.00 26.75 131 SER C CA 1
ATOM 3049 C C . SER C 1 131 ? 35.542 34.832 55.119 1.00 27.42 131 SER C C 1
ATOM 3050 O O . SER C 1 131 ? 36.664 34.418 54.795 1.00 27.91 131 SER C O 1
ATOM 3053 N N . GLU C 1 132 ? 35.138 34.899 56.386 1.00 28.07 132 GLU C N 1
ATOM 3054 C CA . GLU C 1 132 ? 35.937 34.484 57.538 1.00 28.96 132 GLU C CA 1
ATOM 3055 C C . GLU C 1 132 ? 34.979 34.033 58.645 1.00 29.43 132 GLU C C 1
ATOM 3056 O O . GLU C 1 132 ? 33.797 34.415 58.679 1.00 28.74 132 GLU C O 1
ATOM 3070 N N . LEU C 1 134 ? 35.450 33.214 63.131 1.00 30.11 134 LEU C N 1
ATOM 3071 C CA . LEU C 1 134 ? 36.328 33.351 64.292 1.00 30.98 134 LEU C CA 1
ATOM 3072 C C . LEU C 1 134 ? 37.134 32.057 64.472 1.00 31.83 134 LEU C C 1
ATOM 3073 O O . LEU C 1 134 ? 36.613 30.978 64.198 1.00 32.26 134 LEU C O 1
ATOM 3078 N N . PRO C 1 135 ? 38.382 32.157 64.963 1.00 31.99 135 PRO C N 1
ATOM 3079 C CA . PRO C 1 135 ? 38.970 33.436 65.388 1.00 32.70 135 PRO C CA 1
ATOM 3080 C C . PRO C 1 135 ? 39.922 34.026 64.367 1.00 33.14 135 PRO C C 1
ATOM 3081 O O . PRO C 1 135 ? 40.481 35.107 64.607 1.00 33.56 135 PRO C O 1
ATOM 3085 N N . ASP C 1 136 ? 40.120 33.321 63.255 1.00 33.06 136 ASP C N 1
ATOM 3086 C CA . ASP C 1 136 ? 40.934 33.846 62.162 1.00 33.31 136 ASP C CA 1
ATOM 3087 C C . ASP C 1 136 ? 40.672 33.071 60.886 1.00 31.97 136 ASP C C 1
ATOM 3088 O O . ASP C 1 136 ? 39.882 32.145 60.891 1.00 31.33 136 ASP C O 1
ATOM 3093 N N . ALA C 1 137 ? 41.399 33.443 59.828 1.00 31.30 137 ALA C N 1
ATOM 3094 C CA . ALA C 1 137 ? 41.258 32.893 58.480 1.00 30.97 137 ALA C CA 1
ATOM 3095 C C . ALA C 1 137 ? 41.686 31.435 58.269 1.00 30.96 137 ALA C C 1
ATOM 3096 O O . ALA C 1 137 ? 41.508 30.907 57.168 1.00 31.79 137 ALA C O 1
ATOM 3098 N N . THR C 1 138 ? 42.239 30.775 59.282 1.00 30.04 138 THR C N 1
ATOM 3099 C CA . THR C 1 138 ? 42.660 29.397 59.080 1.00 29.50 138 THR C CA 1
ATOM 3100 C C . THR C 1 138 ? 41.479 28.454 59.269 1.00 29.14 138 THR C C 1
ATOM 3101 O O . THR C 1 138 ? 41.572 27.278 58.886 1.00 29.16 138 THR C O 1
ATOM 3105 N N . VAL C 1 139 ? 40.379 28.966 59.847 1.00 27.91 139 VAL C N 1
ATOM 3106 C CA . VAL C 1 139 ? 39.186 28.152 60.084 1.00 27.26 139 VAL C CA 1
ATOM 3107 C C . VAL C 1 139 ? 38.422 28.022 58.778 1.00 27.41 139 VAL C C 1
ATOM 3108 O O . VAL C 1 139 ? 37.980 29.021 58.250 1.00 27.97 139 VAL C O 1
ATOM 3112 N N . LEU C 1 140 ? 38.243 26.809 58.270 1.00 26.54 140 LEU C N 1
ATOM 3113 C CA . LEU C 1 140 ? 37.681 26.634 56.948 1.00 26.32 140 LEU C CA 1
ATOM 3114 C C . LEU C 1 140 ? 36.202 26.286 56.958 1.00 26.62 140 LEU C C 1
ATOM 3115 O O . LEU C 1 140 ? 35.541 26.384 55.944 1.00 26.83 140 LEU C O 1
ATOM 3120 N N . ILE C 1 141 ? 35.680 25.886 58.108 1.00 27.00 141 ILE C N 1
ATOM 3121 C CA . ILE C 1 141 ? 34.351 25.341 58.181 1.00 27.50 141 ILE C CA 1
ATOM 3122 C C . ILE C 1 141 ? 33.727 25.659 59.536 1.00 28.72 141 ILE C C 1
ATOM 3123 O O . ILE C 1 141 ? 34.336 25.418 60.582 1.00 29.78 141 ILE C O 1
ATOM 3128 N N . GLU C 1 142 ? 32.520 26.210 59.525 1.00 28.84 142 GLU C N 1
ATOM 3129 C CA . GLU C 1 142 ? 31.762 26.335 60.743 1.00 29.22 142 GLU C CA 1
ATOM 3130 C C . GLU C 1 142 ? 30.380 25.746 60.540 1.00 29.34 142 GLU C C 1
ATOM 3131 O O . GLU C 1 142 ? 29.743 25.948 59.493 1.00 28.72 142 GLU C O 1
ATOM 3137 N N . VAL C 1 143 ? 29.943 24.996 61.546 1.00 29.40 143 VAL C N 1
ATOM 3138 C CA . VAL C 1 143 ? 28.622 24.394 61.519 1.00 30.36 143 VAL C CA 1
ATOM 3139 C C . VAL C 1 143 ? 27.795 24.799 62.725 1.00 30.79 143 VAL C C 1
ATOM 3140 O O . VAL C 1 143 ? 28.256 24.718 63.864 1.00 31.16 143 VAL C O 1
ATOM 3144 N N . GLU C 1 144 ? 26.575 25.230 62.447 1.00 31.14 144 GLU C N 1
ATOM 3145 C CA . GLU C 1 144 ? 25.593 25.546 63.456 1.00 31.72 144 GLU C CA 1
ATOM 3146 C C . GLU C 1 144 ? 24.501 24.496 63.432 1.00 31.65 144 GLU C C 1
ATOM 3147 O O . GLU C 1 144 ? 23.871 24.278 62.408 1.00 31.00 144 GLU C O 1
ATOM 3153 N N . ALA C 1 145 ? 24.262 23.871 64.580 1.00 32.95 145 ALA C N 1
ATOM 3154 C CA . ALA C 1 145 ? 23.346 22.732 64.665 1.00 33.76 145 ALA C CA 1
ATOM 3155 C C . ALA C 1 145 ? 22.053 23.076 65.365 1.00 34.24 145 ALA C C 1
ATOM 3156 O O . ALA C 1 145 ? 22.033 23.883 66.273 1.00 34.11 145 ALA C O 1
ATOM 3158 N N . THR C 1 146 ? 20.969 22.455 64.922 1.00 35.83 146 THR C N 1
ATOM 3159 C CA . THR C 1 146 ? 19.663 22.571 65.598 1.00 37.44 146 THR C CA 1
ATOM 3160 C C . THR C 1 146 ? 19.102 21.165 65.900 1.00 38.51 146 THR C C 1
ATOM 3161 O O . THR C 1 146 ? 18.882 20.360 64.990 1.00 39.06 146 THR C O 1
ATOM 3165 N N . VAL C 1 147 ? 18.887 20.881 67.180 1.00 39.93 147 VAL C N 1
ATOM 3166 C CA . VAL C 1 147 ? 18.495 19.544 67.623 1.00 41.70 147 VAL C CA 1
ATOM 3167 C C . VAL C 1 147 ? 17.030 19.478 68.006 1.00 42.68 147 VAL C C 1
ATOM 3168 O O . VAL C 1 147 ? 16.513 20.390 68.656 1.00 42.66 147 VAL C O 1
ATOM 3172 N N . TRP C 1 148 ? 16.365 18.403 67.603 1.00 44.45 148 TRP C N 1
ATOM 3173 C CA . TRP C 1 148 ? 15.005 18.133 68.070 1.00 46.69 148 TRP C CA 1
ATOM 3174 C C . TRP C 1 148 ? 15.010 16.947 69.016 1.00 47.63 148 TRP C C 1
ATOM 3175 O O . TRP C 1 148 ? 15.152 15.795 68.589 1.00 47.66 148 TRP C O 1
ATOM 3186 N N . LEU C 1 149 ? 14.854 17.248 70.303 1.00 48.88 149 LEU C N 1
ATOM 3187 C CA . LEU C 1 149 ? 14.888 16.231 71.335 1.00 49.81 149 LEU C CA 1
ATOM 3188 C C . LEU C 1 149 ? 13.840 16.527 72.394 1.00 50.54 149 LEU C C 1
ATOM 3189 O O . LEU C 1 149 ? 14.111 17.263 73.356 1.00 50.84 149 LEU C O 1
ATOM 3194 N N . PRO C 1 150 ? 12.636 15.964 72.215 1.00 51.10 150 PRO C N 1
ATOM 3195 C CA . PRO C 1 150 ? 11.565 16.024 73.210 1.00 51.57 150 PRO C CA 1
ATOM 3196 C C . PRO C 1 150 ? 11.947 15.267 74.481 1.00 51.58 150 PRO C C 1
ATOM 3197 O O . PRO C 1 150 ? 11.880 15.841 75.570 1.00 51.86 150 PRO C O 1
ATOM 3201 N N . TYR D 1 14 ? 54.660 8.085 43.080 1.00 52.54 14 TYR D N 1
ATOM 3202 C CA . TYR D 1 14 ? 55.697 8.330 42.021 1.00 52.48 14 TYR D CA 1
ATOM 3203 C C . TYR D 1 14 ? 57.123 7.984 42.441 1.00 52.09 14 TYR D C 1
ATOM 3204 O O . TYR D 1 14 ? 57.399 7.845 43.634 1.00 51.99 14 TYR D O 1
ATOM 3213 N N . ALA D 1 15 ? 58.013 7.902 41.438 1.00 51.82 15 ALA D N 1
ATOM 3214 C CA . ALA D 1 15 ? 59.410 7.446 41.586 1.00 51.51 15 ALA D CA 1
ATOM 3215 C C . ALA D 1 15 ? 60.453 8.568 41.717 1.00 51.46 15 ALA D C 1
ATOM 3216 O O . ALA D 1 15 ? 60.659 9.351 40.776 1.00 51.90 15 ALA D O 1
ATOM 3218 N N . ALA D 1 16 ? 61.140 8.614 42.865 1.00 50.81 16 ALA D N 1
ATOM 3219 C CA . ALA D 1 16 ? 62.213 9.590 43.106 1.00 49.84 16 ALA D CA 1
ATOM 3220 C C . ALA D 1 16 ? 63.094 9.833 41.858 1.00 49.30 16 ALA D C 1
ATOM 3221 O O . ALA D 1 16 ? 63.322 10.983 41.470 1.00 49.01 16 ALA D O 1
ATOM 3223 N N . TRP D 1 17 ? 63.572 8.751 41.239 1.00 48.62 17 TRP D N 1
ATOM 3224 C CA . TRP D 1 17 ? 64.233 8.816 39.934 1.00 48.29 17 TRP D CA 1
ATOM 3225 C C . TRP D 1 17 ? 63.920 7.572 39.121 1.00 47.79 17 TRP D C 1
ATOM 3226 O O . TRP D 1 17 ? 63.471 6.564 39.663 1.00 47.94 17 TRP D O 1
ATOM 3237 N N . ARG D 1 18 ? 64.114 7.660 37.812 1.00 47.40 18 ARG D N 1
ATOM 3238 C CA . ARG D 1 18 ? 63.967 6.508 36.932 1.00 47.36 18 ARG D CA 1
ATOM 3239 C C . ARG D 1 18 ? 64.996 6.530 35.829 1.00 47.26 18 ARG D C 1
ATOM 3240 O O . ARG D 1 18 ? 65.345 7.585 35.301 1.00 47.23 18 ARG D O 1
ATOM 3248 N N . ARG D 1 19 ? 65.505 5.338 35.541 1.00 47.53 19 ARG D N 1
ATOM 3249 C CA . ARG D 1 19 ? 66.553 5.112 34.573 1.00 47.51 19 ARG D CA 1
ATOM 3250 C C . ARG D 1 19 ? 65.923 4.770 33.242 1.00 47.50 19 ARG D C 1
ATOM 3251 O O . ARG D 1 19 ? 65.043 3.910 33.174 1.00 48.01 19 ARG D O 1
ATOM 3259 N N . ALA D 1 20 ? 66.359 5.448 32.190 1.00 47.49 20 ALA D N 1
ATOM 3260 C CA . ALA D 1 20 ? 65.882 5.153 30.835 1.00 47.79 20 ALA D CA 1
ATOM 3261 C C . ALA D 1 20 ? 67.040 5.229 29.852 1.00 47.99 20 ALA D C 1
ATOM 3262 O O . ALA D 1 20 ? 67.428 6.325 29.425 1.00 48.56 20 ALA D O 1
ATOM 3264 N N . GLY D 1 21 ? 67.595 4.070 29.504 1.00 47.67 21 GLY D N 1
ATOM 3265 C CA . GLY D 1 21 ? 68.803 4.014 28.685 1.00 47.33 21 GLY D CA 1
ATOM 3266 C C . GLY D 1 21 ? 70.002 4.545 29.444 1.00 46.98 21 GLY D C 1
ATOM 3267 O O . GLY D 1 21 ? 70.277 4.117 30.565 1.00 47.03 21 GLY D O 1
ATOM 3268 N N . ASP D 1 22 ? 70.697 5.502 28.842 1.00 47.15 22 ASP D N 1
ATOM 3269 C CA . ASP D 1 22 ? 71.832 6.178 29.497 1.00 47.30 22 ASP D CA 1
ATOM 3270 C C . ASP D 1 22 ? 71.413 7.383 30.364 1.00 46.70 22 ASP D C 1
ATOM 3271 O O . ASP D 1 22 ? 72.272 7.995 31.033 1.00 46.86 22 ASP D O 1
ATOM 3276 N N . PHE D 1 23 ? 70.116 7.724 30.356 1.00 45.25 23 PHE D N 1
ATOM 3277 C CA . PHE D 1 23 ? 69.649 8.904 31.096 1.00 44.24 23 PHE D CA 1
ATOM 3278 C C . PHE D 1 23 ? 68.991 8.567 32.418 1.00 43.39 23 PHE D C 1
ATOM 3279 O O . PHE D 1 23 ? 68.332 7.539 32.563 1.00 43.41 23 PHE D O 1
ATOM 3287 N N . ILE D 1 24 ? 69.149 9.458 33.383 1.00 42.40 24 ILE D N 1
ATOM 3288 C CA . ILE D 1 24 ? 68.372 9.358 34.603 1.00 41.34 24 ILE D CA 1
ATOM 3289 C C . ILE D 1 24 ? 67.524 10.612 34.771 1.00 40.84 24 ILE D C 1
ATOM 3290 O O . ILE D 1 24 ? 68.054 11.735 34.804 1.00 41.24 24 ILE D O 1
ATOM 3295 N N . PHE D 1 25 ? 66.206 10.399 34.844 1.00 39.62 25 PHE D N 1
ATOM 3296 C CA . PHE D 1 25 ? 65.228 11.446 35.152 1.00 38.01 25 PHE D CA 1
ATOM 3297 C C . PHE D 1 25 ? 64.899 11.468 36.627 1.00 36.68 25 PHE D C 1
ATOM 3298 O O . PHE D 1 25 ? 64.554 10.460 37.219 1.00 35.93 25 PHE D O 1
ATOM 3306 N N . LEU D 1 26 ? 65.034 12.639 37.222 1.00 36.16 26 LEU D N 1
ATOM 3307 C CA . LEU D 1 26 ? 64.578 12.855 38.579 1.00 35.07 26 LEU D CA 1
ATOM 3308 C C . LEU D 1 26 ? 63.256 13.561 38.538 1.00 34.49 26 LEU D C 1
ATOM 3309 O O . LEU D 1 26 ? 62.989 14.369 37.633 1.00 34.31 26 LEU D O 1
ATOM 3314 N N . SER D 1 27 ? 62.425 13.235 39.518 1.00 33.68 27 SER D N 1
ATOM 3315 C CA . SER D 1 27 ? 61.269 14.039 39.823 1.00 33.10 27 SER D CA 1
ATOM 3316 C C . SER D 1 27 ? 61.711 15.427 40.254 1.00 32.13 27 SER D C 1
ATOM 3317 O O . SER D 1 27 ? 62.828 15.592 40.760 1.00 31.83 27 SER D O 1
ATOM 3320 N N . GLY D 1 28 ? 60.831 16.413 40.033 1.00 31.38 28 GLY D N 1
ATOM 3321 C CA . GLY D 1 28 ? 60.940 17.738 40.637 1.00 30.02 28 GLY D CA 1
ATOM 3322 C C . GLY D 1 28 ? 61.078 17.561 42.141 1.00 29.58 28 GLY D C 1
ATOM 3323 O O . GLY D 1 28 ? 60.457 16.685 42.733 1.00 28.94 28 GLY D O 1
ATOM 3324 N N . ILE D 1 29 ? 61.960 18.344 42.739 1.00 29.81 29 ILE D N 1
ATOM 3325 C CA . ILE D 1 29 ? 62.296 18.188 44.139 1.00 30.56 29 ILE D CA 1
ATOM 3326 C C . ILE D 1 29 ? 62.008 19.496 44.879 1.00 31.21 29 ILE D C 1
ATOM 3327 O O . ILE D 1 29 ? 62.329 20.594 44.386 1.00 30.66 29 ILE D O 1
ATOM 3332 N N . ILE D 1 30 ? 61.375 19.369 46.036 1.00 32.27 30 ILE D N 1
ATOM 3333 C CA . ILE D 1 30 ? 61.022 20.520 46.858 1.00 34.83 30 ILE D CA 1
ATOM 3334 C C . ILE D 1 30 ? 61.683 20.439 48.241 1.00 36.20 30 ILE D C 1
ATOM 3335 O O . ILE D 1 30 ? 62.126 19.379 48.629 1.00 36.08 30 ILE D O 1
ATOM 3340 N N . PRO D 1 31 ? 61.794 21.567 48.968 1.00 38.38 31 PRO D N 1
ATOM 3341 C CA . PRO D 1 31 ? 62.482 21.603 50.293 1.00 40.06 31 PRO D CA 1
ATOM 3342 C C . PRO D 1 31 ? 61.690 21.073 51.502 1.00 42.17 31 PRO D C 1
ATOM 3343 O O . PRO D 1 31 ? 61.185 21.850 52.293 1.00 42.10 31 PRO D O 1
ATOM 3347 N N . VAL D 1 32 ? 61.591 19.755 51.631 1.00 45.36 32 VAL D N 1
ATOM 3348 C CA . VAL D 1 32 ? 60.990 19.092 52.799 1.00 48.61 32 VAL D CA 1
ATOM 3349 C C . VAL D 1 32 ? 61.979 18.085 53.399 1.00 51.00 32 VAL D C 1
ATOM 3350 O O . VAL D 1 32 ? 62.757 17.474 52.651 1.00 51.77 32 VAL D O 1
ATOM 3354 N N . ASN D 1 33 ? 61.955 17.901 54.727 1.00 53.48 33 ASN D N 1
ATOM 3355 C CA . ASN D 1 33 ? 62.762 16.839 55.378 1.00 55.41 33 ASN D CA 1
ATOM 3356 C C . ASN D 1 33 ? 62.075 15.466 55.226 1.00 55.65 33 ASN D C 1
ATOM 3357 O O . ASN D 1 33 ? 62.552 14.456 55.750 1.00 56.28 33 ASN D O 1
ATOM 3362 N N . THR D 1 36 ? 61.557 14.753 60.079 1.00 61.23 36 THR D N 1
ATOM 3363 C CA . THR D 1 36 ? 60.454 15.683 60.345 1.00 61.54 36 THR D CA 1
ATOM 3364 C C . THR D 1 36 ? 59.757 16.085 59.054 1.00 60.94 36 THR D C 1
ATOM 3365 O O . THR D 1 36 ? 60.431 16.431 58.068 1.00 61.66 36 THR D O 1
ATOM 3369 N N . GLY D 1 37 ? 58.423 16.068 59.061 1.00 59.67 37 GLY D N 1
ATOM 3370 C CA . GLY D 1 37 ? 57.640 16.387 57.851 1.00 58.05 37 GLY D CA 1
ATOM 3371 C C . GLY D 1 37 ? 57.565 17.858 57.415 1.00 56.69 37 GLY D C 1
ATOM 3372 O O . GLY D 1 37 ? 56.730 18.204 56.577 1.00 56.95 37 GLY D O 1
ATOM 3373 N N . THR D 1 38 ? 58.437 18.716 57.950 1.00 54.72 38 THR D N 1
ATOM 3374 C CA . THR D 1 38 ? 58.324 20.171 57.761 1.00 52.98 38 THR D CA 1
ATOM 3375 C C . THR D 1 38 ? 58.857 20.694 56.413 1.00 51.41 38 THR D C 1
ATOM 3376 O O . THR D 1 38 ? 59.654 20.037 55.739 1.00 51.09 38 THR D O 1
ATOM 3378 N N . ILE D 1 39 ? 58.413 21.893 56.048 1.00 49.28 39 ILE D N 1
ATOM 3379 C CA . ILE D 1 39 ? 58.943 22.604 54.902 1.00 47.37 39 ILE D CA 1
ATOM 3380 C C . ILE D 1 39 ? 60.025 23.547 55.361 1.00 46.38 39 ILE D C 1
ATOM 3381 O O . ILE D 1 39 ? 59.786 24.435 56.178 1.00 46.89 39 ILE D O 1
ATOM 3386 N N . VAL D 1 40 ? 61.222 23.338 54.837 1.00 45.04 40 VAL D N 1
ATOM 3387 C CA . VAL D 1 40 ? 62.373 24.194 55.102 1.00 43.80 40 VAL D CA 1
ATOM 3388 C C . VAL D 1 40 ? 61.954 25.666 55.029 1.00 44.11 40 VAL D C 1
ATOM 3389 O O . VAL D 1 40 ? 61.371 26.096 54.038 1.00 43.88 40 VAL D O 1
ATOM 3393 N N . ASN D 1 41 ? 62.222 26.432 56.082 1.00 44.50 41 ASN D N 1
ATOM 3394 C CA . ASN D 1 41 ? 61.786 27.830 56.100 1.00 45.14 41 ASN D CA 1
ATOM 3395 C C . ASN D 1 41 ? 62.775 28.842 56.687 1.00 44.75 41 ASN D C 1
ATOM 3396 O O . ASN D 1 41 ? 62.427 29.999 56.872 1.00 44.54 41 ASN D O 1
ATOM 3401 N N . GLY D 1 42 ? 64.006 28.415 56.939 1.00 44.55 42 GLY D N 1
ATOM 3402 C CA . GLY D 1 42 ? 65.044 29.326 57.393 1.00 44.78 42 GLY D CA 1
ATOM 3403 C C . GLY D 1 42 ? 66.381 28.660 57.665 1.00 45.00 42 GLY D C 1
ATOM 3404 O O . GLY D 1 42 ? 66.508 27.439 57.545 1.00 44.84 42 GLY D O 1
ATOM 3405 N N . PHE D 1 43 ? 67.378 29.464 58.028 1.00 44.89 43 PHE D N 1
ATOM 3406 C CA . PHE D 1 43 ? 68.707 28.954 58.352 1.00 45.42 43 PHE D CA 1
ATOM 3407 C C . PHE D 1 43 ? 68.681 27.867 59.429 1.00 46.77 43 PHE D C 1
ATOM 3408 O O . PHE D 1 43 ? 69.425 26.881 59.348 1.00 46.63 43 PHE D O 1
ATOM 3416 N N . GLN D 1 44 ? 67.818 28.053 60.428 1.00 48.31 44 GLN D N 1
ATOM 3417 C CA . GLN D 1 44 ? 67.654 27.098 61.521 1.00 49.98 44 GLN D CA 1
ATOM 3418 C C . GLN D 1 44 ? 67.491 25.657 61.014 1.00 50.66 44 GLN D C 1
ATOM 3419 O O . GLN D 1 44 ? 67.878 24.713 61.696 1.00 51.07 44 GLN D O 1
ATOM 3425 N N . ASP D 1 45 ? 66.933 25.492 59.819 1.00 51.40 45 ASP D N 1
ATOM 3426 C CA . ASP D 1 45 ? 66.655 24.161 59.278 1.00 52.14 45 ASP D CA 1
ATOM 3427 C C . ASP D 1 45 ? 67.899 23.514 58.675 1.00 52.49 45 ASP D C 1
ATOM 3428 O O . ASP D 1 45 ? 67.875 22.341 58.340 1.00 52.96 45 ASP D O 1
ATOM 3433 N N . VAL D 1 46 ? 68.991 24.267 58.559 1.00 53.19 46 VAL D N 1
ATOM 3434 C CA . VAL D 1 46 ? 70.220 23.755 57.941 1.00 53.73 46 VAL D CA 1
ATOM 3435 C C . VAL D 1 46 ? 71.430 23.716 58.895 1.00 54.44 46 VAL D C 1
ATOM 3436 O O . VAL D 1 46 ? 71.582 24.604 59.742 1.00 54.24 46 VAL D O 1
ATOM 3440 N N . PRO D 1 47 ? 72.299 22.691 58.746 1.00 55.21 47 PRO D N 1
ATOM 3441 C CA . PRO D 1 47 ? 73.564 22.507 59.496 1.00 55.76 47 PRO D CA 1
ATOM 3442 C C . PRO D 1 47 ? 74.400 23.778 59.575 1.00 56.28 47 PRO D C 1
ATOM 3443 O O . PRO D 1 47 ? 74.558 24.469 58.568 1.00 56.56 47 PRO D O 1
ATOM 3447 N N . GLU D 1 48 ? 74.954 24.059 60.754 1.00 56.96 48 GLU D N 1
ATOM 3448 C CA . GLU D 1 48 ? 75.637 25.337 61.016 1.00 57.58 48 GLU D CA 1
ATOM 3449 C C . GLU D 1 48 ? 76.806 25.681 60.065 1.00 57.23 48 GLU D C 1
ATOM 3450 O O . GLU D 1 48 ? 76.948 26.862 59.698 1.00 57.37 48 GLU D O 1
ATOM 3456 N N . PRO D 1 49 ? 77.635 24.673 59.657 1.00 56.90 49 PRO D N 1
ATOM 3457 C CA . PRO D 1 49 ? 78.745 24.999 58.734 1.00 56.46 49 PRO D CA 1
ATOM 3458 C C . PRO D 1 49 ? 78.217 25.551 57.420 1.00 56.14 49 PRO D C 1
ATOM 3459 O O . PRO D 1 49 ? 78.867 26.379 56.771 1.00 56.39 49 PRO D O 1
ATOM 3463 N N . VAL D 1 50 ? 77.027 25.099 57.049 1.00 55.49 50 VAL D N 1
ATOM 3464 C CA . VAL D 1 50 ? 76.450 25.449 55.770 1.00 54.89 50 VAL D CA 1
ATOM 3465 C C . VAL D 1 50 ? 75.954 26.899 55.791 1.00 54.74 50 VAL D C 1
ATOM 3466 O O . VAL D 1 50 ? 76.132 27.633 54.811 1.00 54.58 50 VAL D O 1
ATOM 3470 N N . ARG D 1 51 ? 75.372 27.310 56.919 1.00 54.26 51 ARG D N 1
ATOM 3471 C CA . ARG D 1 51 ? 74.863 28.669 57.079 1.00 54.10 51 ARG D CA 1
ATOM 3472 C C . ARG D 1 51 ? 75.896 29.706 56.689 1.00 54.19 51 ARG D C 1
ATOM 3473 O O . ARG D 1 51 ? 75.623 30.542 55.822 1.00 54.54 51 ARG D O 1
ATOM 3481 N N . GLU D 1 52 ? 77.075 29.665 57.317 1.00 54.00 52 GLU D N 1
ATOM 3482 C CA . GLU D 1 52 ? 78.134 30.613 56.964 1.00 53.98 52 GLU D CA 1
ATOM 3483 C C . GLU D 1 52 ? 78.425 30.469 55.457 1.00 52.98 52 GLU D C 1
ATOM 3484 O O . GLU D 1 52 ? 78.630 31.467 54.766 1.00 52.76 52 GLU D O 1
ATOM 3490 N N . LEU D 1 53 ? 78.372 29.239 54.945 1.00 51.98 53 LEU D N 1
ATOM 3491 C CA . LEU D 1 53 ? 78.610 28.990 53.520 1.00 51.15 53 LEU D CA 1
ATOM 3492 C C . LEU D 1 53 ? 77.557 29.582 52.562 1.00 50.15 53 LEU D C 1
ATOM 3493 O O . LEU D 1 53 ? 77.871 29.915 51.410 1.00 50.03 53 LEU D O 1
ATOM 3498 N N . LEU D 1 54 ? 76.314 29.700 53.026 1.00 48.70 54 LEU D N 1
ATOM 3499 C CA . LEU D 1 54 ? 75.239 30.292 52.205 1.00 47.18 54 LEU D CA 1
ATOM 3500 C C . LEU D 1 54 ? 75.239 31.829 52.250 1.00 46.63 54 LEU D C 1
ATOM 3501 O O . LEU D 1 54 ? 74.585 32.489 51.430 1.00 46.18 54 LEU D O 1
ATOM 3506 N N . GLY D 1 55 ? 75.956 32.384 53.219 1.00 45.68 55 GLY D N 1
ATOM 3507 C CA . GLY D 1 55 ? 76.089 33.821 53.330 1.00 45.44 55 GLY D CA 1
ATOM 3508 C C . GLY D 1 55 ? 75.387 34.416 54.530 1.00 45.22 55 GLY D C 1
ATOM 3509 O O . GLY D 1 55 ? 75.178 35.620 54.578 1.00 45.41 55 GLY D O 1
ATOM 3510 N N . ALA D 1 56 ? 75.014 33.586 55.496 1.00 44.79 56 ALA D N 1
ATOM 3511 C CA . ALA D 1 56 ? 74.391 34.089 56.711 1.00 44.91 56 ALA D CA 1
ATOM 3512 C C . ALA D 1 56 ? 75.280 35.154 57.348 1.00 45.11 56 ALA D C 1
ATOM 3513 O O . ALA D 1 56 ? 76.484 34.946 57.512 1.00 45.66 56 ALA D O 1
ATOM 3515 N N . THR D 1 57 ? 74.684 36.289 57.698 1.00 44.92 57 THR D N 1
ATOM 3516 C CA . THR D 1 57 ? 75.439 37.448 58.163 1.00 44.56 57 THR D CA 1
ATOM 3517 C C . THR D 1 57 ? 75.499 37.504 59.665 1.00 44.68 57 THR D C 1
ATOM 3518 O O . THR D 1 57 ? 76.373 38.156 60.216 1.00 44.20 57 THR D O 1
ATOM 3522 N N . GLY D 1 58 ? 74.542 36.845 60.319 1.00 45.25 58 GLY D N 1
ATOM 3523 C CA . GLY D 1 58 ? 74.353 36.976 61.759 1.00 45.34 58 GLY D CA 1
ATOM 3524 C C . GLY D 1 58 ? 73.387 38.094 62.138 1.00 45.88 58 GLY D C 1
ATOM 3525 O O . GLY D 1 58 ? 72.933 38.153 63.282 1.00 45.81 58 GLY D O 1
ATOM 3526 N N . GLU D 1 59 ? 73.064 38.985 61.198 1.00 46.20 59 GLU D N 1
ATOM 3527 C CA . GLU D 1 59 ? 72.138 40.077 61.500 1.00 46.84 59 GLU D CA 1
ATOM 3528 C C . GLU D 1 59 ? 70.717 39.560 61.432 1.00 46.31 59 GLU D C 1
ATOM 3529 O O . GLU D 1 59 ? 70.328 38.900 60.465 1.00 46.47 59 GLU D O 1
ATOM 3535 N N . PHE D 1 60 ? 69.937 39.892 62.449 1.00 45.33 60 PHE D N 1
ATOM 3536 C CA . PHE D 1 60 ? 68.604 39.402 62.545 1.00 44.09 60 PHE D CA 1
ATOM 3537 C C . PHE D 1 60 ? 67.791 39.621 61.265 1.00 43.71 60 PHE D C 1
ATOM 3538 O O . PHE D 1 60 ? 67.347 38.666 60.629 1.00 43.09 60 PHE D O 1
ATOM 3546 N N . SER D 1 61 ? 67.598 40.879 60.888 1.00 43.56 61 SER D N 1
ATOM 3547 C CA . SER D 1 61 ? 66.753 41.203 59.738 1.00 42.94 61 SER D CA 1
ATOM 3548 C C . SER D 1 61 ? 67.227 40.666 58.386 1.00 42.26 61 SER D C 1
ATOM 3549 O O . SER D 1 61 ? 66.408 40.222 57.570 1.00 42.04 61 SER D O 1
ATOM 3552 N N . THR D 1 62 ? 68.536 40.685 58.155 1.00 41.48 62 THR D N 1
ATOM 3553 C CA . THR D 1 62 ? 69.060 40.132 56.916 1.00 40.55 62 THR D CA 1
ATOM 3554 C C . THR D 1 62 ? 68.784 38.632 56.805 1.00 39.86 62 THR D C 1
ATOM 3555 O O . THR D 1 62 ? 68.230 38.174 55.799 1.00 39.86 62 THR D O 1
ATOM 3559 N N . ASP D 1 63 ? 69.130 37.882 57.845 1.00 38.59 63 ASP D N 1
ATOM 3560 C CA . ASP D 1 63 ? 68.912 36.437 57.835 1.00 38.01 63 ASP D CA 1
ATOM 3561 C C . ASP D 1 63 ? 67.436 36.026 57.759 1.00 36.81 63 ASP D C 1
ATOM 3562 O O . ASP D 1 63 ? 67.126 34.962 57.228 1.00 35.77 63 ASP D O 1
ATOM 3567 N N . ALA D 1 64 ? 66.542 36.859 58.289 1.00 35.83 64 ALA D N 1
ATOM 3568 C CA . ALA D 1 64 ? 65.111 36.577 58.206 1.00 35.60 64 ALA D CA 1
ATOM 3569 C C . ALA D 1 64 ? 64.639 36.637 56.764 1.00 35.62 64 ALA D C 1
ATOM 3570 O O . ALA D 1 64 ? 63.778 35.853 56.362 1.00 35.53 64 ALA D O 1
ATOM 3572 N N . LYS D 1 65 ? 65.201 37.558 55.985 1.00 35.25 65 LYS D N 1
ATOM 3573 C CA . LYS D 1 65 ? 64.777 37.697 54.599 1.00 35.47 65 LYS D CA 1
ATOM 3574 C C . LYS D 1 65 ? 65.471 36.664 53.711 1.00 35.53 65 LYS D C 1
ATOM 3575 O O . LYS D 1 65 ? 64.797 35.813 53.121 1.00 36.48 65 LYS D O 1
ATOM 3581 N N . GLN D 1 66 ? 66.803 36.708 53.639 1.00 34.53 66 GLN D N 1
ATOM 3582 C CA . GLN D 1 66 ? 67.559 35.796 52.774 1.00 33.57 66 GLN D CA 1
ATOM 3583 C C . GLN D 1 66 ? 67.458 34.321 53.147 1.00 32.74 66 GLN D C 1
ATOM 3584 O O . GLN D 1 66 ? 67.556 33.444 52.283 1.00 32.21 66 GLN D O 1
ATOM 3590 N N . GLY D 1 67 ? 67.248 34.058 54.429 1.00 32.15 67 GLY D N 1
ATOM 3591 C CA . GLY D 1 67 ? 67.305 32.708 54.963 1.00 32.36 67 GLY D CA 1
ATOM 3592 C C . GLY D 1 67 ? 66.429 31.680 54.270 1.00 32.69 67 GLY D C 1
ATOM 3593 O O . GLY D 1 67 ? 66.940 30.679 53.770 1.00 33.84 67 GLY D O 1
ATOM 3594 N N . PRO D 1 68 ? 65.103 31.908 54.224 1.00 32.27 68 PRO D N 1
ATOM 3595 C CA . PRO D 1 68 ? 64.281 30.846 53.636 1.00 31.37 68 PRO D CA 1
ATOM 3596 C C . PRO D 1 68 ? 64.673 30.503 52.203 1.00 30.94 68 PRO D C 1
ATOM 3597 O O . PRO D 1 68 ? 64.747 29.329 51.861 1.00 31.41 68 PRO D O 1
ATOM 3601 N N . ILE D 1 69 ? 64.928 31.484 51.353 1.00 30.42 69 ILE D N 1
ATOM 3602 C CA . ILE D 1 69 ? 65.259 31.136 49.972 1.00 30.08 69 ILE D CA 1
ATOM 3603 C C . ILE D 1 69 ? 66.595 30.378 49.895 1.00 30.90 69 ILE D C 1
ATOM 3604 O O . ILE D 1 69 ? 66.708 29.394 49.152 1.00 30.64 69 ILE D O 1
ATOM 3609 N N . LEU D 1 70 ? 67.592 30.843 50.660 1.00 31.56 70 LEU D N 1
ATOM 3610 C CA . LEU D 1 70 ? 68.932 30.214 50.670 1.00 31.98 70 LEU D CA 1
ATOM 3611 C C . LEU D 1 70 ? 68.846 28.782 51.159 1.00 32.11 70 LEU D C 1
ATOM 3612 O O . LEU D 1 70 ? 69.385 27.875 50.521 1.00 31.84 70 LEU D O 1
ATOM 3617 N N . ALA D 1 71 ? 68.125 28.599 52.263 1.00 32.12 71 ALA D N 1
ATOM 3618 C CA . ALA D 1 71 ? 67.955 27.293 52.878 1.00 32.76 71 ALA D CA 1
ATOM 3619 C C . ALA D 1 71 ? 67.192 26.333 51.967 1.00 33.35 71 ALA D C 1
ATOM 3620 O O . ALA D 1 71 ? 67.598 25.179 51.779 1.00 34.10 71 ALA D O 1
ATOM 3622 N N . GLN D 1 72 ? 66.103 26.817 51.375 1.00 33.64 72 GLN D N 1
ATOM 3623 C CA . GLN D 1 72 ? 65.305 25.995 50.496 1.00 33.57 72 GLN D CA 1
ATOM 3624 C C . GLN D 1 72 ? 66.113 25.600 49.271 1.00 34.31 72 GLN D C 1
ATOM 3625 O O . GLN D 1 72 ? 66.059 24.443 48.836 1.00 35.19 72 GLN D O 1
ATOM 3631 N N . SER D 1 73 ? 66.875 26.540 48.724 1.00 34.44 73 SER D N 1
ATOM 3632 C CA . SER D 1 73 ? 67.677 26.263 47.539 1.00 35.16 73 SER D CA 1
ATOM 3633 C C . SER D 1 73 ? 68.751 25.228 47.831 1.00 35.90 73 SER D C 1
ATOM 3634 O O . SER D 1 73 ? 69.042 24.364 47.001 1.00 36.19 73 SER D O 1
ATOM 3637 N N . TRP D 1 74 ? 69.338 25.311 49.018 1.00 36.72 74 TRP D N 1
ATOM 3638 C CA . TRP D 1 74 ? 70.381 24.385 49.381 1.00 37.28 74 TRP D CA 1
ATOM 3639 C C . TRP D 1 74 ? 69.776 23.019 49.533 1.00 37.51 74 TRP D C 1
ATOM 3640 O O . TRP D 1 74 ? 70.292 22.051 48.983 1.00 37.60 74 TRP D O 1
ATOM 3651 N N . TYR D 1 75 ? 68.668 22.955 50.264 1.00 37.53 75 TYR D N 1
ATOM 3652 C CA . TYR D 1 75 ? 67.990 21.693 50.517 1.00 38.47 75 TYR D CA 1
ATOM 3653 C C . TYR D 1 75 ? 67.585 20.985 49.212 1.00 38.17 75 TYR D C 1
ATOM 3654 O O . TYR D 1 75 ? 67.713 19.774 49.080 1.00 38.54 75 TYR D O 1
ATOM 3663 N N . VAL D 1 76 ? 67.106 21.749 48.240 1.00 37.49 76 VAL D N 1
ATOM 3664 C CA . VAL D 1 76 ? 66.718 21.173 46.978 1.00 36.67 76 VAL D CA 1
ATOM 3665 C C . VAL D 1 76 ? 67.937 20.644 46.236 1.00 36.68 76 VAL D C 1
ATOM 3666 O O . VAL D 1 76 ? 67.911 19.534 45.688 1.00 35.46 76 VAL D O 1
ATOM 3670 N N . LEU D 1 77 ? 68.999 21.446 46.226 1.00 36.88 77 LEU D N 1
ATOM 3671 C CA . LEU D 1 77 ? 70.195 21.064 45.493 1.00 37.65 77 LEU D CA 1
ATOM 3672 C C . LEU D 1 77 ? 70.925 19.859 46.128 1.00 38.46 77 LEU D C 1
ATOM 3673 O O . LEU D 1 77 ? 71.323 18.945 45.422 1.00 38.30 77 LEU D O 1
ATOM 3678 N N . GLU D 1 78 ? 71.039 19.843 47.453 1.00 39.40 78 GLU D N 1
ATOM 3679 C CA . GLU D 1 78 ? 71.656 18.734 48.173 1.00 40.72 78 GLU D CA 1
ATOM 3680 C C . GLU D 1 78 ? 70.866 17.413 48.024 1.00 41.10 78 GLU D C 1
ATOM 3681 O O . GLU D 1 78 ? 71.468 16.344 47.858 1.00 41.10 78 GLU D O 1
ATOM 3687 N N . SER D 1 79 ? 69.535 17.495 48.086 1.00 41.29 79 SER D N 1
ATOM 3688 C CA . SER D 1 79 ? 68.670 16.341 47.803 1.00 41.73 79 SER D CA 1
ATOM 3689 C C . SER D 1 79 ? 68.888 15.813 46.387 1.00 42.50 79 SER D C 1
ATOM 3690 O O . SER D 1 79 ? 68.888 14.600 46.162 1.00 42.39 79 SER D O 1
ATOM 3693 N N . ILE D 1 80 ? 69.090 16.712 45.434 1.00 43.30 80 ILE D N 1
ATOM 3694 C CA . ILE D 1 80 ? 69.434 16.251 44.098 1.00 44.32 80 ILE D CA 1
ATOM 3695 C C . ILE D 1 80 ? 70.774 15.504 44.132 1.00 45.85 80 ILE D C 1
ATOM 3696 O O . ILE D 1 80 ? 70.848 14.383 43.613 1.00 46.62 80 ILE D O 1
ATOM 3701 N N . ARG D 1 81 ? 71.795 16.098 44.771 1.00 47.01 81 ARG D N 1
ATOM 3702 C CA . ARG D 1 81 ? 73.135 15.491 44.889 1.00 48.24 81 ARG D CA 1
ATOM 3703 C C . ARG D 1 81 ? 73.079 14.102 45.547 1.00 49.09 81 ARG D C 1
ATOM 3704 O O . ARG D 1 81 ? 73.751 13.168 45.096 1.00 49.09 81 ARG D O 1
ATOM 3712 N N . ARG D 1 82 ? 72.260 13.973 46.589 1.00 49.68 82 ARG D N 1
ATOM 3713 C CA . ARG D 1 82 ? 72.105 12.704 47.268 1.00 50.81 82 ARG D CA 1
ATOM 3714 C C . ARG D 1 82 ? 71.369 11.719 46.376 1.00 51.46 82 ARG D C 1
ATOM 3715 O O . ARG D 1 82 ? 71.853 10.617 46.171 1.00 52.25 82 ARG D O 1
ATOM 3723 N N . THR D 1 83 ? 70.232 12.122 45.808 1.00 52.06 83 THR D N 1
ATOM 3724 C CA . THR D 1 83 ? 69.455 11.252 44.915 1.00 52.17 83 THR D CA 1
ATOM 3725 C C . THR D 1 83 ? 70.295 10.786 43.724 1.00 52.66 83 THR D C 1
ATOM 3726 O O . THR D 1 83 ? 70.284 9.605 43.369 1.00 52.59 83 THR D O 1
ATOM 3730 N N . VAL D 1 84 ? 71.044 11.713 43.136 1.00 53.28 84 VAL D N 1
ATOM 3731 C CA . VAL D 1 84 ? 71.921 11.397 42.013 1.00 54.04 84 VAL D CA 1
ATOM 3732 C C . VAL D 1 84 ? 73.022 10.409 42.409 1.00 54.58 84 VAL D C 1
ATOM 3733 O O . VAL D 1 84 ? 73.249 9.429 41.708 1.00 54.48 84 VAL D O 1
ATOM 3737 N N . ALA D 1 85 ? 73.690 10.664 43.534 1.00 55.34 85 ALA D N 1
ATOM 3738 C CA . ALA D 1 85 ? 74.740 9.767 44.027 1.00 55.80 85 ALA D CA 1
ATOM 3739 C C . ALA D 1 85 ? 74.170 8.371 44.283 1.00 56.29 85 ALA D C 1
ATOM 3740 O O . ALA D 1 85 ? 74.758 7.364 43.864 1.00 56.26 85 ALA D O 1
ATOM 3742 N N . SER D 1 86 ? 73.002 8.325 44.929 1.00 56.61 86 SER D N 1
ATOM 3743 C CA . SER D 1 86 ? 72.328 7.069 45.237 1.00 57.10 86 SER D CA 1
ATOM 3744 C C . SER D 1 86 ? 71.912 6.330 43.975 1.00 57.48 86 SER D C 1
ATOM 3745 O O . SER D 1 86 ? 71.227 5.317 44.054 1.00 57.89 86 SER D O 1
ATOM 3748 N N . ALA D 1 87 ? 72.306 6.858 42.821 1.00 57.79 87 ALA D N 1
ATOM 3749 C CA . ALA D 1 87 ? 72.131 6.185 41.539 1.00 58.02 87 ALA D CA 1
ATOM 3750 C C . ALA D 1 87 ? 73.494 6.052 40.851 1.00 58.24 87 ALA D C 1
ATOM 3751 O O . ALA D 1 87 ? 73.601 5.556 39.717 1.00 58.37 87 ALA D O 1
ATOM 3753 N N . GLY D 1 88 ? 74.536 6.503 41.540 1.00 58.10 88 GLY D N 1
ATOM 3754 C CA . GLY D 1 88 ? 75.891 6.274 41.083 1.00 58.38 88 GLY D CA 1
ATOM 3755 C C . GLY D 1 88 ? 76.566 7.412 40.351 1.00 58.76 88 GLY D C 1
ATOM 3756 O O . GLY D 1 88 ? 77.650 7.220 39.789 1.00 58.87 88 GLY D O 1
ATOM 3757 N N . GLY D 1 89 ? 75.960 8.603 40.368 1.00 58.88 89 GLY D N 1
ATOM 3758 C CA . GLY D 1 89 ? 76.527 9.769 39.665 1.00 58.33 89 GLY D CA 1
ATOM 3759 C C . GLY D 1 89 ? 76.988 10.876 40.587 1.00 58.11 89 GLY D C 1
ATOM 3760 O O . GLY D 1 89 ? 76.828 10.773 41.800 1.00 58.43 89 GLY D O 1
ATOM 3761 N N . GLN D 1 90 ? 77.563 11.930 40.004 1.00 57.97 90 GLN D N 1
ATOM 3762 C CA . GLN D 1 90 ? 77.926 13.163 40.725 1.00 57.82 90 GLN D CA 1
ATOM 3763 C C . GLN D 1 90 ? 77.233 14.391 40.078 1.00 57.72 90 GLN D C 1
ATOM 3764 O O . GLN D 1 90 ? 76.683 14.288 38.968 1.00 57.60 90 GLN D O 1
ATOM 3774 N N . SER D 1 92 ? 78.069 16.862 38.251 1.00 55.57 92 SER D N 1
ATOM 3775 C CA . SER D 1 92 ? 78.409 17.151 36.840 1.00 54.57 92 SER D CA 1
ATOM 3776 C C . SER D 1 92 ? 77.872 16.122 35.847 1.00 53.55 92 SER D C 1
ATOM 3777 O O . SER D 1 92 ? 78.128 16.218 34.645 1.00 53.65 92 SER D O 1
ATOM 3780 N N . ASP D 1 93 ? 77.127 15.143 36.347 1.00 52.44 93 ASP D N 1
ATOM 3781 C CA . ASP D 1 93 ? 76.388 14.222 35.474 1.00 51.36 93 ASP D CA 1
ATOM 3782 C C . ASP D 1 93 ? 75.012 14.805 35.072 1.00 49.92 93 ASP D C 1
ATOM 3783 O O . ASP D 1 93 ? 74.371 14.319 34.129 1.00 49.78 93 ASP D O 1
ATOM 3788 N N . VAL D 1 94 ? 74.574 15.833 35.803 1.00 47.97 94 VAL D N 1
ATOM 3789 C CA . VAL D 1 94 ? 73.340 16.560 35.522 1.00 46.63 94 VAL D CA 1
ATOM 3790 C C . VAL D 1 94 ? 73.501 17.454 34.297 1.00 45.48 94 VAL D C 1
ATOM 3791 O O . VAL D 1 94 ? 74.300 18.400 34.303 1.00 45.47 94 VAL D O 1
ATOM 3795 N N . ILE D 1 95 ? 72.752 17.156 33.245 1.00 43.73 95 ILE D N 1
ATOM 3796 C CA . ILE D 1 95 ? 72.845 17.942 32.023 1.00 42.62 95 ILE D CA 1
ATOM 3797 C C . ILE D 1 95 ? 71.910 19.152 32.052 1.00 41.29 95 ILE D C 1
ATOM 3798 O O . ILE D 1 95 ? 72.285 20.254 31.621 1.00 41.16 95 ILE D O 1
ATOM 3803 N N . LYS D 1 96 ? 70.706 18.921 32.574 1.00 39.32 96 LYS D N 1
ATOM 3804 C CA . LYS D 1 96 ? 69.577 19.822 32.442 1.00 37.08 96 LYS D CA 1
ATOM 3805 C C . LYS D 1 96 ? 69.034 20.130 33.827 1.00 35.74 96 LYS D C 1
ATOM 3806 O O . LYS D 1 96 ? 68.779 19.215 34.646 1.00 34.51 96 LYS D O 1
ATOM 3812 N N . LEU D 1 97 ? 68.862 21.419 34.097 1.00 34.10 97 LEU D N 1
ATOM 3813 C CA . LEU D 1 97 ? 68.021 21.827 35.216 1.00 32.74 97 LEU D CA 1
ATOM 3814 C C . LEU D 1 97 ? 66.834 22.619 34.697 1.00 31.92 97 LEU D C 1
ATOM 3815 O O . LEU D 1 97 ? 66.995 23.539 33.856 1.00 31.13 97 LEU D O 1
ATOM 3820 N N . VAL D 1 98 ? 65.644 22.228 35.169 1.00 30.37 98 VAL D N 1
ATOM 3821 C CA . VAL D 1 98 ? 64.463 23.065 35.021 1.00 29.11 98 VAL D CA 1
ATOM 3822 C C . VAL D 1 98 ? 64.101 23.573 36.411 1.00 28.96 98 VAL D C 1
ATOM 3823 O O . VAL D 1 98 ? 63.857 22.795 37.328 1.00 28.36 98 VAL D O 1
ATOM 3827 N N . GLN D 1 99 ? 64.091 24.893 36.553 1.00 29.01 99 GLN D N 1
ATOM 3828 C CA . GLN D 1 99 ? 63.926 25.566 37.860 1.00 28.63 99 GLN D CA 1
ATOM 3829 C C . GLN D 1 99 ? 62.661 26.438 37.931 1.00 28.31 99 GLN D C 1
ATOM 3830 O O . GLN D 1 99 ? 62.487 27.377 37.144 1.00 28.17 99 GLN D O 1
ATOM 3836 N N . TYR D 1 100 ? 61.790 26.110 38.878 1.00 28.02 100 TYR D N 1
ATOM 3837 C CA . TYR D 1 100 ? 60.540 26.836 39.091 1.00 27.55 100 TYR D CA 1
ATOM 3838 C C . TYR D 1 100 ? 60.623 27.740 40.331 1.00 27.11 100 TYR D C 1
ATOM 3839 O O . TYR D 1 100 ? 61.070 27.306 41.385 1.00 26.57 100 TYR D O 1
ATOM 3848 N N . PHE D 1 101 ? 60.199 28.997 40.194 1.00 27.29 101 PHE D N 1
ATOM 3849 C CA . PHE D 1 101 ? 60.154 29.959 41.315 1.00 26.97 101 PHE D CA 1
ATOM 3850 C C . PHE D 1 101 ? 58.753 30.513 41.541 1.00 27.20 101 PHE D C 1
ATOM 3851 O O . PHE D 1 101 ? 57.980 30.695 40.570 1.00 27.92 101 PHE D O 1
ATOM 3859 N N . ARG D 1 102 ? 58.432 30.821 42.795 1.00 26.43 102 ARG D N 1
ATOM 3860 C CA . ARG D 1 102 ? 57.278 31.679 43.088 1.00 26.63 102 ARG D CA 1
ATOM 3861 C C . ARG D 1 102 ? 57.630 33.132 42.787 1.00 26.52 102 ARG D C 1
ATOM 3862 O O . ARG D 1 102 ? 56.759 33.951 42.498 1.00 25.87 102 ARG D O 1
ATOM 3870 N N . ASN D 1 103 ? 58.918 33.459 42.864 1.00 26.78 103 ASN D N 1
ATOM 3871 C CA . ASN D 1 103 ? 59.333 34.843 42.709 1.00 26.15 103 ASN D CA 1
ATOM 3872 C C . ASN D 1 103 ? 60.726 34.952 42.167 1.00 26.06 103 ASN D C 1
ATOM 3873 O O . ASN D 1 103 ? 61.683 34.820 42.904 1.00 25.87 103 ASN D O 1
ATOM 3878 N N . LEU D 1 104 ? 60.848 35.234 40.883 1.00 26.90 104 LEU D N 1
ATOM 3879 C CA . LEU D 1 104 ? 62.172 35.431 40.271 1.00 28.37 104 LEU D CA 1
ATOM 3880 C C . LEU D 1 104 ? 63.125 36.450 40.938 1.00 29.12 104 LEU D C 1
ATOM 3881 O O . LEU D 1 104 ? 64.327 36.405 40.720 1.00 29.22 104 LEU D O 1
ATOM 3886 N N . ASP D 1 105 ? 62.615 37.337 41.777 1.00 30.41 105 ASP D N 1
ATOM 3887 C CA . ASP D 1 105 ? 63.510 38.215 42.534 1.00 32.15 105 ASP D CA 1
ATOM 3888 C C . ASP D 1 105 ? 64.347 37.445 43.565 1.00 32.59 105 ASP D C 1
ATOM 3889 O O . ASP D 1 105 ? 65.370 37.950 44.048 1.00 33.68 105 ASP D O 1
ATOM 3894 N N . HIS D 1 106 ? 63.928 36.217 43.867 1.00 32.40 106 HIS D N 1
ATOM 3895 C CA . HIS D 1 106 ? 64.748 35.285 44.626 1.00 32.74 106 HIS D CA 1
ATOM 3896 C C . HIS D 1 106 ? 65.927 34.678 43.818 1.00 32.89 106 HIS D C 1
ATOM 3897 O O . HIS D 1 106 ? 66.823 34.072 44.408 1.00 32.96 106 HIS D O 1
ATOM 3904 N N . PHE D 1 107 ? 65.930 34.805 42.487 1.00 32.48 107 PHE D N 1
ATOM 3905 C CA . PHE D 1 107 ? 66.998 34.184 41.684 1.00 32.31 107 PHE D CA 1
ATOM 3906 C C . PHE D 1 107 ? 68.456 34.417 42.166 1.00 32.49 107 PHE D C 1
ATOM 3907 O O . PHE D 1 107 ? 69.213 33.446 42.249 1.00 32.92 107 PHE D O 1
ATOM 3915 N N . PRO D 1 108 ? 68.849 35.676 42.513 1.00 32.41 108 PRO D N 1
ATOM 3916 C CA . PRO D 1 108 ? 70.233 35.917 42.994 1.00 31.96 108 PRO D CA 1
ATOM 3917 C C . PRO D 1 108 ? 70.652 35.027 44.160 1.00 31.42 108 PRO D C 1
ATOM 3918 O O . PRO D 1 108 ? 71.830 34.661 44.283 1.00 31.55 108 PRO D O 1
ATOM 3922 N N . TYR D 1 109 ? 69.688 34.682 45.001 1.00 30.90 109 TYR D N 1
ATOM 3923 C CA . TYR D 1 109 ? 69.932 33.839 46.162 1.00 30.38 109 TYR D CA 1
ATOM 3924 C C . TYR D 1 109 ? 70.116 32.410 45.764 1.00 30.44 109 TYR D C 1
ATOM 3925 O O . TYR D 1 109 ? 70.982 31.720 46.281 1.00 29.96 109 TYR D O 1
ATOM 3934 N N . TYR D 1 110 ? 69.261 31.972 44.851 1.00 30.77 110 TYR D N 1
ATOM 3935 C CA . TYR D 1 110 ? 69.358 30.649 44.315 1.00 31.04 110 TYR D CA 1
ATOM 3936 C C . TYR D 1 110 ? 70.698 30.516 43.613 1.00 31.89 110 TYR D C 1
ATOM 3937 O O . TYR D 1 110 ? 71.393 29.531 43.793 1.00 31.45 110 TYR D O 1
ATOM 3946 N N . SER D 1 111 ? 71.062 31.525 42.833 1.00 33.39 111 SER D N 1
ATOM 3947 C CA . SER D 1 111 ? 72.235 31.463 41.984 1.00 35.04 111 SER D CA 1
ATOM 3948 C C . SER D 1 111 ? 73.569 31.360 42.764 1.00 36.09 111 SER D C 1
ATOM 3949 O O . SER D 1 111 ? 74.550 30.772 42.273 1.00 35.89 111 SER D O 1
ATOM 3952 N N . ARG D 1 112 ? 73.586 31.930 43.971 1.00 36.78 112 ARG D N 1
ATOM 3953 C CA . ARG D 1 112 ? 74.737 31.871 44.856 1.00 37.63 112 ARG D CA 1
ATOM 3954 C C . ARG D 1 112 ? 74.907 30.435 45.344 1.00 38.64 112 ARG D C 1
ATOM 3955 O O . ARG D 1 112 ? 76.027 29.923 45.459 1.00 39.68 112 ARG D O 1
ATOM 3963 N N . VAL D 1 113 ? 73.790 29.778 45.617 1.00 38.98 113 VAL D N 1
ATOM 3964 C CA . VAL D 1 113 ? 73.829 28.421 46.120 1.00 39.26 113 VAL D CA 1
ATOM 3965 C C . VAL D 1 113 ? 74.189 27.475 44.995 1.00 40.11 113 VAL D C 1
ATOM 3966 O O . VAL D 1 113 ? 75.036 26.614 45.165 1.00 40.33 113 VAL D O 1
ATOM 3970 N N . ARG D 1 114 ? 73.559 27.642 43.836 1.00 41.38 114 ARG D N 1
ATOM 3971 C CA . ARG D 1 114 ? 73.878 26.808 42.695 1.00 42.06 114 ARG D CA 1
ATOM 3972 C C . ARG D 1 114 ? 75.366 26.862 42.372 1.00 43.14 114 ARG D C 1
ATOM 3973 O O . ARG D 1 114 ? 75.935 25.888 41.885 1.00 42.88 114 ARG D O 1
ATOM 3981 N N . LYS D 1 115 ? 75.999 27.992 42.653 1.00 44.74 115 LYS D N 1
ATOM 3982 C CA . LYS D 1 115 ? 77.438 28.088 42.422 1.00 46.75 115 LYS D CA 1
ATOM 3983 C C . LYS D 1 115 ? 78.256 27.089 43.269 1.00 46.97 115 LYS D C 1
ATOM 3984 O O . LYS D 1 115 ? 79.244 26.539 42.791 1.00 47.45 115 LYS D O 1
ATOM 3990 N N . LEU D 1 116 ? 77.809 26.824 44.490 1.00 47.52 116 LEU D N 1
ATOM 3991 C CA . LEU D 1 116 ? 78.390 25.775 45.333 1.00 48.10 116 LEU D CA 1
ATOM 3992 C C . LEU D 1 116 ? 78.238 24.334 44.828 1.00 48.77 116 LEU D C 1
ATOM 3993 O O . LEU D 1 116 ? 78.865 23.433 45.371 1.00 49.15 116 LEU D O 1
ATOM 3998 N N . PHE D 1 117 ? 77.405 24.089 43.824 1.00 49.61 117 PHE D N 1
ATOM 3999 C CA . PHE D 1 117 ? 77.206 22.705 43.352 1.00 50.45 117 PHE D CA 1
ATOM 4000 C C . PHE D 1 117 ? 77.747 22.499 41.943 1.00 51.83 117 PHE D C 1
ATOM 4001 O O . PHE D 1 117 ? 77.983 21.361 41.510 1.00 52.14 117 PHE D O 1
ATOM 4009 N N . TYR D 1 118 ? 77.916 23.607 41.231 1.00 53.40 118 TYR D N 1
ATOM 4010 C CA . TYR D 1 118 ? 78.498 23.607 39.904 1.00 55.39 118 TYR D CA 1
ATOM 4011 C C . TYR D 1 118 ? 79.570 24.654 39.890 1.00 57.33 118 TYR D C 1
ATOM 4012 O O . TYR D 1 118 ? 79.313 25.802 39.518 1.00 57.69 118 TYR D O 1
ATOM 4021 N N . PRO D 1 119 ? 80.779 24.279 40.347 1.00 59.18 119 PRO D N 1
ATOM 4022 C CA . PRO D 1 119 ? 81.875 25.243 40.314 1.00 60.01 119 PRO D CA 1
ATOM 4023 C C . PRO D 1 119 ? 82.537 25.241 38.942 1.00 60.96 119 PRO D C 1
ATOM 4024 O O . PRO D 1 119 ? 82.906 26.313 38.455 1.00 61.51 119 PRO D O 1
ATOM 4028 N N . ASP D 1 120 ? 82.658 24.059 38.320 1.00 61.79 120 ASP D N 1
ATOM 4029 C CA . ASP D 1 120 ? 83.264 23.923 36.973 1.00 62.49 120 ASP D CA 1
ATOM 4030 C C . ASP D 1 120 ? 82.196 24.268 35.876 1.00 62.42 120 ASP D C 1
ATOM 4031 O O . ASP D 1 120 ? 81.696 25.406 35.864 1.00 62.49 120 ASP D O 1
ATOM 4036 N N . GLN D 1 121 ? 81.831 23.324 34.995 1.00 61.95 121 GLN D N 1
ATOM 4037 C CA . GLN D 1 121 ? 80.853 23.595 33.904 1.00 61.35 121 GLN D CA 1
ATOM 4038 C C . GLN D 1 121 ? 79.345 23.527 34.320 1.00 60.49 121 GLN D C 1
ATOM 4039 O O . GLN D 1 121 ? 78.847 22.451 34.681 1.00 60.86 121 GLN D O 1
ATOM 4041 N N . PRO D 1 122 ? 78.617 24.673 34.260 1.00 59.20 122 PRO D N 1
ATOM 4042 C CA . PRO D 1 122 ? 77.168 24.742 34.641 1.00 57.66 122 PRO D CA 1
ATOM 4043 C C . PRO D 1 122 ? 76.185 23.940 33.757 1.00 55.40 122 PRO D C 1
ATOM 4044 O O . PRO D 1 122 ? 76.359 23.863 32.542 1.00 55.75 122 PRO D O 1
ATOM 4048 N N . PRO D 1 123 ? 75.133 23.360 34.357 1.00 53.20 123 PRO D N 1
ATOM 4049 C CA . PRO D 1 123 ? 74.229 22.570 33.514 1.00 50.97 123 PRO D CA 1
ATOM 4050 C C . PRO D 1 123 ? 73.410 23.487 32.647 1.00 48.64 123 PRO D C 1
ATOM 4051 O O . PRO D 1 123 ? 73.409 24.684 32.865 1.00 48.75 123 PRO D O 1
ATOM 4055 N N . VAL D 1 124 ? 72.754 22.920 31.652 1.00 46.24 124 VAL D N 1
ATOM 4056 C CA . VAL D 1 124 ? 71.732 23.603 30.882 1.00 44.10 124 VAL D CA 1
ATOM 4057 C C . VAL D 1 124 ? 70.533 23.977 31.767 1.00 42.38 124 VAL D C 1
ATOM 4058 O O . VAL D 1 124 ? 70.132 23.207 32.633 1.00 41.77 124 VAL D O 1
ATOM 4062 N N . SER D 1 125 ? 69.986 25.170 31.529 1.00 40.90 125 SER D N 1
ATOM 4063 C CA . SER D 1 125 ? 69.068 25.839 32.457 1.00 39.58 125 SER D CA 1
ATOM 4064 C C . SER D 1 125 ? 67.768 26.370 31.826 1.00 38.47 125 SER D C 1
ATOM 4065 O O . SER D 1 125 ? 67.785 27.081 30.803 1.00 38.90 125 SER D O 1
ATOM 4068 N N . THR D 1 126 ? 66.649 26.012 32.446 1.00 36.61 126 THR D N 1
ATOM 4069 C CA . THR D 1 126 ? 65.377 26.656 32.190 1.00 35.16 126 THR D CA 1
ATOM 4070 C C . THR D 1 126 ? 64.843 27.191 33.524 1.00 34.19 126 THR D C 1
ATOM 4071 O O . THR D 1 126 ? 64.825 26.490 34.548 1.00 33.54 126 THR D O 1
ATOM 4075 N N . VAL D 1 127 ? 64.429 28.450 33.501 1.00 33.44 127 VAL D N 1
ATOM 4076 C CA . VAL D 1 127 ? 64.059 29.201 34.719 1.00 32.49 127 VAL D CA 1
ATOM 4077 C C . VAL D 1 127 ? 62.782 29.986 34.468 1.00 31.26 127 VAL D C 1
ATOM 4078 O O . VAL D 1 127 ? 62.742 30.847 33.591 1.00 31.40 127 VAL D O 1
ATOM 4082 N N . VAL D 1 128 ? 61.749 29.693 35.240 1.00 30.04 128 VAL D N 1
ATOM 4083 C CA . VAL D 1 128 ? 60.444 30.330 35.089 1.00 28.96 128 VAL D CA 1
ATOM 4084 C C . VAL D 1 128 ? 59.834 30.619 36.445 1.00 28.56 128 VAL D C 1
ATOM 4085 O O . VAL D 1 128 ? 60.070 29.883 37.409 1.00 28.05 128 VAL D O 1
ATOM 4089 N N . GLN D 1 129 ? 59.044 31.693 36.498 1.00 28.29 129 GLN D N 1
ATOM 4090 C CA . GLN D 1 129 ? 58.208 31.984 37.648 1.00 28.41 129 GLN D CA 1
ATOM 4091 C C . GLN D 1 129 ? 56.832 31.377 37.411 1.00 28.45 129 GLN D C 1
ATOM 4092 O O . GLN D 1 129 ? 56.184 31.633 36.381 1.00 28.83 129 GLN D O 1
ATOM 4098 N N . VAL D 1 130 ? 56.404 30.559 38.363 1.00 27.72 130 VAL D N 1
ATOM 4099 C CA . VAL D 1 130 ? 55.088 29.937 38.305 1.00 27.47 130 VAL D CA 1
ATOM 4100 C C . VAL D 1 130 ? 54.283 30.443 39.487 1.00 27.20 130 VAL D C 1
ATOM 4101 O O . VAL D 1 130 ? 54.746 31.308 40.193 1.00 26.35 130 VAL D O 1
ATOM 4105 N N . SER D 1 131 ? 53.097 29.896 39.725 1.00 28.06 131 SER D N 1
ATOM 4106 C CA . SER D 1 131 ? 52.246 30.437 40.787 1.00 28.60 131 SER D CA 1
ATOM 4107 C C . SER D 1 131 ? 52.538 29.837 42.114 1.00 29.16 131 SER D C 1
ATOM 4108 O O . SER D 1 131 ? 52.642 30.523 43.113 1.00 29.38 131 SER D O 1
ATOM 4111 N N . GLU D 1 132 ? 52.657 28.525 42.113 1.00 30.08 132 GLU D N 1
ATOM 4112 C CA . GLU D 1 132 ? 52.661 27.773 43.340 1.00 30.63 132 GLU D CA 1
ATOM 4113 C C . GLU D 1 132 ? 53.253 26.443 42.948 1.00 30.37 132 GLU D C 1
ATOM 4114 O O . GLU D 1 132 ? 53.214 26.059 41.774 1.00 29.30 132 GLU D O 1
ATOM 4128 N N . LEU D 1 134 ? 53.670 22.212 44.951 1.00 31.32 134 LEU D N 1
ATOM 4129 C CA . LEU D 1 134 ? 53.271 21.355 46.053 1.00 31.47 134 LEU D CA 1
ATOM 4130 C C . LEU D 1 134 ? 54.275 21.461 47.194 1.00 32.01 134 LEU D C 1
ATOM 4131 O O . LEU D 1 134 ? 55.462 21.647 46.950 1.00 31.33 134 LEU D O 1
ATOM 4136 N N . PRO D 1 135 ? 53.813 21.297 48.447 1.00 32.87 135 PRO D N 1
ATOM 4137 C CA . PRO D 1 135 ? 52.433 21.088 48.904 1.00 33.49 135 PRO D CA 1
ATOM 4138 C C . PRO D 1 135 ? 51.675 22.349 49.318 1.00 34.17 135 PRO D C 1
ATOM 4139 O O . PRO D 1 135 ? 50.511 22.261 49.683 1.00 34.36 135 PRO D O 1
ATOM 4143 N N . ASP D 1 136 ? 52.340 23.499 49.331 1.00 35.30 136 ASP D N 1
ATOM 4144 C CA . ASP D 1 136 ? 51.680 24.781 49.613 1.00 35.96 136 ASP D CA 1
ATOM 4145 C C . ASP D 1 136 ? 52.600 25.940 49.260 1.00 35.53 136 ASP D C 1
ATOM 4146 O O . ASP D 1 136 ? 53.741 25.732 48.810 1.00 36.15 136 ASP D O 1
ATOM 4151 N N . ALA D 1 137 ? 52.106 27.151 49.503 1.00 34.39 137 ALA D N 1
ATOM 4152 C CA . ALA D 1 137 ? 52.672 28.352 48.933 1.00 33.62 137 ALA D CA 1
ATOM 4153 C C . ALA D 1 137 ? 54.029 28.756 49.517 1.00 32.87 137 ALA D C 1
ATOM 4154 O O . ALA D 1 137 ? 54.717 29.610 48.959 1.00 32.65 137 ALA D O 1
ATOM 4156 N N . THR D 1 138 ? 54.414 28.148 50.631 1.00 31.85 138 THR D N 1
ATOM 4157 C CA . THR D 1 138 ? 55.694 28.476 51.265 1.00 31.14 138 THR D CA 1
ATOM 4158 C C . THR D 1 138 ? 56.898 27.866 50.531 1.00 30.04 138 THR D C 1
ATOM 4159 O O . THR D 1 138 ? 58.046 28.262 50.805 1.00 30.50 138 THR D O 1
ATOM 4163 N N . VAL D 1 139 ? 56.651 26.920 49.616 1.00 27.56 139 VAL D N 1
ATOM 4164 C CA . VAL D 1 139 ? 57.703 26.444 48.732 1.00 25.86 139 VAL D CA 1
ATOM 4165 C C . VAL D 1 139 ? 58.000 27.553 47.754 1.00 25.71 139 VAL D C 1
ATOM 4166 O O . VAL D 1 139 ? 57.094 28.052 47.104 1.00 25.58 139 VAL D O 1
ATOM 4170 N N . LEU D 1 140 ? 59.277 27.936 47.672 1.00 25.45 140 LEU D N 1
ATOM 4171 C CA . LEU D 1 140 ? 59.739 29.066 46.862 1.00 24.74 140 LEU D CA 1
ATOM 4172 C C . LEU D 1 140 ? 60.548 28.634 45.649 1.00 24.63 140 LEU D C 1
ATOM 4173 O O . LEU D 1 140 ? 60.820 29.429 44.743 1.00 24.82 140 LEU D O 1
ATOM 4178 N N . ILE D 1 141 ? 60.922 27.364 45.626 1.00 24.25 141 ILE D N 1
ATOM 4179 C CA . ILE D 1 141 ? 61.810 26.847 44.615 1.00 24.40 141 ILE D CA 1
ATOM 4180 C C . ILE D 1 141 ? 61.551 25.337 44.465 1.00 25.49 141 ILE D C 1
ATOM 4181 O O . ILE D 1 141 ? 61.358 24.613 45.452 1.00 25.40 141 ILE D O 1
ATOM 4186 N N . GLU D 1 142 ? 61.470 24.886 43.218 1.00 26.64 142 GLU D N 1
ATOM 4187 C CA . GLU D 1 142 ? 61.430 23.474 42.896 1.00 27.53 142 GLU D CA 1
ATOM 4188 C C . GLU D 1 142 ? 62.365 23.292 41.705 1.00 27.91 142 GLU D C 1
ATOM 4189 O O . GLU D 1 142 ? 62.318 24.077 40.747 1.00 27.47 142 GLU D O 1
ATOM 4195 N N . VAL D 1 143 ? 63.253 22.301 41.798 1.00 28.52 143 VAL D N 1
ATOM 4196 C CA . VAL D 1 143 ? 64.184 21.977 40.695 1.00 29.48 143 VAL D CA 1
ATOM 4197 C C . VAL D 1 143 ? 64.002 20.564 40.147 1.00 30.19 143 VAL D C 1
ATOM 4198 O O . VAL D 1 143 ? 63.930 19.589 40.904 1.00 30.72 143 VAL D O 1
ATOM 4202 N N . GLU D 1 144 ? 63.892 20.462 38.830 1.00 31.09 144 GLU D N 1
ATOM 4203 C CA . GLU D 1 144 ? 63.783 19.164 38.184 1.00 32.84 144 GLU D CA 1
ATOM 4204 C C . GLU D 1 144 ? 65.108 18.916 37.504 1.00 33.65 144 GLU D C 1
ATOM 4205 O O . GLU D 1 144 ? 65.589 19.781 36.769 1.00 34.73 144 GLU D O 1
ATOM 4211 N N . ALA D 1 145 ? 65.702 17.752 37.739 1.00 34.27 145 ALA D N 1
ATOM 4212 C CA . ALA D 1 145 ? 67.027 17.490 37.207 1.00 35.23 145 ALA D CA 1
ATOM 4213 C C . ALA D 1 145 ? 66.989 16.353 36.226 1.00 36.26 145 ALA D C 1
ATOM 4214 O O . ALA D 1 145 ? 66.211 15.417 36.389 1.00 36.20 145 ALA D O 1
ATOM 4216 N N . THR D 1 146 ? 67.822 16.458 35.200 1.00 38.27 146 THR D N 1
ATOM 4217 C CA . THR D 1 146 ? 68.056 15.364 34.265 1.00 41.10 146 THR D CA 1
ATOM 4218 C C . THR D 1 146 ? 69.563 14.965 34.199 1.00 42.46 146 THR D C 1
ATOM 4219 O O . THR D 1 146 ? 70.470 15.815 34.090 1.00 42.35 146 THR D O 1
ATOM 4223 N N . VAL D 1 147 ? 69.808 13.664 34.307 1.00 43.88 147 VAL D N 1
ATOM 4224 C CA . VAL D 1 147 ? 71.158 13.139 34.454 1.00 45.77 147 VAL D CA 1
ATOM 4225 C C . VAL D 1 147 ? 71.559 12.273 33.265 1.00 46.91 147 VAL D C 1
ATOM 4226 O O . VAL D 1 147 ? 70.793 11.407 32.848 1.00 46.83 147 VAL D O 1
ATOM 4230 N N . TRP D 1 148 ? 72.756 12.511 32.734 1.00 48.61 148 TRP D N 1
ATOM 4231 C CA . TRP D 1 148 ? 73.337 11.636 31.717 1.00 50.83 148 TRP D CA 1
ATOM 4232 C C . TRP D 1 148 ? 74.452 10.749 32.299 1.00 51.46 148 TRP D C 1
ATOM 4233 O O . TRP D 1 148 ? 75.586 11.202 32.496 1.00 51.48 148 TRP D O 1
ATOM 4244 N N . LEU D 1 149 ? 74.114 9.483 32.560 1.00 52.50 149 LEU D N 1
ATOM 4245 C CA . LEU D 1 149 ? 75.014 8.542 33.250 1.00 53.15 149 LEU D CA 1
ATOM 4246 C C . LEU D 1 149 ? 74.895 7.086 32.739 1.00 53.51 149 LEU D C 1
ATOM 4247 O O . LEU D 1 149 ? 74.234 6.265 33.375 1.00 53.54 149 LEU D O 1
ATOM 4252 N N . PRO D 1 150 ? 75.543 6.760 31.599 1.00 54.14 150 PRO D N 1
ATOM 4253 C CA . PRO D 1 150 ? 75.605 5.348 31.121 1.00 54.50 150 PRO D CA 1
ATOM 4254 C C . PRO D 1 150 ? 76.295 4.389 32.109 1.00 54.61 150 PRO D C 1
ATOM 4255 O O . PRO D 1 150 ? 75.646 3.498 32.678 1.00 54.60 150 PRO D O 1
#

CATH classification: 3.30.1330.40

B-factor: mean 40.75, std 11.16, range [3.79, 79.26]

Sequence (534 aa):
AAWRRAGDFIFLSGIIPVNPLTGTIVNGFQDVPEPVRELLGATGEFSTDAKQGPILAQSWYVLESIRRTVASAGGQSDVIKLVQYFRNLDHFPYYSRVRKLFYPDQPPVSTVVQVSELPDATVLIEVEATVWLPYAAWRRAGDFIFLSGIIPVNPLTGTIVNGFQDVPEPVRELLGATGEFSTDAKQGPILAQSWYVLESIRRTVASAGGQSDVIKLVQYFRNLDHFPYYSRVRKLFYPDQPPVSTVVQVSELPDATVLIEVEATVWLPAWRRAGDFIFLSGIIPVNPTGTIVNGFQDVPEPVRELLGATGEFSTDAKQGPILAQSWYVLESIRRTVASAGGQSDVIKLVQYFRNLDHFPYYSRVRKLFYPDQPPVSTVVQVSELPDATVLIEVEATVWLPYAAWRRAGDFIFLSGIIPVNTGTIVNGFQDVPEPVRELLGATGEFSTDAKQGPILAQSWYVLESIRRTVASAGGQSDVIKLVQYFRNLDHFPYYSRVRKLFYPDQPPVSTVVQVSELPDATVLIEVEATVWLP

Nearest PDB structures (foldseek):
  3lyb-assembly1_B  TM=9.935E-01  e=3.499E-27  Klebsiella pneumoniae subsp. pneumoniae NTUH-K2044
  3lyb-assembly1_C  TM=9.896E-01  e=2.465E-25  Klebsiella pneumoniae subsp. pneumoniae NTUH-K2044
  6izh-assembly1_E  TM=8.383E-01  e=1.962E-11  Pseudomonas sp.
  6izh-assembly1_F  TM=8.456E-01  e=3.536E-11  Pseudomonas sp.
  3i7t-assembly1_A  TM=8.943E-01  e=8.089E-09  Mycobacterium tuberculosis H37Rv